Protein AF-A0A2V9TY47-F1 (afdb_monomer)

pLDDT: mean 75.94, std 20.9, range [22.98, 98.31]

Secondary structure (DSSP, 8-state):
---------------------------TTSTT----HHHHHHHHHHHHHHHHHHHHHH--EEEEEEEEE-TTTSTT-EEEEEEEEEEEE--TTTTPPPEEEESSGGGGSSS-EEE-TTSPEEEP-HHHHHHTTSS-TTT-STTTEEEEEEEEEEETTEEEEEEEEEES-TTSTT-EEEEEEEETTT--EEEEEEEEPPP---TTTTS-STTS-----PPPPEEEEEEEEETTEEEEEEEEEEEEEEE-SGGG-EEEEEEEEEEEE-TT--SS----SS---SHHHHHHHT-BPPS-HHHHHHHHHHHHHHHHH---SS--EEEEE--SS--EEEETTEEEEEHHHHTT--SHHHHHHHHHHHHHHHSPPS-TTSTT-------EEEPTTSSSEEE-----TTHHHHHHHHHTTSTTTTHHHHHHHHHHHHHHHHTT-TTTTS-SSS--HHHHHHS-TT--SPPPSS---TT---------EEEETTTTEEEE-SSB-TTS-B---

Nearest PDB structures (foldseek):
  4z48-assembly2_B  TM=4.227E-01  e=5.394E-04  Desulfovibrio piger ATCC 29098
  2qux-assembly4_K  TM=3.313E-01  e=2.046E+00  Pseudomonas phage PP7
  3put-assembly1_B  TM=2.450E-01  e=1.181E+00  Rhizobium etli CFN 42
  8yal-assembly1_C  TM=4.498E-01  e=6.852E+00  Caenorhabditis elegans

Structure (mmCIF, N/CA/C/O backbone):
data_AF-A0A2V9TY47-F1
#
_entry.id   AF-A0A2V9TY47-F1
#
loop_
_atom_site.group_PDB
_atom_site.id
_atom_site.type_symbol
_atom_site.label_atom_id
_atom_site.label_alt_id
_atom_site.label_comp_id
_atom_site.label_asym_id
_atom_site.label_entity_id
_atom_site.label_seq_id
_atom_site.pdbx_PDB_ins_code
_atom_site.Cartn_x
_atom_site.Cartn_y
_atom_site.Cartn_z
_atom_site.occupancy
_atom_site.B_iso_or_equiv
_atom_site.auth_seq_id
_atom_site.auth_comp_id
_atom_site.auth_asym_id
_atom_site.auth_atom_id
_atom_site.pdbx_PDB_model_num
ATOM 1 N N . MET A 1 1 ? 63.856 29.674 -47.546 1.00 35.00 1 MET A N 1
ATOM 2 C CA . MET A 1 1 ? 63.976 28.844 -48.763 1.00 35.00 1 MET A CA 1
ATOM 3 C C . MET A 1 1 ? 63.551 27.428 -48.392 1.00 35.00 1 MET A C 1
ATOM 5 O O . MET A 1 1 ? 64.082 26.880 -47.439 1.00 35.00 1 MET A O 1
ATOM 9 N N . ASN A 1 2 ? 62.502 26.932 -49.050 1.00 32.81 2 ASN A N 1
ATOM 10 C CA . ASN A 1 2 ? 61.794 25.666 -48.811 1.00 32.81 2 ASN A CA 1
ATOM 11 C C . ASN A 1 2 ? 62.662 24.397 -48.906 1.00 32.81 2 ASN A C 1
ATOM 13 O O . ASN A 1 2 ? 63.500 24.323 -49.801 1.00 32.81 2 ASN A O 1
ATOM 17 N N . ARG A 1 3 ? 62.296 23.351 -48.139 1.00 32.88 3 ARG A N 1
ATOM 18 C CA . ARG A 1 3 ? 61.834 22.011 -48.609 1.00 32.88 3 ARG A CA 1
ATOM 19 C C . ARG A 1 3 ? 61.668 21.066 -47.398 1.00 32.88 3 ARG A C 1
ATOM 21 O O . ARG A 1 3 ? 62.637 20.744 -46.735 1.00 32.88 3 ARG A O 1
ATOM 28 N N . LYS A 1 4 ? 60.429 20.823 -46.952 1.00 36.47 4 LYS A N 1
ATOM 29 C CA . LYS A 1 4 ? 59.583 19.642 -47.255 1.00 36.47 4 LYS A CA 1
ATOM 30 C C . LYS A 1 4 ? 60.145 18.307 -46.734 1.00 36.47 4 LYS A C 1
ATOM 32 O O . LYS A 1 4 ? 60.900 17.665 -47.451 1.00 36.47 4 LYS A O 1
ATOM 37 N N . ILE A 1 5 ? 59.640 17.845 -45.585 1.00 36.31 5 ILE A N 1
ATOM 38 C CA . ILE A 1 5 ? 59.395 16.418 -45.317 1.00 36.31 5 ILE A CA 1
ATOM 39 C C . ILE A 1 5 ? 57.987 16.300 -44.720 1.00 36.31 5 ILE A C 1
ATOM 41 O O . ILE A 1 5 ? 57.624 17.010 -43.788 1.00 36.31 5 ILE A O 1
ATOM 45 N N . LEU A 1 6 ? 57.189 15.464 -45.375 1.00 30.56 6 LEU A N 1
ATOM 46 C CA . LEU A 1 6 ? 55.773 15.199 -45.169 1.00 30.56 6 LEU A CA 1
ATOM 47 C C . LEU A 1 6 ? 55.659 13.974 -44.249 1.00 30.56 6 LEU A C 1
ATOM 49 O O . LEU A 1 6 ? 56.050 12.884 -44.659 1.00 30.56 6 LEU A O 1
ATOM 53 N N . SER A 1 7 ? 55.142 14.137 -43.032 1.00 31.48 7 SER A N 1
ATOM 54 C CA . SER A 1 7 ? 54.809 13.009 -42.153 1.00 31.48 7 SER A CA 1
ATOM 55 C C . SER A 1 7 ? 53.347 12.624 -42.368 1.00 31.48 7 SER A C 1
ATOM 57 O O . SER A 1 7 ? 52.440 13.365 -41.998 1.00 31.48 7 SER A O 1
ATOM 59 N N . ILE A 1 8 ? 53.130 11.474 -43.006 1.00 32.41 8 ILE A N 1
ATOM 60 C CA . ILE A 1 8 ? 51.820 10.837 -43.159 1.00 32.41 8 ILE A CA 1
ATOM 61 C C . ILE A 1 8 ? 51.512 10.103 -41.851 1.00 32.41 8 ILE A C 1
ATOM 63 O O . ILE A 1 8 ? 52.180 9.131 -41.505 1.00 32.41 8 ILE A O 1
ATOM 67 N N . LEU A 1 9 ? 50.507 10.585 -41.120 1.00 28.55 9 LEU A N 1
ATOM 68 C CA . LEU A 1 9 ? 49.921 9.900 -39.972 1.00 28.55 9 LEU A CA 1
ATOM 69 C C . LEU A 1 9 ? 48.849 8.938 -40.509 1.00 28.55 9 LEU A C 1
ATOM 71 O O . LEU A 1 9 ? 47.806 9.374 -40.993 1.00 28.55 9 LEU A O 1
ATOM 75 N N . ILE A 1 10 ? 49.121 7.633 -40.481 1.00 30.22 10 ILE A N 1
ATOM 76 C CA . ILE A 1 10 ? 48.121 6.602 -40.779 1.00 30.22 10 ILE A CA 1
ATOM 77 C C . ILE A 1 10 ? 47.287 6.407 -39.511 1.00 30.22 10 ILE A C 1
ATOM 79 O O . ILE A 1 10 ? 47.701 5.722 -38.579 1.00 30.22 10 ILE A O 1
ATOM 83 N N . THR A 1 11 ? 46.114 7.033 -39.465 1.00 33.66 11 THR A N 1
ATOM 84 C CA . THR A 1 11 ? 45.099 6.755 -38.445 1.00 33.66 11 THR A CA 1
ATOM 85 C C . THR A 1 11 ? 44.376 5.470 -38.843 1.00 33.66 11 THR A C 1
ATOM 87 O O . THR A 1 11 ? 43.543 5.474 -39.749 1.00 33.66 11 THR A O 1
ATOM 90 N N . LEU A 1 12 ? 44.720 4.351 -38.201 1.00 28.27 12 LEU A N 1
ATOM 91 C CA . LEU A 1 12 ? 43.977 3.099 -38.333 1.00 28.27 12 LEU A CA 1
ATOM 92 C C . LEU A 1 12 ? 42.609 3.278 -37.653 1.00 28.27 12 LEU A C 1
ATOM 94 O O . LEU A 1 12 ? 42.508 3.302 -36.427 1.00 28.27 12 LEU A O 1
ATOM 98 N N . LEU A 1 13 ? 41.559 3.444 -38.454 1.00 27.72 13 LEU A N 1
ATOM 99 C CA . LEU A 1 13 ? 40.175 3.442 -37.994 1.00 27.72 13 LEU A CA 1
ATOM 100 C C . LEU A 1 13 ? 39.764 1.979 -37.763 1.00 27.72 13 LEU A C 1
ATOM 102 O O . LEU A 1 13 ? 39.343 1.289 -38.690 1.00 27.72 13 LEU A O 1
ATOM 106 N N . VAL A 1 14 ? 39.941 1.474 -36.542 1.00 31.36 14 VAL A N 1
ATOM 107 C CA . VAL A 1 14 ? 39.374 0.177 -36.153 1.00 31.36 14 VAL A CA 1
ATOM 108 C C . VAL A 1 14 ? 37.886 0.399 -35.902 1.00 31.36 14 VAL A C 1
ATOM 110 O O . VAL A 1 14 ? 37.483 0.918 -34.865 1.00 31.36 14 VAL A O 1
ATOM 113 N N . ALA A 1 15 ? 37.067 0.042 -36.889 1.00 31.06 15 ALA A N 1
ATOM 114 C CA . ALA A 1 15 ? 35.645 -0.166 -36.684 1.00 31.06 15 ALA A CA 1
ATOM 115 C C . ALA A 1 15 ? 35.483 -1.381 -35.760 1.00 31.06 15 ALA A C 1
ATOM 117 O O . ALA A 1 15 ? 35.590 -2.527 -36.196 1.00 31.06 15 ALA A O 1
ATOM 118 N N . SER A 1 16 ? 35.270 -1.134 -34.470 1.00 29.52 16 SER A N 1
ATOM 119 C CA . SER A 1 16 ? 34.899 -2.177 -33.521 1.00 29.52 16 SER A CA 1
ATOM 120 C C . SER A 1 16 ? 33.485 -2.657 -33.848 1.00 29.52 16 SER A C 1
ATOM 122 O O . SER A 1 16 ? 32.500 -2.116 -33.351 1.00 29.52 16 SER A O 1
ATOM 124 N N . CYS A 1 17 ? 33.377 -3.675 -34.703 1.00 28.84 17 CYS A N 1
ATOM 125 C CA . CYS A 1 17 ? 32.241 -4.585 -34.667 1.00 28.84 17 CYS A CA 1
ATOM 126 C C . CYS A 1 17 ? 32.236 -5.232 -33.280 1.00 28.84 17 CYS A C 1
ATOM 128 O O . CYS A 1 17 ? 33.084 -6.073 -32.982 1.00 28.84 17 CYS A O 1
ATOM 130 N N . VAL A 1 18 ? 31.309 -4.816 -32.419 1.00 35.00 18 VAL A N 1
ATOM 131 C CA . VAL A 1 18 ? 30.976 -5.567 -31.209 1.00 35.00 18 VAL A CA 1
ATOM 132 C C . VAL A 1 18 ? 30.346 -6.869 -31.691 1.00 35.00 18 VAL A C 1
ATOM 134 O O . VAL A 1 18 ? 29.191 -6.896 -32.105 1.00 35.00 18 VAL A O 1
ATOM 137 N N . GLN A 1 19 ? 31.142 -7.935 -31.735 1.00 32.84 19 GLN A N 1
ATOM 138 C CA . GLN A 1 19 ? 30.614 -9.281 -31.893 1.00 32.84 19 GLN A CA 1
ATOM 139 C C . GLN A 1 19 ? 29.744 -9.578 -30.669 1.00 32.84 19 GLN A C 1
ATOM 141 O O . GLN A 1 19 ? 30.193 -9.382 -29.539 1.00 32.84 19 GLN A O 1
ATOM 146 N N . ALA A 1 20 ? 28.507 -10.024 -30.902 1.00 38.91 20 ALA A N 1
ATOM 147 C CA . ALA A 1 20 ? 27.659 -10.600 -29.870 1.00 38.91 20 ALA A CA 1
ATOM 148 C C . ALA A 1 20 ? 28.447 -11.729 -29.189 1.00 38.91 20 ALA A C 1
ATOM 150 O O . ALA A 1 20 ? 28.765 -12.746 -29.804 1.00 38.91 20 ALA A O 1
ATOM 151 N N . GLN A 1 21 ? 28.863 -11.505 -27.945 1.00 39.16 21 GLN A N 1
ATOM 152 C CA . GLN A 1 21 ? 29.440 -12.558 -27.127 1.00 39.16 21 GLN A CA 1
ATOM 153 C C . GLN A 1 21 ? 28.289 -13.458 -26.689 1.00 39.16 21 GLN A C 1
ATOM 155 O O . GLN A 1 21 ? 27.453 -13.043 -25.892 1.00 39.16 21 GLN A O 1
ATOM 160 N N . ASP A 1 22 ? 28.258 -14.688 -27.202 1.00 37.53 22 ASP A N 1
ATOM 161 C CA . ASP A 1 22 ? 27.432 -15.761 -26.652 1.00 37.53 22 ASP A CA 1
ATOM 162 C C . ASP A 1 22 ? 27.801 -15.958 -25.174 1.00 37.53 22 ASP A C 1
ATOM 164 O O . ASP A 1 22 ? 28.787 -16.627 -24.848 1.00 37.53 22 ASP A O 1
ATOM 168 N N . ILE A 1 23 ? 27.033 -15.359 -24.266 1.00 41.81 23 ILE A N 1
ATOM 169 C CA . ILE A 1 23 ? 27.209 -15.534 -22.824 1.00 41.81 23 ILE A CA 1
ATOM 170 C C . ILE A 1 23 ? 26.740 -16.946 -22.465 1.00 41.81 23 ILE A C 1
ATOM 172 O O . ILE A 1 23 ? 25.551 -17.247 -22.491 1.00 41.81 23 ILE A O 1
ATOM 176 N N . LEU A 1 24 ? 27.682 -17.831 -22.122 1.00 37.22 24 LEU A N 1
ATOM 177 C CA . LEU A 1 24 ? 27.369 -19.134 -21.538 1.00 37.22 24 LEU A CA 1
ATOM 178 C C . LEU A 1 24 ? 26.811 -18.912 -20.125 1.00 37.22 24 LEU A C 1
ATOM 180 O O . LEU A 1 24 ? 27.563 -18.650 -19.188 1.00 37.22 24 LEU A O 1
ATOM 184 N N . ILE A 1 25 ? 25.496 -19.042 -19.957 1.00 43.19 25 ILE A N 1
ATOM 185 C CA . ILE A 1 25 ? 24.916 -19.313 -18.640 1.00 43.19 25 ILE A CA 1
ATOM 186 C C . ILE A 1 25 ? 25.283 -20.764 -18.309 1.00 43.19 25 ILE A C 1
ATOM 188 O O . ILE A 1 25 ? 24.664 -21.694 -18.820 1.00 43.19 25 ILE A O 1
ATOM 192 N N . THR A 1 26 ? 26.317 -20.989 -17.497 1.00 35.81 26 THR A N 1
ATOM 193 C CA . THR A 1 26 ? 26.565 -22.308 -16.893 1.00 35.81 26 THR A CA 1
ATOM 194 C C . THR A 1 26 ? 25.649 -22.468 -15.686 1.00 35.81 26 THR A C 1
ATOM 196 O O . THR A 1 26 ? 26.088 -22.369 -14.544 1.00 35.81 26 THR A O 1
ATOM 199 N N . GLY A 1 27 ? 24.360 -22.652 -15.953 1.00 36.75 27 GLY A N 1
ATOM 200 C CA . GLY A 1 27 ? 23.413 -23.198 -14.992 1.00 36.75 27 GLY A CA 1
ATOM 201 C C . GLY A 1 27 ? 23.153 -24.644 -15.381 1.00 36.75 27 GLY A C 1
ATOM 202 O O . GLY A 1 27 ? 22.494 -24.899 -16.387 1.00 36.75 27 GLY A O 1
ATOM 203 N N . SER A 1 28 ? 23.690 -25.597 -14.621 1.00 38.81 28 SER A N 1
ATOM 204 C CA . SER A 1 28 ? 22.997 -26.877 -14.490 1.00 38.81 28 SER A CA 1
ATOM 205 C C . SER A 1 28 ? 21.584 -26.555 -13.995 1.00 38.81 28 SER A C 1
ATOM 207 O O . SER A 1 28 ? 21.454 -25.839 -13.005 1.00 38.81 28 SER A O 1
ATOM 209 N N . ASP A 1 29 ? 20.587 -27.038 -14.734 1.00 40.06 29 ASP A N 1
ATOM 210 C CA . ASP A 1 29 ? 19.136 -26.876 -14.536 1.00 40.06 29 ASP A CA 1
ATOM 211 C C . ASP A 1 29 ? 18.436 -25.723 -15.280 1.00 40.06 29 ASP A C 1
ATOM 213 O O . ASP A 1 29 ? 17.444 -25.162 -14.826 1.00 40.06 29 ASP A O 1
ATOM 217 N N . ILE A 1 30 ? 18.850 -25.475 -16.526 1.00 48.78 30 ILE A N 1
ATOM 218 C CA . ILE A 1 30 ? 17.878 -25.204 -17.598 1.00 48.78 30 ILE A CA 1
ATOM 219 C C . ILE A 1 30 ? 18.145 -26.232 -18.698 1.00 48.78 30 ILE A C 1
ATOM 221 O O . ILE A 1 30 ? 19.096 -26.085 -19.464 1.00 48.78 30 ILE A O 1
ATOM 225 N N . GLU A 1 31 ? 17.368 -27.319 -18.721 1.00 38.81 31 GLU A N 1
ATOM 226 C CA . GLU A 1 31 ? 17.556 -28.475 -19.608 1.00 38.81 31 GLU A CA 1
ATOM 227 C C . GLU A 1 31 ? 18.012 -28.081 -21.032 1.00 38.81 31 GLU A C 1
ATOM 229 O O . GLU A 1 31 ? 17.287 -27.467 -21.819 1.00 38.81 31 GLU A O 1
ATOM 234 N N . GLY A 1 32 ? 19.260 -28.430 -21.361 1.00 47.09 32 GLY A N 1
ATOM 235 C CA . GLY A 1 32 ? 19.773 -28.550 -22.730 1.00 47.09 32 GLY A CA 1
ATOM 236 C C . GLY A 1 32 ? 19.925 -27.280 -23.578 1.00 47.09 32 GLY A C 1
ATOM 237 O O . GLY A 1 32 ? 20.363 -27.398 -24.723 1.00 47.09 32 GLY A O 1
ATOM 238 N N . THR A 1 33 ? 19.610 -26.079 -23.078 1.00 50.72 33 THR A N 1
ATOM 239 C CA . THR A 1 33 ? 19.593 -24.859 -23.912 1.00 50.72 33 THR A CA 1
ATOM 240 C C . THR A 1 33 ? 20.715 -23.888 -23.545 1.00 50.72 33 THR A C 1
ATOM 242 O O . THR A 1 33 ? 20.678 -23.232 -22.508 1.00 50.72 33 THR A O 1
ATOM 245 N N . ARG A 1 34 ? 21.702 -23.725 -24.438 1.00 57.69 34 ARG A N 1
ATOM 246 C CA . ARG A 1 34 ? 22.655 -22.604 -24.377 1.00 57.69 34 ARG A CA 1
ATOM 247 C C . ARG A 1 34 ? 21.907 -21.312 -24.721 1.00 57.69 34 ARG A C 1
ATOM 249 O O . ARG A 1 34 ? 21.429 -21.154 -25.847 1.00 57.69 34 ARG A O 1
ATOM 256 N N . TRP A 1 35 ? 21.790 -20.405 -23.758 1.00 65.88 35 TRP A N 1
ATOM 257 C CA . TRP A 1 35 ? 21.164 -19.098 -23.954 1.00 65.88 35 TRP A CA 1
ATOM 258 C C . TRP A 1 35 ? 22.126 -18.151 -24.676 1.00 65.88 35 TRP A C 1
ATOM 260 O O . TRP A 1 35 ? 23.273 -18.015 -24.265 1.00 65.88 35 TRP A O 1
ATOM 270 N N . THR A 1 36 ? 21.674 -17.510 -25.756 1.00 77.06 36 THR A N 1
ATOM 271 C CA . THR A 1 36 ? 22.365 -16.341 -26.329 1.00 77.06 36 THR A CA 1
ATOM 272 C C . THR A 1 36 ? 21.796 -15.070 -25.698 1.00 77.06 36 THR A C 1
ATOM 274 O O . THR A 1 36 ? 20.697 -15.106 -25.130 1.00 77.06 36 THR A O 1
ATOM 277 N N . SER A 1 37 ? 22.509 -13.945 -25.803 1.00 77.00 37 SER A N 1
ATOM 278 C CA . SER A 1 37 ? 22.024 -12.636 -25.340 1.00 77.00 37 SER A CA 1
ATOM 279 C C . SER A 1 37 ? 20.646 -12.294 -25.908 1.00 77.00 37 SER A C 1
ATOM 281 O O . SER A 1 37 ? 19.776 -11.818 -25.181 1.00 77.00 37 SER A O 1
ATOM 283 N N . GLU A 1 38 ? 20.417 -12.602 -27.184 1.00 83.88 38 GLU A N 1
ATOM 284 C CA . GLU A 1 38 ? 19.176 -12.294 -27.897 1.00 83.88 38 GLU A CA 1
ATOM 285 C C . GLU A 1 38 ? 18.023 -13.169 -27.399 1.00 83.88 38 GLU A C 1
ATOM 287 O O . GLU A 1 38 ? 16.950 -12.655 -27.093 1.00 83.88 38 GLU A O 1
ATOM 292 N N . LYS A 1 39 ? 18.251 -14.482 -27.243 1.00 85.81 39 LYS A N 1
ATOM 293 C CA . LYS A 1 39 ? 17.225 -15.412 -26.741 1.00 85.81 39 LYS A CA 1
ATOM 294 C C . LYS A 1 39 ? 16.842 -15.120 -25.294 1.00 85.81 39 LYS A C 1
ATOM 296 O O . LYS A 1 39 ? 15.673 -15.244 -24.934 1.00 85.81 39 LYS A O 1
ATOM 301 N N . LEU A 1 40 ? 17.818 -14.754 -24.460 1.00 88.75 40 LEU A N 1
ATOM 302 C CA . LEU A 1 40 ? 17.560 -14.327 -23.086 1.00 88.75 40 LEU A CA 1
ATOM 303 C C . LEU A 1 40 ? 16.688 -13.067 -23.077 1.00 88.75 40 LEU A C 1
ATOM 305 O O . LEU A 1 40 ? 15.682 -13.026 -22.370 1.00 88.75 40 LEU A O 1
ATOM 309 N N . ALA A 1 41 ? 17.041 -12.069 -23.892 1.00 92.44 41 ALA A N 1
ATOM 310 C CA . ALA A 1 41 ? 16.293 -10.824 -23.964 1.00 92.44 41 ALA A CA 1
ATOM 311 C C . ALA A 1 41 ? 14.857 -11.031 -24.454 1.00 92.44 41 ALA A C 1
ATOM 313 O O . ALA A 1 41 ? 13.921 -10.570 -23.806 1.00 92.44 41 ALA A O 1
ATOM 314 N N . GLU A 1 42 ? 14.666 -11.807 -25.522 1.00 93.31 42 GLU A N 1
ATOM 315 C CA . GLU A 1 42 ? 13.344 -12.165 -26.040 1.00 93.31 42 GLU A CA 1
ATOM 316 C C . GLU A 1 42 ? 12.459 -12.816 -24.962 1.00 93.31 42 GLU A C 1
ATOM 318 O O . GLU A 1 42 ? 11.281 -12.478 -24.823 1.00 93.31 42 GLU A O 1
ATOM 323 N N . ARG A 1 43 ? 13.013 -13.729 -24.151 1.00 94.12 43 ARG A N 1
ATOM 324 C CA . ARG A 1 43 ? 12.262 -14.377 -23.062 1.00 94.12 43 ARG A CA 1
ATOM 325 C C . ARG A 1 43 ? 11.873 -13.417 -21.946 1.00 94.12 43 ARG A C 1
ATOM 327 O O . ARG A 1 43 ? 10.764 -13.553 -21.425 1.00 94.12 43 ARG A O 1
ATOM 334 N N . ILE A 1 44 ? 12.753 -12.479 -21.601 1.00 96.81 44 ILE A N 1
ATOM 335 C CA . ILE A 1 44 ? 12.490 -11.450 -20.591 1.00 96.81 44 ILE A CA 1
ATOM 336 C C . ILE A 1 44 ? 11.403 -10.488 -21.088 1.00 96.81 44 ILE A C 1
ATOM 338 O O . ILE A 1 44 ? 10.427 -10.272 -20.372 1.00 96.81 44 ILE A O 1
ATOM 342 N N . PHE A 1 45 ? 11.515 -9.981 -22.321 1.00 96.81 45 PHE A N 1
ATOM 343 C CA . PHE A 1 45 ? 10.514 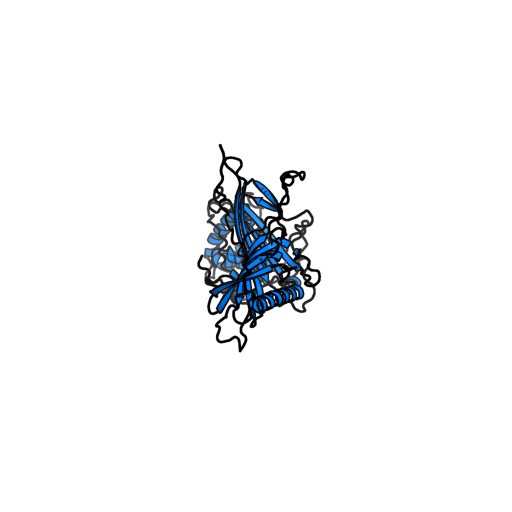-9.091 -22.922 1.00 96.81 45 PHE A CA 1
ATOM 344 C C . PHE A 1 45 ? 9.137 -9.756 -22.994 1.00 96.81 45 PHE A C 1
ATOM 346 O O . PHE A 1 45 ? 8.158 -9.222 -22.474 1.00 96.81 45 PHE A O 1
ATOM 353 N N . ASN A 1 46 ? 9.063 -10.973 -23.541 1.00 95.31 46 ASN A N 1
ATOM 354 C CA . ASN A 1 46 ? 7.810 -11.729 -23.601 1.00 95.31 46 ASN A CA 1
ATOM 355 C C . ASN A 1 46 ? 7.242 -12.018 -22.204 1.00 95.31 46 ASN A C 1
ATOM 357 O O . ASN A 1 46 ? 6.029 -12.000 -22.009 1.00 95.31 46 ASN A O 1
ATOM 361 N N . GLY A 1 47 ? 8.111 -12.280 -21.223 1.00 95.81 47 GLY A N 1
ATOM 362 C CA . GLY A 1 47 ? 7.713 -12.472 -19.833 1.00 95.81 47 GLY A CA 1
ATOM 363 C C . GLY A 1 47 ? 7.057 -11.236 -19.227 1.00 95.81 47 GLY A C 1
ATOM 364 O O . GLY A 1 47 ? 6.024 -11.364 -18.576 1.00 95.81 47 GLY A O 1
ATOM 365 N N . GLU A 1 48 ? 7.612 -10.051 -19.480 1.00 96.06 48 GLU A N 1
ATOM 366 C CA . GLU A 1 48 ? 7.042 -8.795 -18.989 1.00 96.06 48 GLU A CA 1
ATOM 367 C C . GLU A 1 48 ? 5.670 -8.513 -19.604 1.00 96.06 48 GLU A C 1
ATOM 369 O O . GLU A 1 48 ? 4.727 -8.195 -18.882 1.00 96.06 48 GLU A O 1
ATOM 374 N N . GLN A 1 49 ? 5.523 -8.727 -20.914 1.00 93.69 49 GLN A N 1
ATOM 375 C CA . GLN A 1 49 ? 4.236 -8.579 -21.601 1.00 93.69 49 GLN A CA 1
ATOM 376 C C . GLN A 1 49 ? 3.176 -9.541 -21.044 1.00 93.69 49 GLN A C 1
ATOM 378 O O . GLN A 1 49 ? 2.024 -9.158 -20.831 1.00 93.69 49 GLN A O 1
ATOM 383 N N . MET A 1 50 ? 3.563 -10.782 -20.721 1.00 93.31 50 MET A N 1
ATOM 384 C CA . MET A 1 50 ? 2.673 -11.723 -20.037 1.00 93.31 50 MET A CA 1
ATOM 385 C C . MET A 1 50 ? 2.258 -11.204 -18.657 1.00 93.31 50 MET A C 1
ATOM 387 O O . MET A 1 50 ? 1.073 -11.261 -18.333 1.00 93.31 50 MET A O 1
ATOM 391 N N . THR A 1 51 ? 3.187 -10.675 -17.855 1.00 94.56 51 THR A N 1
ATOM 392 C CA . THR A 1 51 ? 2.861 -10.089 -16.546 1.00 94.56 51 THR A CA 1
ATOM 393 C C . THR A 1 51 ? 1.909 -8.899 -16.687 1.00 94.56 51 THR A C 1
ATOM 395 O O . THR A 1 51 ? 0.895 -8.861 -15.991 1.00 94.56 51 THR A O 1
ATOM 398 N N . ILE A 1 52 ? 2.155 -7.978 -17.625 1.00 93.44 52 ILE A N 1
ATOM 399 C CA . ILE A 1 52 ? 1.268 -6.835 -17.906 1.00 93.44 52 ILE A CA 1
ATOM 400 C C . ILE A 1 52 ? -0.143 -7.316 -18.266 1.00 93.44 52 ILE A C 1
ATOM 402 O O . ILE A 1 52 ? -1.122 -6.828 -17.698 1.00 93.44 52 ILE A O 1
ATOM 406 N N . ALA A 1 53 ? -0.270 -8.326 -19.131 1.00 91.12 53 ALA A N 1
ATOM 407 C CA . ALA A 1 53 ? -1.564 -8.909 -19.484 1.00 91.12 53 ALA A CA 1
ATOM 408 C C . ALA A 1 53 ? -2.270 -9.554 -18.274 1.00 91.12 53 ALA A C 1
ATOM 410 O O . ALA A 1 53 ? -3.485 -9.424 -18.111 1.00 91.12 53 ALA A O 1
ATOM 411 N N . GLN A 1 54 ? -1.525 -10.223 -17.387 1.00 90.88 54 GLN A N 1
ATOM 412 C CA . GLN A 1 54 ? -2.085 -10.798 -16.161 1.00 90.88 54 GLN A CA 1
ATOM 413 C C . GLN A 1 54 ? -2.572 -9.725 -15.175 1.00 90.88 54 GLN A C 1
ATOM 415 O O . GLN A 1 54 ? -3.606 -9.934 -14.533 1.00 90.88 54 GLN A O 1
ATOM 420 N N . VAL A 1 55 ? -1.855 -8.602 -15.060 1.00 91.56 55 VAL A N 1
ATOM 421 C CA . VAL A 1 55 ? -2.257 -7.452 -14.236 1.00 91.56 55 VAL A CA 1
ATOM 422 C C . VAL A 1 55 ? -3.480 -6.767 -14.845 1.00 91.56 55 VAL A C 1
ATOM 424 O O . VAL A 1 55 ? -4.460 -6.547 -14.137 1.00 91.56 55 VAL A O 1
ATOM 427 N N . SER A 1 56 ? -3.472 -6.519 -16.160 1.00 89.56 56 SER A N 1
ATOM 428 C CA . SER A 1 56 ? -4.604 -5.953 -16.910 1.00 89.56 56 SER A CA 1
ATOM 429 C C . SER A 1 56 ? -5.889 -6.752 -16.684 1.00 89.56 56 SER A C 1
ATOM 431 O O . SER A 1 56 ? -6.909 -6.187 -16.296 1.00 89.56 56 SER A O 1
ATOM 433 N N . LYS A 1 57 ? -5.823 -8.085 -16.821 1.00 88.12 57 LYS A N 1
ATOM 434 C CA . LYS A 1 57 ? -6.974 -8.980 -16.625 1.00 88.12 57 LYS A CA 1
ATOM 435 C C . LYS A 1 57 ? -7.581 -8.893 -15.218 1.00 88.12 57 LYS A C 1
ATOM 437 O O . LYS A 1 57 ? -8.763 -9.178 -15.052 1.00 88.12 57 LYS A O 1
ATOM 442 N N . ARG A 1 58 ? -6.772 -8.568 -14.207 1.00 87.19 58 ARG A N 1
ATOM 443 C CA . ARG A 1 58 ? -7.178 -8.579 -12.792 1.00 87.19 58 ARG A CA 1
ATOM 444 C C . ARG A 1 58 ? -7.568 -7.205 -12.262 1.00 87.19 58 ARG A C 1
ATOM 446 O O . ARG A 1 58 ? -8.371 -7.146 -11.339 1.00 87.19 58 ARG A O 1
ATOM 453 N N . GLY A 1 59 ? -7.013 -6.127 -12.820 1.00 88.50 59 GLY A N 1
ATOM 454 C CA . GLY A 1 59 ? -7.259 -4.755 -12.367 1.00 88.50 59 GLY A CA 1
ATOM 455 C C . GLY A 1 59 ? -7.067 -4.586 -10.854 1.00 88.50 59 GLY A C 1
ATOM 456 O O . GLY A 1 59 ? -8.037 -4.239 -10.170 1.00 88.50 59 GLY A O 1
ATOM 457 N N . PRO A 1 60 ? -5.868 -4.893 -10.315 1.00 91.75 60 PRO A N 1
ATOM 458 C CA . PRO A 1 60 ? -5.620 -4.874 -8.878 1.00 91.75 60 PRO A CA 1
ATOM 459 C C . PRO A 1 60 ? -5.815 -3.478 -8.276 1.00 91.75 60 PRO A C 1
ATOM 461 O O . PRO A 1 60 ? -5.823 -2.459 -8.974 1.00 91.75 60 PRO A O 1
ATOM 464 N N . MET A 1 61 ? -5.951 -3.445 -6.953 1.00 92.06 61 MET A N 1
ATOM 465 C CA . MET A 1 61 ? -5.899 -2.212 -6.181 1.00 92.06 61 MET A CA 1
ATOM 466 C C . MET A 1 61 ? -4.455 -1.720 -6.108 1.00 92.06 61 MET A C 1
ATOM 468 O O . MET A 1 61 ? -3.543 -2.518 -5.894 1.00 92.06 61 MET A O 1
ATOM 472 N N . VAL A 1 62 ? -4.270 -0.413 -6.248 1.00 93.88 62 VAL A N 1
ATOM 473 C CA . VAL A 1 62 ? -3.006 0.283 -6.034 1.00 93.88 62 VAL A CA 1
ATOM 474 C C . VAL A 1 62 ? -3.239 1.404 -5.040 1.00 93.88 62 VAL A C 1
ATOM 476 O O . VAL A 1 62 ? -4.054 2.303 -5.257 1.00 93.88 62 VAL A O 1
ATOM 479 N N . GLU A 1 63 ? -2.494 1.342 -3.950 1.00 94.56 63 GLU A N 1
ATOM 480 C CA . GLU A 1 63 ? -2.397 2.400 -2.959 1.00 94.56 63 GLU A CA 1
ATOM 481 C C . GLU A 1 63 ? -1.057 3.091 -3.095 1.00 94.56 63 GLU A C 1
ATOM 483 O O . GLU A 1 63 ? -0.037 2.440 -3.311 1.00 94.56 63 GLU A O 1
ATOM 488 N N . THR A 1 64 ? -1.036 4.406 -2.933 1.00 94.69 64 THR A N 1
ATOM 489 C CA . THR A 1 64 ? 0.209 5.156 -2.849 1.00 94.69 64 THR A CA 1
ATOM 490 C C . THR A 1 64 ? 0.167 6.141 -1.701 1.00 94.69 64 THR A C 1
ATOM 492 O O . THR A 1 64 ? -0.803 6.878 -1.523 1.00 94.69 64 THR A O 1
ATOM 495 N N . TYR A 1 65 ? 1.264 6.165 -0.957 1.00 94.75 65 TYR A N 1
ATOM 496 C CA . TYR A 1 65 ? 1.523 7.106 0.115 1.00 94.75 65 TYR A CA 1
ATOM 497 C C . TYR A 1 65 ? 2.855 7.803 -0.146 1.00 94.75 65 TYR A C 1
ATOM 499 O O . TYR A 1 65 ? 3.873 7.145 -0.371 1.00 94.75 65 TYR A O 1
ATOM 507 N N . VAL A 1 66 ? 2.847 9.133 -0.137 1.00 94.69 66 VAL A N 1
ATOM 508 C CA . VAL A 1 66 ? 4.024 9.970 -0.387 1.00 94.69 66 VAL A CA 1
ATOM 509 C C . VAL A 1 66 ? 4.225 10.903 0.795 1.00 94.69 66 VAL A C 1
ATOM 511 O O . VAL A 1 66 ? 3.287 11.550 1.243 1.00 94.69 66 VAL A O 1
ATOM 514 N N . GLN A 1 67 ? 5.457 10.992 1.269 1.00 93.81 67 GLN A N 1
ATOM 515 C CA . GLN A 1 67 ? 5.910 11.890 2.316 1.00 93.81 67 GLN A CA 1
ATOM 516 C C . GLN A 1 67 ? 6.828 12.946 1.721 1.00 93.81 67 GLN A C 1
ATOM 518 O O . GLN A 1 67 ? 7.758 12.624 0.977 1.00 93.81 67 GLN A O 1
ATOM 523 N N . SER A 1 68 ? 6.596 14.195 2.103 1.00 93.56 68 SER A N 1
ATOM 524 C CA . SER A 1 68 ? 7.523 15.292 1.876 1.00 93.56 68 SER A CA 1
ATOM 525 C C . SER A 1 68 ? 8.348 15.537 3.127 1.00 93.56 68 SER A C 1
ATOM 527 O O . SER A 1 68 ? 7.804 15.707 4.223 1.00 93.56 68 SER A O 1
ATOM 529 N N . LEU A 1 69 ? 9.666 15.510 2.962 1.00 92.12 69 LEU A N 1
ATOM 530 C CA . LEU A 1 69 ? 10.631 15.516 4.048 1.00 92.12 69 LEU A CA 1
ATO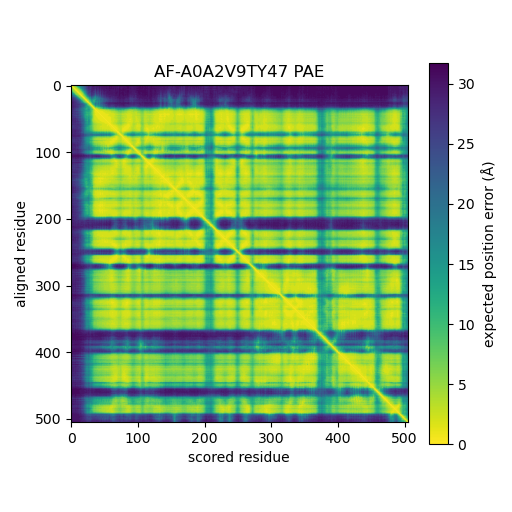M 531 C C . LEU A 1 69 ? 11.534 16.756 3.972 1.00 92.12 69 LEU A C 1
ATOM 533 O O . LEU A 1 69 ? 11.989 17.190 2.920 1.00 92.12 69 LEU A O 1
ATOM 537 N N . ASP A 1 70 ? 11.820 17.336 5.123 1.00 89.25 70 ASP A N 1
ATOM 538 C CA . ASP A 1 70 ? 12.705 18.467 5.331 1.00 89.25 70 ASP A CA 1
ATOM 539 C C . ASP A 1 70 ? 13.363 18.325 6.716 1.00 89.25 70 ASP A C 1
ATOM 541 O O . ASP A 1 70 ? 12.841 18.834 7.719 1.00 89.25 70 ASP A O 1
ATOM 545 N N . PRO A 1 71 ? 14.487 17.584 6.805 1.00 79.38 71 PRO A N 1
ATOM 546 C CA . PRO A 1 71 ? 15.156 17.310 8.077 1.00 79.38 71 PRO A CA 1
ATOM 547 C C . PRO A 1 71 ? 15.718 18.575 8.744 1.00 79.38 71 PRO A C 1
ATOM 549 O O . PRO A 1 71 ? 16.069 18.531 9.920 1.00 79.38 71 PRO A O 1
ATOM 552 N N . GLU A 1 72 ? 15.792 19.705 8.032 1.00 80.62 72 GLU A N 1
ATOM 553 C CA . GLU A 1 72 ? 16.215 20.987 8.603 1.00 80.62 72 GLU A CA 1
ATOM 554 C C . GLU A 1 72 ? 15.087 21.679 9.384 1.00 80.62 72 GLU A C 1
ATOM 556 O O . GLU A 1 72 ? 15.355 22.412 10.337 1.00 80.62 72 GLU A O 1
ATOM 561 N N . LYS A 1 73 ? 13.819 21.455 9.007 1.00 74.62 73 LYS A N 1
ATOM 562 C CA . LYS A 1 73 ? 12.660 22.134 9.616 1.00 74.62 73 LYS A CA 1
ATOM 563 C C . LYS A 1 73 ? 12.087 21.421 10.830 1.00 74.62 73 LYS A C 1
ATOM 565 O O . LYS A 1 73 ? 11.536 22.083 11.709 1.00 74.62 73 LYS A O 1
ATOM 570 N N . THR A 1 74 ? 12.149 20.092 10.875 1.00 67.88 74 THR A N 1
ATOM 571 C CA . THR A 1 74 ? 11.577 19.317 11.985 1.00 67.88 74 THR A CA 1
ATOM 572 C C . THR A 1 74 ? 12.478 18.143 12.369 1.00 67.88 74 THR A C 1
ATOM 574 O O . THR A 1 74 ? 13.119 17.571 11.488 1.00 67.88 74 THR A O 1
ATOM 577 N N . PRO A 1 75 ? 12.512 17.731 13.653 1.00 65.25 75 PRO A N 1
ATOM 578 C CA . PRO A 1 75 ? 13.299 16.577 14.098 1.00 65.25 75 PRO A CA 1
ATOM 579 C C . PRO A 1 75 ? 12.975 15.269 13.359 1.00 65.25 75 PRO A C 1
ATOM 581 O O . PRO A 1 75 ? 13.828 14.393 13.245 1.00 65.25 75 PRO A O 1
ATOM 584 N N . GLU A 1 76 ? 11.741 15.114 12.877 1.00 67.06 76 GLU A N 1
ATOM 585 C CA . GLU A 1 76 ? 11.273 13.936 12.137 1.00 67.06 76 GLU A CA 1
ATOM 586 C C . GLU A 1 76 ? 11.303 14.116 10.617 1.00 67.06 76 GLU A C 1
ATOM 588 O O . GLU A 1 76 ? 10.963 13.192 9.881 1.00 67.06 76 GLU A O 1
ATOM 593 N N . GLY A 1 77 ? 11.667 15.301 10.135 1.00 82.00 77 GLY A N 1
ATOM 594 C CA . GLY A 1 77 ? 11.696 15.653 8.722 1.00 82.00 77 GLY A CA 1
ATOM 595 C C . GLY A 1 77 ? 10.324 15.804 8.058 1.00 82.00 77 GLY A C 1
ATOM 596 O O . GLY A 1 77 ? 10.214 16.585 7.133 1.00 82.00 77 GLY A O 1
ATOM 597 N N . LEU A 1 78 ? 9.258 15.132 8.492 1.00 89.31 78 LEU A N 1
ATOM 598 C CA . LEU A 1 78 ? 7.966 15.178 7.793 1.00 89.31 78 LEU A CA 1
ATOM 599 C C . LEU A 1 78 ? 7.313 16.572 7.819 1.00 89.31 78 LEU A C 1
ATOM 601 O O . LEU A 1 78 ? 7.061 17.114 8.898 1.00 89.31 78 LEU A O 1
ATOM 605 N N . ILE A 1 79 ? 6.993 17.119 6.642 1.00 90.94 79 ILE A N 1
ATOM 606 C CA . ILE A 1 79 ? 6.329 18.427 6.499 1.00 90.94 79 ILE A CA 1
ATOM 607 C C . ILE A 1 79 ? 4.952 18.369 5.830 1.00 90.94 79 ILE A C 1
ATOM 609 O O . ILE A 1 79 ? 4.133 19.242 6.103 1.00 90.94 79 ILE A O 1
ATOM 613 N N . ASP A 1 80 ? 4.697 17.376 4.979 1.00 92.81 80 ASP A N 1
ATOM 614 C CA . ASP A 1 80 ? 3.398 17.127 4.340 1.00 92.81 80 ASP A CA 1
ATOM 615 C C . ASP A 1 80 ? 3.347 15.679 3.842 1.00 92.81 80 ASP A C 1
ATOM 617 O O . ASP A 1 80 ? 4.384 15.017 3.708 1.00 92.81 80 ASP A O 1
ATOM 621 N N . ASP A 1 81 ? 2.152 15.199 3.523 1.00 93.69 81 ASP A N 1
ATOM 622 C CA . ASP A 1 81 ? 1.942 13.896 2.908 1.00 93.69 81 ASP A CA 1
ATOM 623 C C . ASP A 1 81 ? 0.907 13.960 1.780 1.00 93.69 81 ASP A C 1
ATOM 625 O O . ASP A 1 81 ? 0.230 14.965 1.575 1.00 93.69 81 ASP A O 1
ATOM 629 N N . ALA A 1 82 ? 0.803 12.881 1.015 1.00 93.19 82 ALA A N 1
ATOM 630 C CA . ALA A 1 82 ? -0.260 12.673 0.048 1.00 93.19 82 ALA A CA 1
ATOM 631 C C . ALA A 1 82 ? -0.633 11.192 0.004 1.00 93.19 82 ALA A C 1
ATOM 633 O O . ALA A 1 82 ? 0.224 10.315 0.140 1.00 93.19 82 ALA A O 1
ATOM 634 N N . TYR A 1 83 ? -1.915 10.923 -0.219 1.00 92.69 83 TYR A N 1
ATOM 635 C CA . TYR A 1 83 ? -2.461 9.575 -0.268 1.00 92.69 83 TYR A CA 1
ATOM 636 C C . TYR A 1 83 ? -3.436 9.429 -1.431 1.00 92.69 83 TYR A C 1
ATOM 638 O O . TYR A 1 83 ? -4.274 10.300 -1.658 1.00 92.69 83 TYR A O 1
ATOM 646 N N . PHE A 1 84 ? -3.368 8.311 -2.147 1.00 89.88 84 PHE A N 1
ATOM 647 C CA . PHE A 1 84 ? -4.376 7.955 -3.138 1.00 89.88 84 PHE A CA 1
ATOM 648 C C . PHE A 1 84 ? -4.543 6.444 -3.248 1.00 89.88 84 PHE A C 1
ATOM 650 O O . PHE A 1 84 ? -3.604 5.669 -3.073 1.00 89.88 84 PHE A O 1
ATOM 657 N N . LEU A 1 85 ? -5.772 6.038 -3.558 1.00 91.94 85 LEU A N 1
ATOM 658 C CA . LEU A 1 85 ? -6.180 4.648 -3.704 1.00 91.94 85 LEU A CA 1
ATOM 659 C C . LEU A 1 85 ? -6.995 4.515 -4.982 1.00 91.94 85 LEU A C 1
ATOM 661 O O . LEU A 1 85 ? -7.945 5.272 -5.198 1.00 91.94 85 LEU A O 1
ATOM 665 N N . GLY A 1 86 ? -6.638 3.557 -5.825 1.00 89.81 86 GLY A N 1
ATOM 666 C CA . GLY A 1 86 ? -7.295 3.357 -7.106 1.00 89.81 86 GLY A CA 1
ATOM 667 C C . GLY A 1 86 ? -7.196 1.929 -7.605 1.00 89.81 86 GLY A C 1
ATOM 668 O O . GLY A 1 86 ? -6.415 1.134 -7.095 1.00 89.81 86 GLY A O 1
ATOM 669 N N . ARG A 1 87 ? -7.960 1.610 -8.647 1.00 88.50 87 ARG A N 1
ATOM 670 C CA . ARG A 1 87 ? -7.779 0.368 -9.398 1.00 88.50 87 ARG A CA 1
ATOM 671 C C . ARG A 1 87 ? -7.008 0.611 -10.675 1.00 88.50 87 ARG A C 1
ATOM 673 O O . ARG A 1 87 ? -7.263 1.573 -11.403 1.00 88.50 87 ARG A O 1
ATOM 680 N N . THR A 1 88 ? -6.061 -0.273 -10.947 1.00 89.25 88 THR A N 1
ATOM 681 C CA . THR A 1 88 ? -5.278 -0.199 -12.170 1.00 89.25 88 THR A CA 1
ATOM 682 C C . THR A 1 88 ? -6.140 -0.539 -13.378 1.00 89.25 88 THR A C 1
ATOM 684 O O . THR A 1 88 ? -6.826 -1.559 -13.408 1.00 89.25 88 THR A O 1
ATOM 687 N N . THR A 1 89 ? -6.024 0.278 -14.417 1.00 85.88 89 THR A N 1
ATOM 688 C CA . THR A 1 89 ? -6.529 -0.013 -15.756 1.00 85.88 89 THR A CA 1
ATOM 689 C C . THR A 1 89 ? -5.352 -0.012 -16.722 1.00 85.88 89 THR A C 1
ATOM 691 O O . THR A 1 89 ? -4.755 1.037 -16.973 1.00 85.88 89 THR A O 1
ATOM 694 N N . LEU A 1 90 ? -5.004 -1.194 -17.233 1.00 84.56 90 LEU A N 1
ATOM 695 C CA . LEU A 1 90 ? -3.997 -1.376 -18.278 1.00 84.56 90 LEU A CA 1
ATOM 696 C C . LEU A 1 90 ? -4.683 -1.924 -19.521 1.00 84.56 90 LEU A C 1
ATOM 698 O O . LEU A 1 90 ? -5.544 -2.798 -19.411 1.00 84.56 90 LEU A O 1
ATOM 702 N N . ASP A 1 91 ? -4.244 -1.465 -20.681 1.00 81.44 91 ASP A N 1
ATOM 703 C CA . ASP A 1 91 ? -4.638 -2.024 -21.965 1.00 81.44 91 ASP A CA 1
ATOM 704 C C . ASP A 1 91 ? -3.374 -2.543 -22.668 1.00 81.44 91 ASP A C 1
ATOM 706 O O . ASP A 1 91 ? -2.579 -1.734 -23.157 1.00 81.44 91 ASP A O 1
ATOM 710 N N . PRO A 1 92 ? -3.145 -3.870 -22.663 1.00 73.69 92 PRO A N 1
ATOM 711 C CA . PRO A 1 92 ? -1.942 -4.456 -23.243 1.00 73.69 92 PRO A CA 1
ATOM 712 C C . PRO A 1 92 ? -1.887 -4.281 -24.768 1.00 73.69 92 PRO A C 1
ATOM 714 O O . PRO A 1 92 ? -0.801 -4.334 -25.339 1.00 73.69 92 PRO A O 1
ATOM 717 N N . ASP A 1 93 ? -3.022 -4.029 -25.429 1.00 76.25 93 ASP A N 1
ATOM 718 C CA . ASP A 1 93 ? -3.103 -3.967 -26.888 1.00 76.25 93 ASP A CA 1
ATOM 719 C C . ASP A 1 93 ? -2.945 -2.538 -27.429 1.00 76.25 93 ASP A C 1
ATOM 721 O O . ASP A 1 93 ? -2.462 -2.343 -28.547 1.00 76.25 93 ASP A O 1
ATOM 725 N N . SER A 1 94 ? -3.319 -1.507 -26.661 1.00 70.50 94 SER A N 1
ATOM 726 C CA . SER A 1 94 ? -3.279 -0.120 -27.155 1.00 70.50 94 SER A CA 1
ATOM 727 C C . SER A 1 94 ? -1.928 0.583 -27.027 1.00 70.50 94 SER A C 1
ATOM 729 O O . SER A 1 94 ? -1.814 1.735 -27.461 1.00 70.50 94 SER A O 1
ATOM 731 N N . ARG A 1 95 ? -0.905 -0.068 -26.445 1.00 67.81 95 ARG A N 1
ATOM 732 C CA . ARG A 1 95 ? 0.395 0.550 -26.090 1.00 67.81 95 ARG A CA 1
ATOM 733 C C . ARG A 1 95 ? 0.236 1.871 -25.320 1.00 67.81 95 ARG A C 1
ATOM 735 O O . ARG A 1 95 ? 1.102 2.747 -25.363 1.00 67.81 95 ARG A O 1
ATOM 742 N N . GLN A 1 96 ? -0.901 2.059 -24.650 1.00 72.25 96 GLN A N 1
ATOM 743 C CA . GLN A 1 96 ? -1.134 3.217 -23.801 1.00 72.25 96 GLN A CA 1
ATOM 744 C C . GLN A 1 96 ? -0.454 3.008 -22.454 1.00 72.25 96 GLN A C 1
ATOM 746 O O . GLN A 1 96 ? -0.220 1.888 -22.004 1.00 72.25 96 GLN A O 1
ATOM 751 N N . ARG A 1 97 ? -0.130 4.121 -21.799 1.00 75.56 97 ARG A N 1
ATOM 752 C CA . ARG A 1 97 ? 0.432 4.078 -20.454 1.00 75.56 97 ARG A CA 1
ATOM 753 C C . ARG A 1 97 ? -0.609 3.597 -19.448 1.00 75.56 97 ARG A C 1
ATOM 755 O O . ARG A 1 97 ? -1.811 3.779 -19.655 1.00 75.56 97 ARG A O 1
ATOM 762 N N . GLY A 1 98 ? -0.126 3.003 -18.359 1.00 75.94 98 GLY A N 1
ATOM 763 C CA . GLY A 1 98 ? -0.982 2.561 -17.269 1.00 75.94 98 GLY A CA 1
ATOM 764 C C . GLY A 1 98 ? -1.776 3.722 -16.677 1.00 75.94 98 GLY A C 1
ATOM 765 O O . GLY A 1 98 ? -1.281 4.842 -16.578 1.00 75.94 98 GLY A O 1
ATOM 766 N N . ARG A 1 99 ? -3.025 3.446 -16.308 1.00 83.31 99 ARG A N 1
ATOM 767 C CA . ARG A 1 99 ? -3.921 4.418 -15.686 1.00 83.31 99 ARG A CA 1
ATOM 768 C C . ARG A 1 99 ? -4.391 3.930 -14.332 1.00 83.31 99 ARG A C 1
ATOM 770 O O . ARG A 1 99 ? -4.564 2.725 -14.132 1.00 83.31 99 ARG A O 1
ATOM 777 N N . LEU A 1 100 ? -4.641 4.872 -13.432 1.00 81.19 100 LEU A N 1
ATOM 778 C CA . LEU A 1 100 ? -5.220 4.603 -12.129 1.00 81.19 100 LEU A CA 1
ATOM 779 C C . LEU A 1 100 ? -6.620 5.212 -12.030 1.00 81.19 100 LEU A C 1
ATOM 781 O O . LEU A 1 100 ? -6.795 6.429 -11.973 1.00 81.19 100 LEU A O 1
ATOM 785 N N . GLN A 1 101 ? -7.638 4.356 -11.968 1.00 85.81 101 GLN A N 1
ATOM 786 C CA . GLN A 1 101 ? -8.992 4.783 -11.643 1.00 85.81 101 GLN A CA 1
ATOM 787 C C . GLN A 1 101 ? -9.083 5.015 -10.132 1.00 85.81 101 GLN A C 1
ATOM 789 O O . GLN A 1 101 ? -9.243 4.060 -9.370 1.00 85.81 101 GLN A O 1
ATOM 794 N N . LEU A 1 102 ? -8.956 6.270 -9.691 1.00 83.75 102 LEU A N 1
ATOM 795 C CA . LEU A 1 102 ? -9.045 6.605 -8.268 1.00 83.75 102 LEU A CA 1
ATOM 796 C C . LEU A 1 102 ? -10.431 6.312 -7.687 1.00 83.75 102 LEU A C 1
ATOM 798 O O . LEU A 1 102 ? -11.459 6.540 -8.325 1.00 83.75 102 LEU A O 1
ATOM 802 N N . LEU A 1 103 ? -10.430 5.839 -6.441 1.00 81.94 103 LEU A N 1
ATOM 803 C CA . LEU A 1 103 ? -11.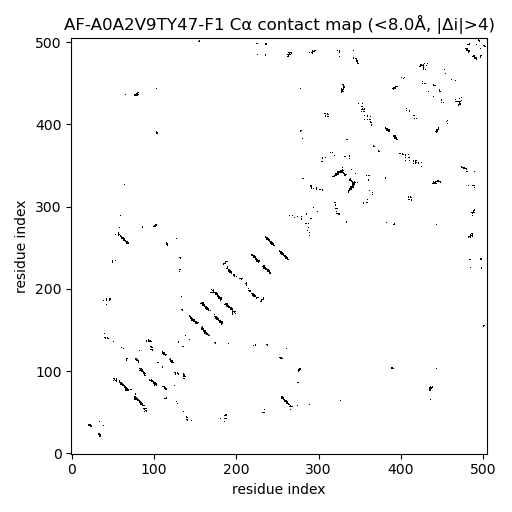626 5.593 -5.634 1.00 81.94 103 LEU A CA 1
ATOM 804 C C . LEU A 1 103 ? -11.907 6.738 -4.662 1.00 81.94 103 LEU A C 1
ATOM 806 O O . LEU A 1 103 ? -13.051 6.917 -4.245 1.00 81.94 103 LEU A O 1
ATOM 810 N N . THR A 1 104 ? -10.882 7.523 -4.328 1.00 71.38 104 THR A N 1
ATOM 811 C CA . THR A 1 104 ? -10.992 8.746 -3.533 1.00 71.38 104 THR A CA 1
ATOM 812 C C . THR A 1 104 ? -11.374 9.919 -4.443 1.00 71.38 104 THR A C 1
ATOM 814 O O . THR A 1 104 ? -10.753 10.167 -5.475 1.00 71.38 104 THR A O 1
ATOM 817 N N . ALA A 1 105 ? -12.434 10.653 -4.095 1.00 54.78 105 ALA A N 1
ATOM 818 C CA . ALA A 1 105 ? -13.016 11.675 -4.977 1.00 54.78 105 ALA A CA 1
ATOM 819 C C . ALA A 1 105 ? -12.266 13.020 -5.038 1.00 54.78 105 ALA A C 1
ATOM 821 O O . ALA A 1 105 ? -12.788 13.966 -5.629 1.00 54.78 105 ALA A O 1
ATOM 822 N N . GLU A 1 106 ? -11.050 13.117 -4.488 1.00 52.62 106 GLU A N 1
ATOM 823 C CA . GLU A 1 106 ? -10.236 14.350 -4.465 1.00 52.62 106 GLU A CA 1
ATOM 824 C C . GLU A 1 106 ? -9.920 14.908 -5.871 1.00 52.62 106 GLU A C 1
ATOM 826 O O . GLU A 1 106 ? -9.445 16.029 -6.012 1.00 52.62 106 GLU A O 1
ATOM 831 N N . MET A 1 107 ? -10.249 14.173 -6.939 1.00 51.62 107 MET A N 1
ATOM 832 C CA . MET A 1 107 ? -10.010 14.570 -8.329 1.00 51.62 107 MET A CA 1
ATOM 833 C C . MET A 1 107 ? -11.133 15.360 -9.009 1.00 51.62 107 MET A C 1
ATOM 835 O O . MET A 1 107 ? -11.020 15.631 -10.205 1.00 51.62 107 MET A O 1
ATOM 839 N N . LYS A 1 108 ? -12.216 15.753 -8.321 1.00 48.66 108 LYS A N 1
ATOM 840 C CA . LYS A 1 108 ? -13.209 16.643 -8.962 1.00 48.66 108 LYS A CA 1
ATOM 841 C C . LYS A 1 108 ? -12.645 18.039 -9.280 1.00 48.66 108 LYS A C 1
ATOM 843 O O . LYS A 1 108 ? -13.203 18.701 -10.151 1.00 48.66 108 LYS A O 1
ATOM 848 N N . GLU A 1 109 ? -11.530 18.449 -8.657 1.00 50.44 109 GLU A N 1
ATOM 849 C CA . GLU A 1 109 ? -10.939 19.794 -8.813 1.00 50.44 109 GLU A CA 1
ATOM 850 C C . GLU A 1 109 ? -9.461 19.840 -9.270 1.00 50.44 109 GLU A C 1
ATOM 852 O O . GLU A 1 109 ? -8.942 20.927 -9.521 1.00 50.44 109 GLU A O 1
ATOM 857 N N . GLY A 1 110 ? -8.763 18.708 -9.446 1.00 65.00 110 GLY A N 1
ATOM 858 C CA . GLY A 1 110 ? -7.377 18.713 -9.940 1.00 65.00 110 GLY A CA 1
ATOM 859 C C . GLY A 1 110 ? -6.544 17.487 -9.560 1.00 65.00 110 GLY A C 1
ATOM 860 O O . GLY A 1 110 ? -7.047 16.524 -8.990 1.00 65.00 110 GLY A O 1
ATOM 861 N N . ALA A 1 111 ? -5.254 17.515 -9.907 1.00 74.00 111 ALA A N 1
ATOM 862 C CA . ALA A 1 111 ? -4.284 16.512 -9.462 1.00 74.00 111 ALA A CA 1
ATOM 863 C C . ALA A 1 111 ? -3.993 16.677 -7.954 1.00 74.00 111 ALA A C 1
ATOM 865 O O . ALA A 1 111 ? -3.900 17.829 -7.512 1.00 74.00 111 ALA A O 1
ATOM 866 N N . PRO A 1 112 ? -3.798 15.585 -7.180 1.00 81.25 112 PRO A N 1
ATOM 867 C CA . PRO A 1 112 ? -3.346 15.673 -5.791 1.00 81.25 112 PRO A CA 1
ATOM 868 C C . PRO A 1 112 ? -2.089 16.533 -5.689 1.00 81.25 112 PRO A C 1
ATOM 870 O O . PRO A 1 112 ? -1.269 16.539 -6.606 1.00 81.25 112 PRO A O 1
ATOM 873 N N . GLN A 1 113 ? -1.923 17.270 -4.595 1.00 86.75 113 GLN A N 1
ATOM 874 C CA . GLN A 1 113 ? -0.786 18.172 -4.429 1.00 86.75 113 GLN A CA 1
ATOM 875 C C . GLN A 1 113 ? -0.050 17.911 -3.129 1.00 86.75 113 GLN A C 1
ATOM 877 O O . GLN A 1 113 ? -0.698 17.702 -2.108 1.00 86.75 113 GLN A O 1
ATOM 882 N N . ILE A 1 114 ? 1.271 18.060 -3.153 1.00 89.31 114 ILE A N 1
ATOM 883 C CA . ILE A 1 114 ? 2.126 17.936 -1.973 1.00 89.31 114 ILE A CA 1
ATOM 884 C C . ILE A 1 114 ? 2.994 19.184 -1.797 1.00 89.31 114 ILE A C 1
ATOM 886 O O . ILE A 1 114 ? 3.512 19.729 -2.774 1.00 89.31 114 ILE A O 1
ATOM 890 N N . LEU A 1 115 ? 3.137 19.663 -0.564 1.00 90.31 115 LEU A N 1
ATOM 891 C CA . LEU A 1 115 ? 4.064 20.736 -0.213 1.00 90.31 115 LEU A CA 1
ATOM 892 C C . LEU A 1 115 ? 5.505 20.225 -0.287 1.00 90.31 115 LEU A C 1
ATOM 894 O O . LEU A 1 115 ? 5.832 19.228 0.347 1.00 90.31 115 LEU A O 1
ATOM 898 N N . VAL A 1 116 ? 6.385 20.917 -1.005 1.00 87.06 116 VAL A N 1
ATOM 899 C CA . VAL A 1 116 ? 7.828 20.610 -1.040 1.00 87.06 116 VAL A CA 1
ATOM 900 C C . VAL A 1 116 ? 8.640 21.620 -0.223 1.00 87.06 116 VAL A C 1
ATOM 902 O O . VAL A 1 116 ? 8.117 22.634 0.241 1.00 87.06 116 VAL A O 1
ATOM 905 N N . ASN A 1 117 ? 9.940 21.371 -0.044 1.00 86.62 117 ASN A N 1
ATOM 906 C CA . ASN A 1 117 ? 10.810 22.139 0.858 1.00 86.62 117 ASN A CA 1
ATOM 907 C C . ASN A 1 117 ? 10.870 23.643 0.518 1.00 86.62 117 ASN A C 1
ATOM 909 O O . ASN A 1 117 ? 11.093 24.459 1.417 1.00 86.62 117 ASN A O 1
ATOM 913 N N . THR A 1 118 ? 10.617 24.019 -0.743 1.00 80.62 118 THR A N 1
ATOM 914 C CA . THR A 1 118 ? 10.546 25.419 -1.207 1.00 80.62 118 THR A CA 1
ATOM 915 C C . THR A 1 118 ? 9.308 26.177 -0.721 1.00 80.62 118 THR A C 1
ATOM 917 O O . THR A 1 118 ? 9.271 27.400 -0.827 1.00 80.62 118 THR A O 1
ATOM 920 N N . GLY A 1 119 ? 8.305 25.483 -0.177 1.00 83.56 119 GLY A N 1
ATOM 921 C CA . GLY A 1 119 ? 7.003 26.053 0.176 1.00 83.56 119 GLY A CA 1
ATOM 922 C C . GLY A 1 119 ? 5.969 25.990 -0.955 1.00 83.56 119 GLY A C 1
ATOM 923 O O . GLY A 1 119 ? 4.811 26.341 -0.734 1.00 83.56 119 GLY A O 1
ATOM 924 N N . ASP A 1 120 ? 6.356 25.520 -2.144 1.00 83.44 120 ASP A N 1
ATOM 925 C CA . ASP A 1 120 ? 5.446 25.334 -3.275 1.00 83.44 120 ASP A CA 1
ATOM 926 C C . ASP A 1 120 ? 4.616 24.051 -3.125 1.00 83.44 120 ASP A C 1
ATOM 928 O O . ASP A 1 120 ? 5.080 23.057 -2.562 1.00 83.44 120 ASP A O 1
ATOM 932 N N . ARG A 1 121 ? 3.406 24.038 -3.698 1.00 85.75 121 ARG A N 1
ATOM 933 C CA . ARG A 1 121 ? 2.606 22.814 -3.858 1.00 85.75 121 ARG A CA 1
ATOM 934 C C . ARG A 1 121 ? 2.829 22.217 -5.244 1.00 85.75 121 ARG A C 1
ATOM 936 O O . ARG A 1 121 ? 2.547 22.861 -6.254 1.00 85.75 121 ARG A O 1
ATOM 943 N N . TRP A 1 122 ? 3.335 20.991 -5.300 1.00 85.19 122 TRP A N 1
ATOM 944 C CA . TRP A 1 122 ? 3.593 20.271 -6.546 1.00 85.19 122 TRP A CA 1
ATOM 945 C C . TRP A 1 122 ? 2.467 19.284 -6.854 1.00 85.19 122 TRP A C 1
ATOM 947 O O . TRP A 1 122 ? 2.042 18.572 -5.944 1.00 85.19 122 TRP A O 1
ATOM 957 N N . PRO A 1 123 ? 1.988 19.201 -8.111 1.00 85.12 123 PRO A N 1
ATOM 958 C CA . PRO A 1 123 ? 1.020 18.186 -8.501 1.00 85.12 123 PRO A CA 1
ATOM 959 C C . PRO A 1 123 ? 1.671 16.797 -8.549 1.00 85.12 123 PRO A C 1
ATOM 961 O O . PRO A 1 123 ? 2.768 16.633 -9.087 1.00 85.12 123 PRO A O 1
ATOM 964 N N . LEU A 1 124 ? 0.959 15.796 -8.044 1.00 85.88 124 LEU A N 1
ATOM 965 C CA . LEU A 1 124 ? 1.277 14.379 -8.158 1.00 85.88 124 LEU A CA 1
ATOM 966 C C . LEU A 1 124 ? 0.400 13.746 -9.238 1.00 85.88 124 LEU A C 1
ATOM 968 O O . LEU A 1 124 ? -0.780 14.067 -9.360 1.00 85.88 124 LEU A O 1
ATOM 972 N N . TYR A 1 125 ? 0.970 12.828 -10.017 1.00 86.25 125 TYR A N 1
ATOM 973 C CA . TYR A 1 125 ? 0.275 12.161 -11.119 1.00 86.25 125 TYR A CA 1
ATOM 974 C C . TYR A 1 125 ? 0.107 10.673 -10.793 1.00 86.25 125 TYR A C 1
ATOM 976 O O . TYR A 1 125 ? 1.066 9.924 -10.976 1.00 86.25 125 TYR A O 1
ATOM 984 N N . PRO A 1 126 ? -1.079 10.232 -10.326 1.00 87.38 126 PRO A N 1
ATOM 985 C CA . PRO A 1 126 ? -1.299 8.856 -9.872 1.00 87.38 126 PRO A CA 1
ATOM 986 C C . PRO A 1 126 ? -0.918 7.784 -10.906 1.00 87.38 126 PRO A C 1
ATOM 988 O O . PRO A 1 126 ? -0.325 6.768 -10.553 1.00 87.38 126 PRO A O 1
ATOM 991 N N . ASP A 1 127 ? -1.167 8.052 -12.191 1.00 86.94 127 ASP A N 1
ATOM 992 C CA . ASP A 1 127 ? -0.795 7.174 -13.310 1.00 86.94 127 ASP A CA 1
ATOM 993 C C . ASP A 1 127 ? 0.715 6.864 -13.346 1.00 86.94 127 ASP A C 1
ATOM 995 O O . ASP A 1 127 ? 1.116 5.734 -13.617 1.00 86.94 127 ASP A O 1
ATOM 999 N N . GLY A 1 128 ? 1.569 7.833 -12.994 1.00 88.00 128 GLY A N 1
ATOM 1000 C CA . GLY A 1 128 ? 3.023 7.649 -12.984 1.00 88.00 128 GLY A CA 1
ATOM 1001 C C . GLY A 1 128 ? 3.496 6.618 -11.957 1.00 88.00 128 GLY A C 1
ATOM 1002 O O . GLY A 1 128 ? 4.478 5.925 -12.196 1.00 88.00 128 GLY A O 1
ATOM 1003 N N . TYR A 1 129 ? 2.776 6.455 -10.846 1.00 91.00 129 TYR A N 1
ATOM 1004 C CA . TYR A 1 129 ? 3.106 5.459 -9.821 1.00 91.00 129 TYR A CA 1
ATOM 1005 C C . TYR A 1 129 ? 2.722 4.041 -10.251 1.00 91.00 129 TYR A C 1
ATOM 1007 O O . TYR A 1 129 ? 3.387 3.082 -9.865 1.00 91.00 129 TYR A O 1
ATOM 1015 N N . VAL A 1 130 ? 1.703 3.906 -11.108 1.00 91.19 130 VAL A N 1
ATOM 1016 C CA . VAL A 1 130 ? 1.379 2.638 -11.779 1.00 91.19 130 VAL A CA 1
ATOM 1017 C C . VAL A 1 130 ? 2.463 2.272 -12.793 1.00 91.19 130 VAL A C 1
ATOM 1019 O O . VAL A 1 130 ? 2.828 1.103 -12.892 1.00 91.19 130 VAL A O 1
ATOM 1022 N N . GLU A 1 131 ? 3.014 3.249 -13.525 1.00 90.56 131 GLU A N 1
ATOM 1023 C CA . GLU A 1 131 ? 4.129 3.002 -14.454 1.00 90.56 131 GLU A CA 1
ATOM 1024 C C . GLU A 1 131 ? 5.351 2.408 -13.733 1.00 90.56 131 GLU A C 1
ATOM 1026 O O . GLU A 1 131 ? 5.992 1.508 -14.269 1.00 90.56 131 GLU A O 1
ATOM 1031 N N . MET A 1 132 ? 5.628 2.828 -12.491 1.00 94.69 132 MET A N 1
ATOM 1032 C CA . MET A 1 132 ? 6.756 2.337 -11.681 1.00 94.69 132 MET A CA 1
ATOM 1033 C C . MET A 1 132 ? 6.630 0.865 -11.236 1.00 94.69 132 MET A C 1
ATOM 1035 O O . MET A 1 132 ? 7.539 0.349 -10.590 1.00 94.69 132 MET A O 1
ATOM 1039 N N . LEU A 1 133 ? 5.528 0.173 -11.543 1.00 95.50 133 LEU A N 1
ATOM 1040 C CA . LEU A 1 133 ? 5.367 -1.271 -11.302 1.00 95.50 133 LEU A CA 1
ATOM 1041 C C . LEU A 1 133 ? 6.029 -2.141 -12.394 1.00 95.50 133 LEU A C 1
ATOM 1043 O O . LEU A 1 133 ? 6.146 -3.367 -12.255 1.00 95.50 133 LEU A O 1
ATOM 1047 N N . PHE A 1 134 ? 6.428 -1.519 -13.505 1.00 95.81 134 PHE A N 1
ATOM 1048 C CA . PHE A 1 134 ? 6.900 -2.183 -14.717 1.00 95.81 134 PHE A CA 1
ATOM 1049 C C . PHE A 1 134 ? 8.175 -1.531 -15.242 1.00 95.81 134 PHE A C 1
ATOM 1051 O O . PHE A 1 134 ? 8.508 -0.400 -14.890 1.00 95.81 134 PHE A O 1
ATOM 1058 N N . ALA A 1 135 ? 8.885 -2.250 -16.114 1.00 95.50 135 ALA A N 1
ATOM 1059 C CA . ALA A 1 135 ? 10.025 -1.667 -16.811 1.00 95.50 135 ALA A CA 1
ATOM 1060 C C . ALA A 1 135 ? 9.529 -0.662 -17.860 1.00 95.50 135 ALA A C 1
ATOM 1062 O O . ALA A 1 135 ? 9.938 0.484 -17.863 1.00 95.50 135 ALA A O 1
ATOM 1063 N N . ASP A 1 136 ? 8.602 -1.048 -18.731 1.00 93.12 136 ASP A N 1
ATOM 1064 C CA . ASP A 1 136 ? 7.877 -0.124 -19.610 1.00 93.12 136 ASP A CA 1
ATOM 1065 C C . ASP A 1 136 ? 6.588 -0.824 -20.047 1.00 93.12 136 ASP A C 1
ATOM 1067 O O . ASP A 1 136 ? 6.628 -1.890 -20.659 1.00 93.12 136 ASP A O 1
ATOM 1071 N N . VAL A 1 137 ? 5.437 -0.250 -19.694 1.00 89.81 137 VAL A N 1
ATOM 1072 C CA . VAL A 1 137 ? 4.131 -0.873 -19.962 1.00 89.81 137 VAL A CA 1
ATOM 1073 C C . VAL A 1 137 ? 3.861 -0.994 -21.463 1.00 89.81 137 VAL A C 1
ATOM 1075 O O . VAL A 1 137 ? 3.211 -1.940 -21.893 1.00 89.81 137 VAL A O 1
ATOM 1078 N N . ALA A 1 138 ? 4.339 -0.038 -22.262 1.00 87.12 138 ALA A N 1
ATOM 1079 C CA . ALA A 1 138 ? 3.938 0.094 -23.658 1.00 87.12 138 ALA A CA 1
ATOM 1080 C C . ALA A 1 138 ? 4.918 -0.571 -24.627 1.00 87.12 138 ALA A C 1
ATOM 1082 O O . ALA A 1 138 ? 4.495 -1.158 -25.620 1.00 87.12 138 ALA A O 1
ATOM 1083 N N . ASP A 1 139 ? 6.220 -0.443 -24.363 1.00 91.50 139 ASP A N 1
ATOM 1084 C CA . ASP A 1 139 ? 7.244 -0.709 -25.376 1.00 91.50 139 ASP A CA 1
ATOM 1085 C C . ASP A 1 139 ? 8.488 -1.420 -24.807 1.00 91.50 139 ASP A C 1
ATOM 1087 O O . ASP A 1 139 ? 9.597 -1.223 -25.305 1.00 91.50 139 ASP A O 1
ATOM 1091 N N . PHE A 1 140 ? 8.353 -2.211 -23.734 1.00 95.06 140 PHE A N 1
ATOM 1092 C CA . PHE A 1 140 ? 9.463 -3.031 -23.229 1.00 95.06 140 PHE A CA 1
ATOM 1093 C C . PHE A 1 140 ? 9.759 -4.214 -24.166 1.00 95.06 140 PHE A C 1
ATOM 1095 O O . PHE A 1 140 ? 9.338 -5.347 -23.924 1.00 95.06 140 PHE A O 1
ATOM 1102 N N . ASP A 1 141 ? 10.461 -3.922 -25.260 1.00 94.75 141 ASP A N 1
ATOM 1103 C CA . ASP A 1 141 ? 10.790 -4.843 -26.347 1.00 94.75 141 ASP A CA 1
ATOM 1104 C C . ASP A 1 141 ? 12.196 -4.584 -26.935 1.00 94.75 141 ASP A C 1
ATOM 1106 O O . ASP A 1 141 ? 12.907 -3.647 -26.553 1.00 94.75 141 ASP A O 1
ATOM 1110 N N . SER A 1 142 ? 12.601 -5.424 -27.893 1.00 95.19 142 SER A N 1
ATOM 1111 C CA . SER A 1 142 ? 13.902 -5.335 -28.570 1.00 95.19 142 SER A CA 1
ATOM 1112 C C . SER A 1 142 ? 14.046 -4.148 -29.525 1.00 95.19 142 SER A C 1
ATOM 1114 O O . SER A 1 142 ? 15.171 -3.794 -29.873 1.00 95.19 142 SER A O 1
ATOM 1116 N N . ASP A 1 143 ? 12.941 -3.540 -29.961 1.00 95.38 143 ASP A N 1
ATOM 1117 C CA . ASP A 1 143 ? 12.964 -2.379 -30.858 1.00 95.38 143 ASP A CA 1
ATOM 1118 C C . ASP A 1 143 ? 13.280 -1.090 -30.088 1.00 95.38 143 ASP A C 1
ATOM 1120 O O . ASP A 1 143 ? 13.695 -0.084 -30.671 1.00 95.38 143 ASP A O 1
ATOM 1124 N N . HIS A 1 144 ? 13.107 -1.114 -28.765 1.00 95.31 144 HIS A N 1
ATOM 1125 C CA . HIS A 1 144 ? 13.276 0.047 -27.901 1.00 95.31 144 HIS A CA 1
ATOM 1126 C C . HIS A 1 144 ? 14.354 -0.113 -26.834 1.00 95.31 144 HIS A C 1
ATOM 1128 O O . HIS A 1 144 ? 14.856 0.909 -26.353 1.00 95.31 144 HIS A O 1
ATOM 1134 N N . TYR A 1 145 ? 14.740 -1.341 -26.485 1.00 97.38 145 TYR A N 1
ATOM 1135 C CA . TYR A 1 145 ? 15.676 -1.612 -25.399 1.00 97.38 145 TYR A CA 1
ATOM 1136 C C . TYR A 1 145 ? 16.780 -2.597 -25.781 1.00 97.38 145 TYR A C 1
ATOM 1138 O O . TYR A 1 145 ? 16.571 -3.580 -26.486 1.00 97.38 145 TYR A O 1
ATOM 1146 N N . SER A 1 146 ? 17.967 -2.361 -25.224 1.00 95.69 146 SER A N 1
ATOM 1147 C CA . SER A 1 146 ? 19.044 -3.347 -25.155 1.00 95.69 146 SER A CA 1
ATOM 1148 C C . SER A 1 146 ? 19.155 -3.892 -23.736 1.00 95.69 146 SER A C 1
ATOM 1150 O O . SER A 1 146 ? 19.190 -3.105 -22.784 1.00 95.69 146 SER A O 1
ATOM 1152 N N . LEU A 1 147 ? 19.278 -5.214 -23.610 1.00 96.50 147 LEU A N 1
ATOM 1153 C CA . LEU A 1 147 ? 19.541 -5.890 -22.342 1.00 96.50 147 LEU A CA 1
ATOM 1154 C C . LEU A 1 147 ? 20.986 -6.379 -22.288 1.00 96.50 147 LEU A C 1
ATOM 1156 O O . LEU A 1 147 ? 21.475 -6.999 -23.233 1.00 96.50 147 LEU A O 1
ATOM 1160 N N . ARG A 1 148 ? 21.664 -6.132 -21.166 1.00 93.81 148 ARG A N 1
ATOM 1161 C CA . ARG A 1 148 ? 23.033 -6.596 -20.933 1.00 93.81 148 ARG A CA 1
ATOM 1162 C C . ARG A 1 148 ? 23.118 -7.327 -19.605 1.00 93.81 148 ARG A C 1
ATOM 1164 O O . ARG A 1 148 ? 22.932 -6.738 -18.547 1.00 93.81 148 ARG A O 1
ATOM 1171 N N . TYR A 1 149 ? 23.461 -8.607 -19.648 1.00 91.69 149 TYR A N 1
ATOM 1172 C CA . TYR A 1 149 ? 23.713 -9.378 -18.436 1.00 91.69 149 TYR A CA 1
ATOM 1173 C C . TYR A 1 149 ? 24.868 -8.766 -17.623 1.00 91.69 149 TYR A C 1
ATOM 1175 O O . TYR A 1 149 ? 25.933 -8.451 -18.163 1.00 91.69 149 TYR A O 1
ATOM 1183 N N . ALA A 1 150 ? 24.636 -8.583 -16.325 1.00 90.25 150 ALA A N 1
ATOM 1184 C CA . ALA A 1 150 ? 25.518 -7.863 -15.411 1.00 90.25 150 ALA A CA 1
ATOM 1185 C C . ALA A 1 150 ? 25.991 -8.706 -14.212 1.00 90.25 150 ALA A C 1
ATOM 1187 O O . ALA A 1 150 ? 26.755 -8.189 -13.393 1.00 90.25 150 ALA A O 1
ATOM 1188 N N . GLY A 1 151 ? 25.563 -9.968 -14.107 1.00 90.19 151 GLY A N 1
ATOM 1189 C CA . GLY A 1 151 ? 25.967 -10.912 -13.061 1.00 90.19 151 GLY A CA 1
ATOM 1190 C C . GLY A 1 151 ? 24.790 -11.684 -12.465 1.00 90.19 151 GLY A C 1
ATOM 1191 O O . GLY A 1 151 ? 23.651 -11.528 -12.899 1.00 90.19 151 GLY A O 1
ATOM 1192 N N . THR A 1 152 ? 25.066 -12.506 -11.456 1.00 91.38 152 THR A N 1
ATOM 1193 C CA . THR A 1 152 ? 24.047 -13.195 -10.654 1.00 91.38 152 THR A CA 1
ATOM 1194 C C . THR A 1 152 ? 24.061 -12.698 -9.218 1.00 91.38 152 THR A C 1
ATOM 1196 O O . THR A 1 152 ? 25.135 -12.456 -8.669 1.00 91.38 152 THR A O 1
ATOM 1199 N N . GLU A 1 153 ? 22.892 -12.629 -8.593 1.00 89.75 153 GLU A N 1
ATOM 1200 C CA . GLU A 1 153 ? 22.726 -12.281 -7.182 1.00 89.75 153 GLU A CA 1
ATOM 1201 C C . GLU A 1 153 ? 21.753 -13.262 -6.516 1.00 89.75 153 GLU A C 1
ATOM 1203 O O . GLU A 1 153 ? 20.774 -13.692 -7.129 1.00 89.75 153 GLU A O 1
ATOM 1208 N N . SER A 1 154 ? 22.030 -13.634 -5.267 1.00 86.56 154 SER A N 1
ATOM 1209 C CA . SER A 1 154 ? 21.132 -14.452 -4.447 1.00 86.56 154 SER A CA 1
ATOM 1210 C C . SER A 1 154 ? 20.237 -13.538 -3.617 1.00 86.56 154 SER A C 1
ATOM 1212 O O . SER A 1 154 ? 20.748 -12.660 -2.921 1.00 86.56 154 SER A O 1
ATOM 1214 N N . LEU A 1 155 ? 18.922 -13.747 -3.660 1.00 78.00 155 LEU A N 1
ATOM 1215 C CA . LEU A 1 155 ? 17.969 -13.098 -2.754 1.00 78.00 155 LEU A CA 1
ATOM 1216 C C . LEU A 1 155 ? 17.195 -14.209 -2.040 1.00 78.00 155 LEU A C 1
ATOM 1218 O O . LEU A 1 155 ? 16.454 -14.965 -2.673 1.00 78.00 155 LEU A O 1
ATOM 1222 N N . GLY A 1 156 ? 17.445 -14.362 -0.737 1.00 76.50 156 GLY A N 1
ATOM 1223 C CA . GLY A 1 156 ? 16.995 -15.532 0.018 1.00 76.50 156 GLY A CA 1
ATOM 1224 C C . GLY A 1 156 ? 17.607 -16.823 -0.534 1.00 76.50 156 GLY A C 1
ATOM 1225 O O . GLY A 1 156 ? 18.818 -16.914 -0.726 1.00 76.50 156 GLY A O 1
ATOM 1226 N N . GLU A 1 157 ? 16.762 -17.813 -0.812 1.00 81.12 157 GLU A N 1
ATOM 1227 C CA . GLU A 1 157 ? 17.163 -19.123 -1.353 1.00 81.12 157 GLU A CA 1
ATOM 1228 C C . GLU A 1 157 ? 17.180 -19.167 -2.893 1.00 81.12 157 GLU A C 1
ATOM 1230 O O . GLU A 1 157 ? 17.525 -20.188 -3.489 1.00 81.12 157 GLU A O 1
ATOM 1235 N N . LYS A 1 158 ? 16.809 -18.065 -3.558 1.00 85.94 158 LYS A N 1
ATOM 1236 C CA . LYS A 1 158 ? 16.684 -17.993 -5.015 1.00 85.94 158 LYS A CA 1
ATOM 1237 C C . LYS A 1 158 ? 17.844 -17.253 -5.667 1.00 85.94 158 LYS A C 1
ATOM 1239 O O . LYS A 1 158 ? 18.356 -16.258 -5.153 1.00 85.94 158 LYS A O 1
ATOM 1244 N N . MET A 1 159 ? 18.210 -17.721 -6.858 1.00 88.94 159 MET A N 1
ATOM 1245 C CA . MET A 1 159 ? 19.223 -17.105 -7.712 1.00 88.94 159 MET A CA 1
ATOM 1246 C C . MET A 1 159 ? 18.574 -16.251 -8.799 1.00 88.94 159 MET A C 1
ATOM 1248 O O . MET A 1 159 ? 17.716 -16.728 -9.549 1.00 88.94 159 MET A O 1
ATOM 1252 N N . PHE A 1 160 ? 19.051 -15.019 -8.940 1.00 93.56 160 PHE A N 1
ATOM 1253 C CA . PHE A 1 160 ? 18.587 -14.061 -9.934 1.00 93.56 160 PHE A CA 1
ATOM 1254 C C . PHE A 1 160 ? 19.721 -13.641 -10.864 1.00 93.56 160 PHE A C 1
ATOM 1256 O O . PHE A 1 160 ? 20.862 -13.456 -10.444 1.00 93.56 160 PHE A O 1
ATOM 1263 N N . LEU A 1 161 ? 19.396 -13.453 -12.139 1.00 94.50 161 LEU A N 1
ATOM 1264 C CA . LEU A 1 161 ? 20.245 -12.790 -13.118 1.00 94.50 161 LEU A CA 1
ATOM 1265 C C . LEU A 1 161 ? 20.017 -11.282 -12.988 1.00 94.50 161 LEU A C 1
ATOM 1267 O O . LEU A 1 161 ? 18.895 -10.816 -13.186 1.00 94.50 161 LEU A O 1
ATOM 1271 N N . ARG A 1 162 ? 21.064 -10.512 -12.695 1.00 95.81 162 ARG A N 1
ATOM 1272 C CA . ARG A 1 162 ? 21.021 -9.053 -12.802 1.00 95.81 162 ARG A CA 1
ATOM 1273 C C . ARG A 1 162 ? 21.262 -8.663 -14.255 1.00 95.81 162 ARG A C 1
ATOM 1275 O O . ARG A 1 162 ? 22.292 -9.013 -14.838 1.00 95.81 162 ARG A O 1
ATOM 1282 N N . VAL A 1 163 ? 20.321 -7.939 -14.842 1.00 96.81 163 VAL A N 1
ATOM 1283 C CA . VAL A 1 163 ? 20.349 -7.515 -16.243 1.00 96.81 163 VAL A CA 1
ATOM 1284 C C . VAL A 1 163 ? 20.195 -6.002 -16.299 1.00 96.81 163 VAL A C 1
ATOM 1286 O O . VAL A 1 163 ? 19.203 -5.459 -15.827 1.00 96.81 163 VAL A O 1
ATOM 1289 N N . GLU A 1 164 ? 21.165 -5.330 -16.905 1.00 97.69 164 GLU A N 1
ATOM 1290 C CA . GLU A 1 164 ? 21.088 -3.899 -17.174 1.00 97.69 164 GLU A CA 1
ATOM 1291 C C . GLU A 1 164 ? 20.160 -3.653 -18.369 1.00 97.69 164 GLU A C 1
ATOM 1293 O O . GLU A 1 164 ? 20.310 -4.268 -19.431 1.00 97.69 164 GLU A O 1
ATOM 1298 N N . VAL A 1 165 ? 19.232 -2.715 -18.204 1.00 98.12 165 VAL A N 1
ATOM 1299 C CA . VAL A 1 165 ? 18.299 -2.239 -19.222 1.00 98.12 165 VAL A CA 1
ATOM 1300 C C . VAL A 1 165 ? 18.722 -0.850 -19.678 1.00 98.12 165 VAL A C 1
ATOM 1302 O O . VAL A 1 165 ? 18.837 0.079 -18.874 1.00 98.12 165 VAL A O 1
ATOM 1305 N N . ARG A 1 166 ? 18.897 -0.673 -20.990 1.00 96.94 166 ARG A N 1
ATOM 1306 C CA . ARG A 1 166 ? 19.130 0.648 -21.586 1.00 96.94 166 ARG A CA 1
ATOM 1307 C C . ARG A 1 166 ? 18.196 0.900 -22.764 1.00 96.94 166 ARG A C 1
ATOM 1309 O O . ARG A 1 166 ? 18.077 0.022 -23.620 1.00 96.94 166 ARG A O 1
ATOM 1316 N N . PRO A 1 167 ? 17.584 2.091 -22.861 1.00 96.44 167 PRO A N 1
ATOM 1317 C CA . PRO A 1 167 ? 16.816 2.454 -24.037 1.00 96.44 167 PRO A CA 1
ATOM 1318 C C . PRO A 1 167 ? 17.748 2.705 -25.223 1.00 96.44 167 PRO A C 1
ATOM 1320 O O . PRO A 1 167 ? 18.789 3.351 -25.080 1.00 96.44 167 PRO A O 1
ATOM 1323 N N . LEU A 1 168 ? 17.350 2.239 -26.406 1.00 96.38 168 LEU A N 1
ATOM 1324 C CA . LEU A 1 168 ? 18.091 2.457 -27.651 1.00 96.38 168 LEU A CA 1
ATOM 1325 C C . LEU A 1 168 ? 18.088 3.937 -28.061 1.00 96.38 168 LEU A C 1
ATOM 1327 O O . LEU A 1 168 ? 19.095 4.446 -28.552 1.00 96.38 168 LEU A O 1
ATOM 1331 N N . ASP A 1 169 ? 16.986 4.650 -27.799 1.00 91.56 169 ASP A N 1
ATOM 1332 C CA . ASP A 1 169 ? 16.915 6.111 -27.901 1.00 91.56 169 ASP A CA 1
ATOM 1333 C C . ASP A 1 169 ? 16.757 6.752 -26.509 1.00 91.56 169 ASP A C 1
ATOM 1335 O O . ASP A 1 169 ? 15.632 6.965 -26.045 1.00 91.56 169 ASP A O 1
ATOM 1339 N N . PRO A 1 170 ? 17.860 7.138 -25.839 1.00 81.25 170 PRO A N 1
ATOM 1340 C CA . PRO A 1 170 ? 17.805 7.783 -24.527 1.00 81.25 170 PRO A CA 1
ATOM 1341 C C . PRO A 1 170 ? 17.217 9.202 -24.577 1.00 81.25 170 PRO A C 1
ATOM 1343 O O . PRO A 1 170 ? 17.029 9.831 -23.535 1.00 81.25 170 PRO A O 1
ATOM 1346 N N . LYS A 1 171 ? 16.960 9.762 -25.770 1.00 83.31 171 LYS A N 1
ATOM 1347 C CA . LYS A 1 171 ? 16.312 11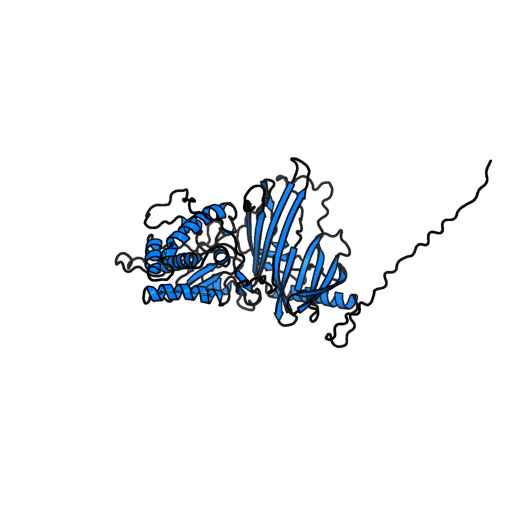.072 -25.916 1.00 83.31 171 LYS A CA 1
ATOM 1348 C C . LYS A 1 171 ? 14.792 10.967 -25.832 1.00 83.31 171 LYS A C 1
ATOM 1350 O O . LYS A 1 171 ? 14.155 11.973 -25.509 1.00 83.31 171 LYS A O 1
ATOM 1355 N N . LYS A 1 172 ? 14.220 9.793 -26.121 1.00 84.75 172 LYS A N 1
ATOM 1356 C CA . LYS A 1 172 ? 12.789 9.530 -25.965 1.00 84.75 172 LYS A CA 1
ATOM 1357 C C . LYS A 1 172 ? 12.477 9.434 -24.476 1.00 84.75 172 LYS A C 1
ATOM 1359 O O . LYS A 1 172 ? 13.080 8.633 -23.771 1.00 84.75 172 LYS A O 1
ATOM 1364 N N . SER A 1 173 ? 11.574 10.288 -23.999 1.00 84.12 173 SER A N 1
ATOM 1365 C CA . SER A 1 173 ? 11.194 10.362 -22.584 1.00 84.12 173 SER A CA 1
ATOM 1366 C C . SER A 1 173 ? 10.289 9.205 -22.163 1.00 84.12 173 SER A C 1
ATOM 1368 O O . SER A 1 173 ? 9.516 8.705 -22.980 1.00 84.12 173 SER A O 1
ATOM 1370 N N . GLY A 1 174 ? 10.327 8.852 -20.877 1.00 84.94 174 GLY A N 1
ATOM 1371 C CA . GLY A 1 174 ? 9.483 7.814 -20.288 1.00 84.94 174 GLY A CA 1
ATOM 1372 C C . GLY A 1 174 ? 9.968 6.402 -20.582 1.00 84.94 174 GLY A C 1
ATOM 1373 O O . GLY A 1 174 ? 9.181 5.473 -20.500 1.00 84.94 174 GLY A O 1
ATOM 1374 N N . ARG A 1 175 ? 11.236 6.248 -20.971 1.00 92.25 175 ARG A N 1
ATOM 1375 C CA . ARG A 1 175 ? 11.874 4.954 -21.190 1.00 92.25 175 ARG A CA 1
ATOM 1376 C C . ARG A 1 175 ? 12.681 4.561 -19.969 1.00 92.25 175 ARG A C 1
ATOM 1378 O O . ARG A 1 175 ? 13.437 5.388 -19.466 1.00 92.25 175 ARG A O 1
ATOM 1385 N N . PHE A 1 176 ? 12.547 3.331 -19.504 1.00 95.75 176 PHE A N 1
ATOM 1386 C CA . PHE A 1 176 ? 13.260 2.888 -18.314 1.00 95.75 176 PHE A CA 1
ATOM 1387 C C . PHE A 1 176 ? 14.760 2.735 -18.554 1.00 95.75 176 PHE A C 1
ATOM 1389 O O . PHE A 1 176 ? 15.218 2.346 -19.625 1.00 95.75 176 PHE A O 1
ATOM 1396 N N . LEU A 1 177 ? 15.541 3.058 -17.536 1.00 95.94 177 LEU A N 1
ATOM 1397 C CA . LEU A 1 177 ? 16.963 2.779 -17.477 1.00 95.94 177 LEU A CA 1
ATOM 1398 C C . LEU A 1 177 ? 17.326 2.349 -16.057 1.00 95.94 177 LEU A C 1
ATOM 1400 O O . LEU A 1 177 ? 16.924 2.985 -15.081 1.00 95.94 177 LEU A O 1
ATOM 1404 N N . GLY A 1 178 ? 18.100 1.278 -15.943 1.00 97.62 178 GLY A N 1
ATOM 1405 C CA . GLY A 1 178 ? 18.448 0.698 -14.652 1.00 97.62 178 GLY A CA 1
ATOM 1406 C C . GLY A 1 178 ? 18.705 -0.793 -14.761 1.00 97.62 178 GLY A C 1
ATOM 1407 O O . GLY A 1 178 ? 19.074 -1.285 -15.826 1.00 97.62 178 GLY A O 1
ATOM 1408 N N . ASP A 1 179 ? 18.478 -1.503 -13.668 1.00 98.19 179 ASP A N 1
ATOM 1409 C CA . ASP A 1 179 ? 18.690 -2.938 -13.557 1.00 98.19 179 ASP A CA 1
ATOM 1410 C C . ASP A 1 179 ? 17.372 -3.664 -13.273 1.00 98.19 179 ASP A C 1
ATOM 1412 O O . ASP A 1 179 ? 16.482 -3.167 -12.579 1.00 98.19 179 ASP A O 1
ATOM 1416 N N . ILE A 1 180 ? 17.264 -4.878 -13.802 1.00 98.31 180 ILE A N 1
ATOM 1417 C CA . ILE A 1 180 ? 16.210 -5.833 -13.468 1.00 98.31 180 ILE A CA 1
ATOM 1418 C C . ILE A 1 180 ? 16.838 -7.117 -12.929 1.00 98.31 180 ILE A C 1
ATOM 1420 O O . ILE A 1 180 ? 17.894 -7.554 -13.392 1.00 98.31 180 ILE A O 1
ATOM 1424 N N . TRP A 1 181 ? 16.171 -7.739 -11.961 1.00 97.25 181 TRP A N 1
ATOM 1425 C CA . TRP A 1 181 ? 16.533 -9.050 -11.434 1.00 97.25 181 TRP A CA 1
ATOM 1426 C C . TRP A 1 181 ? 15.548 -10.060 -11.980 1.00 97.25 181 TRP A C 1
ATOM 1428 O O . TRP A 1 181 ? 14.338 -9.950 -11.771 1.00 97.25 181 TRP A O 1
ATOM 1438 N N . VAL A 1 182 ? 16.083 -11.033 -12.697 1.00 96.44 182 VAL A N 1
ATOM 1439 C CA . VAL A 1 182 ? 15.322 -12.040 -13.421 1.00 96.44 182 VAL A CA 1
ATOM 1440 C C . VAL A 1 182 ? 15.546 -13.383 -12.744 1.00 96.44 182 VAL A C 1
ATOM 1442 O O . VAL A 1 182 ? 16.689 -13.808 -12.605 1.00 96.44 182 VAL A O 1
ATOM 1445 N N . ASP A 1 183 ? 14.479 -14.049 -12.310 1.00 93.00 183 ASP A N 1
ATOM 1446 C CA . ASP A 1 183 ? 14.561 -15.386 -11.715 1.00 93.00 183 ASP A CA 1
ATOM 1447 C C . ASP A 1 183 ? 15.267 -16.332 -12.698 1.00 93.00 183 ASP A C 1
ATOM 1449 O O . ASP A 1 183 ? 14.874 -16.453 -13.863 1.00 93.00 183 ASP A O 1
ATOM 1453 N N . SER A 1 184 ? 16.358 -16.952 -12.244 1.00 89.69 184 SER A N 1
ATOM 1454 C CA . SER A 1 184 ? 17.258 -17.719 -13.117 1.00 89.69 184 SER A CA 1
ATOM 1455 C C . SER A 1 184 ? 16.610 -18.959 -13.735 1.00 89.69 184 SER A C 1
ATOM 1457 O O . SER A 1 184 ? 17.110 -19.447 -14.742 1.00 89.69 184 SER A O 1
ATOM 1459 N N . THR A 1 185 ? 15.496 -19.444 -13.179 1.00 87.75 185 THR A N 1
ATOM 1460 C CA . THR A 1 185 ? 14.783 -20.632 -13.669 1.00 87.75 185 THR A CA 1
ATOM 1461 C C . THR A 1 185 ? 13.678 -20.248 -14.652 1.00 87.75 185 THR A C 1
ATOM 1463 O O . THR A 1 185 ? 13.602 -20.763 -15.765 1.00 87.75 185 THR A O 1
ATOM 1466 N N . SER A 1 186 ? 12.814 -19.314 -14.258 1.00 89.88 186 SER A N 1
ATOM 1467 C CA . SER A 1 186 ? 11.623 -18.920 -15.021 1.00 89.88 186 SER A CA 1
ATOM 1468 C C . SER A 1 186 ? 11.874 -17.809 -16.043 1.00 89.88 186 SER A C 1
ATOM 1470 O O . SER A 1 186 ? 11.040 -17.578 -16.922 1.00 89.88 186 SER A O 1
ATOM 1472 N N . LEU A 1 187 ? 13.009 -17.112 -15.938 1.00 93.44 187 LEU A N 1
ATOM 1473 C CA . LEU A 1 187 ? 13.340 -15.927 -16.728 1.00 93.44 187 LEU A CA 1
ATOM 1474 C C . LEU A 1 187 ? 12.256 -14.838 -16.643 1.00 93.44 187 LEU A C 1
ATOM 1476 O O . LEU A 1 187 ? 11.900 -14.195 -17.635 1.00 93.44 187 LEU A O 1
ATOM 1480 N N . ARG A 1 188 ? 11.692 -14.656 -15.445 1.00 95.50 188 ARG A N 1
ATOM 1481 C CA . ARG A 1 188 ? 10.700 -13.621 -15.127 1.00 95.50 188 ARG A CA 1
ATOM 1482 C C . ARG A 1 188 ? 11.306 -12.556 -14.234 1.00 95.50 188 ARG A C 1
ATOM 1484 O O . ARG A 1 188 ? 12.110 -12.860 -13.359 1.00 95.50 188 ARG A O 1
ATOM 1491 N N . ILE A 1 189 ? 10.912 -11.309 -14.465 1.00 97.44 189 ILE A N 1
ATOM 1492 C CA . ILE A 1 189 ? 11.364 -10.177 -13.659 1.00 97.44 189 ILE A CA 1
ATOM 1493 C C . ILE A 1 189 ? 10.743 -10.297 -12.266 1.00 97.44 189 ILE A C 1
ATOM 1495 O O . ILE A 1 189 ? 9.524 -10.422 -12.150 1.00 97.44 189 ILE A O 1
ATOM 1499 N N . ALA A 1 190 ? 11.588 -10.238 -11.241 1.00 95.94 190 ALA A N 1
ATOM 1500 C CA . ALA A 1 190 ? 11.222 -10.255 -9.827 1.00 95.94 190 ALA A CA 1
ATOM 1501 C C . ALA A 1 190 ? 11.472 -8.903 -9.138 1.00 95.94 190 ALA A C 1
ATOM 1503 O O . ALA A 1 190 ? 10.774 -8.551 -8.189 1.00 95.94 190 ALA A O 1
ATOM 1504 N N . ARG A 1 191 ? 12.442 -8.123 -9.631 1.00 96.94 191 ARG A N 1
ATOM 1505 C CA . ARG A 1 191 ? 12.748 -6.775 -9.136 1.00 96.94 191 ARG A CA 1
ATOM 1506 C C . ARG A 1 191 ? 13.159 -5.861 -10.281 1.00 96.94 191 ARG A C 1
ATOM 1508 O O . ARG A 1 191 ? 13.799 -6.310 -11.232 1.00 96.94 191 ARG A O 1
ATOM 1515 N N . ILE A 1 192 ? 12.828 -4.586 -10.153 1.00 98.31 192 ILE A N 1
ATOM 1516 C CA . ILE A 1 192 ? 13.197 -3.504 -11.063 1.00 98.31 192 ILE A CA 1
ATOM 1517 C C . ILE A 1 192 ? 13.789 -2.388 -10.207 1.00 98.31 192 ILE A C 1
ATOM 1519 O O . ILE A 1 192 ? 13.162 -1.993 -9.231 1.00 98.31 192 ILE A O 1
ATOM 1523 N N . ALA A 1 193 ? 14.971 -1.878 -10.544 1.00 98.06 193 ALA A N 1
ATOM 1524 C CA . ALA A 1 193 ? 15.557 -0.722 -9.872 1.00 98.06 193 ALA A CA 1
ATOM 1525 C C . ALA A 1 193 ? 16.134 0.251 -10.897 1.00 98.06 193 ALA A C 1
ATOM 1527 O O . ALA A 1 193 ? 16.987 -0.116 -11.704 1.00 98.06 193 ALA A O 1
ATOM 1528 N N . GLY A 1 194 ? 15.678 1.498 -10.883 1.00 96.69 194 GLY A N 1
ATOM 1529 C CA . GLY A 1 194 ? 16.106 2.471 -11.879 1.00 96.69 194 GLY A CA 1
ATOM 1530 C C . GLY A 1 194 ? 15.214 3.694 -11.932 1.00 96.69 194 GLY A C 1
ATOM 1531 O O . GLY A 1 194 ? 14.581 4.060 -10.948 1.00 96.69 194 GLY A O 1
ATOM 1532 N N . THR A 1 195 ? 15.183 4.345 -13.088 1.00 94.75 195 THR A N 1
ATOM 1533 C CA . THR A 1 195 ? 14.350 5.525 -13.335 1.00 94.75 195 THR A CA 1
ATOM 1534 C C . THR A 1 195 ? 13.883 5.558 -14.788 1.00 94.75 195 THR A C 1
ATOM 1536 O O . THR A 1 195 ? 14.312 4.748 -15.609 1.00 94.75 195 THR A O 1
ATOM 1539 N N . PHE A 1 196 ? 13.022 6.513 -15.135 1.00 91.50 196 PHE A N 1
ATOM 1540 C CA . PHE A 1 196 ? 12.626 6.756 -16.519 1.00 91.50 196 PHE A CA 1
ATOM 1541 C C . PHE A 1 196 ? 13.355 7.967 -17.106 1.00 91.50 196 PHE A C 1
ATOM 1543 O O . PHE A 1 196 ? 13.656 8.951 -16.427 1.00 91.50 196 PHE A O 1
ATOM 1550 N N . SER A 1 197 ? 13.612 7.920 -18.410 1.00 87.88 197 SER A N 1
ATOM 1551 C CA . SER A 1 197 ? 14.300 8.975 -19.142 1.00 87.88 197 SER A CA 1
ATOM 1552 C C . SER A 1 197 ? 13.505 10.291 -19.075 1.00 87.88 197 SER A C 1
ATOM 1554 O O . SER A 1 197 ? 12.327 10.355 -19.463 1.00 87.88 197 SER A O 1
ATOM 1556 N N . PRO A 1 198 ? 14.121 11.386 -18.598 1.00 77.12 198 PRO A N 1
ATOM 1557 C CA . PRO A 1 198 ? 13.415 12.638 -18.379 1.00 77.12 198 PRO A CA 1
ATOM 1558 C C . PRO A 1 198 ? 12.938 13.241 -19.696 1.00 77.12 198 PRO A C 1
ATOM 1560 O O . PRO A 1 198 ? 13.545 13.070 -20.758 1.00 77.12 198 PRO A O 1
ATOM 1563 N N . LYS A 1 199 ? 11.856 14.016 -19.632 1.00 66.50 199 LYS A N 1
ATOM 1564 C CA . LYS A 1 199 ? 11.458 14.853 -20.763 1.00 66.50 199 LYS A CA 1
ATOM 1565 C C . LYS A 1 199 ? 12.509 15.949 -20.915 1.00 66.50 199 LYS A C 1
ATOM 1567 O O . LYS A 1 199 ? 12.732 16.710 -19.976 1.00 66.50 199 LYS A O 1
ATOM 1572 N N . ARG A 1 200 ? 13.172 16.055 -22.076 1.00 57.53 200 ARG A N 1
ATOM 1573 C CA . ARG A 1 200 ? 14.037 17.215 -22.348 1.00 57.53 200 ARG A CA 1
ATOM 1574 C C . ARG A 1 200 ? 13.163 18.465 -22.397 1.00 57.53 200 ARG A C 1
ATOM 1576 O O . ARG A 1 200 ? 12.503 18.721 -23.402 1.00 57.53 200 ARG A O 1
ATOM 1583 N N . LEU A 1 201 ? 13.161 19.246 -21.324 1.00 53.12 201 LEU A N 1
ATOM 1584 C CA . LEU A 1 201 ? 12.644 20.605 -21.364 1.00 53.12 201 LEU A CA 1
ATOM 1585 C C . LEU A 1 201 ? 13.585 21.431 -22.257 1.00 53.12 201 LEU A C 1
ATOM 1587 O O . LEU A 1 201 ? 14.777 21.544 -21.977 1.00 53.12 201 LEU A O 1
ATOM 1591 N N . GLY A 1 202 ? 13.072 21.988 -23.357 1.00 43.97 202 GLY A N 1
ATOM 1592 C CA . GLY A 1 202 ? 13.800 23.012 -24.111 1.00 43.97 202 GLY A CA 1
ATOM 1593 C C . GLY A 1 202 ? 14.019 24.263 -23.250 1.00 43.97 202 GLY A C 1
ATOM 1594 O O . GLY A 1 202 ? 13.285 24.485 -22.287 1.00 43.97 202 GLY A O 1
ATOM 1595 N N . PHE A 1 203 ? 14.990 25.109 -23.615 1.00 42.66 203 PHE A N 1
ATOM 1596 C CA . PHE A 1 203 ? 15.371 26.331 -22.879 1.00 42.6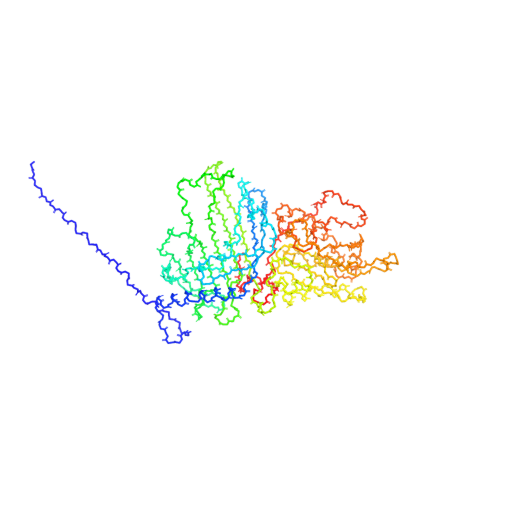6 203 PHE A CA 1
ATOM 1597 C C . PHE A 1 203 ? 14.200 27.284 -22.538 1.00 42.66 203 PHE A C 1
ATOM 1599 O O . PHE A 1 203 ? 14.326 28.099 -21.629 1.00 42.66 203 PHE A O 1
ATOM 1606 N N . ALA A 1 204 ? 13.055 27.168 -23.223 1.00 39.59 204 ALA A N 1
ATOM 1607 C CA . ALA A 1 204 ? 11.853 27.975 -23.004 1.00 39.59 204 ALA A CA 1
ATOM 1608 C C . ALA A 1 204 ? 10.871 27.420 -21.950 1.00 39.59 204 ALA A C 1
ATOM 1610 O O . ALA A 1 204 ? 9.955 28.126 -21.551 1.00 39.59 204 ALA A O 1
ATOM 1611 N N . SER A 1 205 ? 11.040 26.188 -21.457 1.00 43.22 205 SER A N 1
ATOM 1612 C CA . SER A 1 205 ? 10.092 25.593 -20.498 1.00 43.22 205 SER A CA 1
ATOM 1613 C C . SER A 1 205 ? 10.345 26.017 -19.045 1.00 43.22 205 SER A C 1
ATOM 1615 O O . SER A 1 205 ? 9.721 25.472 -18.141 1.00 43.22 205 SER A O 1
ATOM 1617 N N . LYS A 1 206 ? 11.249 26.976 -18.807 1.00 41.09 206 LYS A N 1
ATOM 1618 C CA . LYS A 1 206 ? 11.532 27.513 -17.469 1.00 41.09 206 LYS A CA 1
ATOM 1619 C C . LYS A 1 206 ? 10.488 28.537 -16.999 1.00 41.09 206 LYS A C 1
ATOM 1621 O O . LYS A 1 206 ? 10.517 28.920 -15.838 1.00 41.09 206 LYS A O 1
ATOM 1626 N N . TYR A 1 207 ? 9.555 28.968 -17.851 1.00 41.22 207 TYR A N 1
ATOM 1627 C CA . TYR A 1 207 ? 8.593 30.003 -17.481 1.00 41.22 207 TYR A CA 1
ATOM 1628 C C . TYR A 1 207 ? 7.239 29.792 -18.175 1.00 41.22 207 TYR A C 1
ATOM 1630 O O . TYR A 1 207 ? 7.194 29.649 -19.393 1.00 41.22 207 TYR A O 1
ATOM 1638 N N . LEU A 1 208 ? 6.165 29.878 -17.377 1.00 42.16 208 LEU A N 1
ATOM 1639 C CA . LEU A 1 208 ? 4.789 30.269 -17.741 1.00 42.16 208 LEU A CA 1
ATOM 1640 C C . LEU A 1 208 ? 3.758 29.152 -18.001 1.00 42.16 208 LEU A C 1
ATOM 1642 O O . LEU A 1 208 ? 3.371 28.862 -19.128 1.00 42.16 208 LEU A O 1
ATOM 1646 N N . ASN A 1 209 ? 3.158 28.666 -16.918 1.00 41.06 209 ASN A N 1
ATOM 1647 C CA . ASN A 1 209 ? 1.707 28.784 -16.727 1.00 41.06 209 ASN A CA 1
ATOM 1648 C C . ASN A 1 209 ? 1.461 29.844 -15.626 1.00 41.06 209 ASN A C 1
ATOM 1650 O O . ASN A 1 209 ? 2.397 30.217 -14.919 1.00 41.06 209 ASN A O 1
ATOM 1654 N N . ALA A 1 210 ? 0.244 30.386 -15.502 1.00 40.22 210 ALA A N 1
ATOM 1655 C CA . ALA A 1 210 ? -0.076 31.514 -14.605 1.00 40.22 210 ALA A CA 1
ATOM 1656 C C . ALA A 1 210 ? 0.182 31.251 -13.097 1.00 40.22 210 ALA A C 1
ATOM 1658 O O . ALA A 1 210 ? 0.061 32.161 -12.284 1.00 40.22 210 ALA A O 1
ATOM 1659 N N . SER A 1 211 ? 0.571 30.023 -12.747 1.00 45.25 211 SER A N 1
ATOM 1660 C CA . SER A 1 211 ? 0.949 29.529 -11.420 1.00 45.25 211 SER A CA 1
ATOM 1661 C C . SER A 1 211 ? 2.449 29.199 -11.274 1.00 45.25 211 SER A C 1
ATOM 1663 O O . SER A 1 211 ? 2.856 28.655 -10.255 1.00 45.25 211 SER A O 1
ATOM 1665 N N . GLY A 1 212 ? 3.295 29.540 -12.256 1.00 35.41 212 GLY A N 1
ATOM 1666 C CA . GLY A 1 212 ? 4.757 29.562 -12.104 1.00 35.41 212 GLY A CA 1
ATOM 1667 C C . GLY A 1 212 ? 5.486 28.211 -12.095 1.00 35.41 212 GLY A C 1
ATOM 1668 O O . GLY A 1 212 ? 6.710 28.212 -11.991 1.00 35.41 212 GLY A O 1
ATOM 1669 N N . ILE A 1 213 ? 4.804 27.073 -12.263 1.00 44.12 213 ILE A N 1
ATOM 1670 C CA . ILE A 1 213 ? 5.432 25.743 -12.212 1.00 44.12 213 ILE A CA 1
ATOM 1671 C C . ILE A 1 213 ? 5.297 25.058 -13.571 1.00 44.12 213 ILE A C 1
ATOM 1673 O O . ILE A 1 213 ? 4.232 24.582 -13.974 1.00 44.12 213 ILE A O 1
ATOM 1677 N N . SER A 1 214 ? 6.415 24.974 -14.289 1.00 42.34 214 SER A N 1
ATOM 1678 C CA . SER A 1 214 ? 6.552 24.083 -15.435 1.00 42.34 214 SER A CA 1
ATOM 1679 C C . SER A 1 214 ? 6.304 22.637 -15.006 1.00 42.34 214 SER A C 1
ATOM 1681 O O . SER A 1 214 ? 6.899 22.184 -14.031 1.00 42.34 214 SER A O 1
ATOM 1683 N N . GLN A 1 215 ? 5.479 21.915 -15.769 1.00 46.81 215 GLN A N 1
ATOM 1684 C CA . GLN A 1 215 ? 5.298 20.460 -15.712 1.00 46.81 215 GLN A CA 1
ATOM 1685 C C . GLN A 1 215 ? 6.632 19.738 -15.999 1.00 46.81 215 GLN A C 1
ATOM 1687 O O . GLN A 1 215 ? 6.814 19.149 -17.069 1.00 46.81 215 GLN A O 1
ATOM 1692 N N . LEU A 1 216 ? 7.612 19.803 -15.092 1.00 51.44 216 LEU A N 1
ATOM 1693 C CA . LEU A 1 216 ? 8.724 18.866 -15.140 1.00 51.44 216 LEU A CA 1
ATOM 1694 C C . LEU A 1 216 ? 8.103 17.496 -14.880 1.00 51.44 216 LEU A C 1
ATOM 1696 O O . LEU A 1 216 ? 7.690 17.199 -13.765 1.00 51.44 216 LEU A O 1
ATOM 1700 N N . GLY A 1 217 ? 8.017 16.670 -15.922 1.00 58.31 217 GLY A N 1
ATOM 1701 C CA . GLY A 1 217 ? 7.858 15.230 -15.756 1.00 58.31 217 GLY A CA 1
ATOM 1702 C C . GLY A 1 217 ? 9.112 14.708 -15.064 1.00 58.31 217 GLY A C 1
ATOM 1703 O O . GLY A 1 217 ? 10.068 14.315 -15.734 1.00 58.31 217 GLY A O 1
ATOM 1704 N N . LEU A 1 218 ? 9.149 14.843 -13.737 1.00 76.12 218 LEU A N 1
ATOM 1705 C CA . LEU A 1 218 ? 10.198 14.323 -12.882 1.00 76.12 218 LEU A CA 1
ATOM 1706 C C . LEU A 1 218 ? 9.921 12.842 -12.689 1.00 76.12 218 LEU A C 1
ATOM 1708 O O . LEU A 1 218 ? 8.903 12.466 -12.119 1.00 76.12 218 LEU A O 1
ATOM 1712 N N . TYR A 1 219 ? 10.841 12.018 -13.164 1.00 85.62 219 TYR A N 1
ATOM 1713 C CA . TYR A 1 219 ? 10.872 10.612 -12.808 1.00 85.62 219 TYR A CA 1
ATOM 1714 C C . TYR A 1 219 ? 11.827 10.431 -11.633 1.00 85.62 219 TYR A C 1
ATOM 1716 O O . TYR A 1 219 ? 12.910 11.036 -11.599 1.00 85.62 219 TYR A O 1
ATOM 1724 N N . PHE A 1 220 ? 11.393 9.643 -10.657 1.00 89.75 220 PHE A N 1
ATOM 1725 C CA . PHE A 1 220 ? 12.172 9.298 -9.475 1.00 89.75 220 PHE A CA 1
ATOM 1726 C C . PHE A 1 220 ? 12.985 8.036 -9.735 1.00 89.75 220 PHE A C 1
ATOM 1728 O O . PHE A 1 220 ? 12.660 7.253 -10.633 1.00 89.75 220 PHE A O 1
ATOM 1735 N N . HIS A 1 221 ? 14.059 7.856 -8.978 1.00 94.25 221 HIS A N 1
ATOM 1736 C CA . HIS A 1 221 ? 14.651 6.538 -8.819 1.00 94.25 221 HIS A CA 1
ATOM 1737 C C . HIS A 1 221 ? 13.752 5.707 -7.918 1.00 94.25 221 HIS A C 1
ATOM 1739 O O . HIS A 1 221 ? 13.269 6.194 -6.897 1.00 94.25 221 HIS A O 1
ATOM 1745 N N . PHE A 1 222 ? 13.516 4.464 -8.306 1.00 96.38 222 PHE A N 1
ATOM 1746 C CA . PHE A 1 222 ? 12.621 3.578 -7.587 1.00 96.38 222 PHE A CA 1
ATOM 1747 C C . PHE A 1 222 ? 13.116 2.150 -7.600 1.00 96.38 222 PHE A C 1
ATOM 1749 O O . PHE A 1 222 ? 13.896 1.753 -8.467 1.00 96.38 222 PHE A O 1
ATOM 1756 N N . GLU A 1 223 ? 12.601 1.386 -6.649 1.00 97.50 223 GLU A N 1
ATOM 1757 C CA . GLU A 1 223 ? 12.723 -0.057 -6.599 1.00 97.50 223 GLU A CA 1
ATOM 1758 C C . GLU A 1 223 ? 11.327 -0.668 -6.556 1.00 97.50 223 GLU A C 1
ATOM 1760 O O . GLU A 1 223 ? 10.548 -0.375 -5.653 1.00 97.50 223 GLU A O 1
ATOM 1765 N N . SER A 1 224 ? 11.007 -1.508 -7.536 1.00 96.81 224 SER A N 1
ATOM 1766 C CA . SER A 1 224 ? 9.764 -2.269 -7.601 1.00 96.81 224 SER A CA 1
ATOM 1767 C C . SER A 1 224 ? 10.043 -3.750 -7.409 1.00 96.81 224 SER A C 1
ATOM 1769 O O . SER A 1 224 ? 10.951 -4.308 -8.029 1.00 96.81 224 SER A O 1
ATOM 1771 N N . TRP A 1 225 ? 9.240 -4.384 -6.565 1.00 95.00 225 TRP A N 1
ATOM 1772 C CA . TRP A 1 225 ? 9.340 -5.777 -6.166 1.00 95.00 225 TRP A CA 1
ATOM 1773 C C . TRP A 1 225 ? 8.093 -6.547 -6.581 1.00 95.00 225 TRP A C 1
ATOM 1775 O O . TRP A 1 225 ? 6.960 -6.049 -6.527 1.00 95.00 225 TRP A O 1
ATOM 1785 N N . ARG A 1 226 ? 8.309 -7.799 -6.977 1.00 94.81 226 ARG A N 1
ATOM 1786 C CA . ARG A 1 226 ? 7.257 -8.740 -7.347 1.00 94.81 226 ARG A CA 1
ATOM 1787 C C . ARG A 1 226 ? 7.265 -9.930 -6.406 1.00 94.81 226 ARG A C 1
ATOM 1789 O O . ARG A 1 226 ? 8.321 -10.413 -6.013 1.00 94.81 226 ARG A O 1
ATOM 1796 N N . GLN A 1 227 ? 6.073 -10.417 -6.099 1.00 91.00 227 GLN A N 1
ATOM 1797 C CA . GLN A 1 227 ? 5.863 -11.653 -5.361 1.00 91.00 227 GLN A CA 1
ATOM 1798 C C . GLN A 1 227 ? 5.727 -12.803 -6.361 1.00 91.00 227 GLN A C 1
ATOM 1800 O O . GLN A 1 227 ? 4.998 -12.681 -7.352 1.00 91.00 227 GLN A O 1
ATOM 1805 N N . GLU A 1 228 ? 6.404 -13.922 -6.112 1.00 90.69 228 GLU A N 1
ATOM 1806 C CA . GLU A 1 228 ? 6.123 -15.159 -6.837 1.00 90.69 228 GLU A CA 1
ATOM 1807 C C . GLU A 1 228 ? 4.867 -15.803 -6.254 1.00 90.69 228 GLU A C 1
ATOM 1809 O O . GLU A 1 228 ? 4.842 -16.222 -5.100 1.00 90.69 228 GLU A O 1
ATOM 1814 N N . VAL A 1 229 ? 3.810 -15.873 -7.055 1.00 87.75 229 VAL A N 1
ATOM 1815 C CA . VAL A 1 229 ? 2.492 -16.354 -6.603 1.00 87.75 229 VAL A CA 1
ATOM 1816 C C . VAL A 1 229 ? 2.246 -17.817 -6.966 1.00 87.75 229 VAL A C 1
ATOM 1818 O O . VAL A 1 229 ? 1.364 -18.478 -6.426 1.00 87.75 229 VAL A O 1
ATOM 1821 N N . SER A 1 230 ? 3.025 -18.317 -7.920 1.00 85.75 230 SER A N 1
ATOM 1822 C CA . SER A 1 230 ? 3.165 -19.722 -8.305 1.00 85.75 230 SER A CA 1
ATOM 1823 C C . SER A 1 230 ? 4.443 -19.846 -9.145 1.00 85.75 230 SER A C 1
ATOM 1825 O O . SER A 1 230 ? 4.900 -18.818 -9.657 1.00 85.75 230 SER A O 1
ATOM 1827 N N . PRO A 1 231 ? 5.025 -21.047 -9.319 1.00 85.19 231 PRO A N 1
ATOM 1828 C CA . PRO A 1 231 ? 6.282 -21.213 -10.049 1.00 85.19 231 PRO A CA 1
ATOM 1829 C C . PRO A 1 231 ? 6.283 -20.503 -11.410 1.00 85.19 231 PRO A C 1
ATOM 1831 O O . PRO A 1 231 ? 5.503 -20.834 -12.304 1.00 85.19 231 PRO A O 1
ATOM 1834 N N . GLY A 1 232 ? 7.153 -19.500 -11.558 1.00 83.88 232 GLY A N 1
ATOM 1835 C CA . GLY A 1 232 ? 7.279 -18.718 -12.792 1.00 83.88 232 GLY A CA 1
ATOM 1836 C C . GLY A 1 232 ? 6.163 -17.701 -13.064 1.00 83.88 232 GLY A C 1
ATOM 1837 O O . GLY A 1 232 ? 6.094 -17.160 -14.171 1.00 83.88 232 GLY A O 1
ATOM 1838 N N . ILE A 1 233 ? 5.316 -17.394 -12.079 1.00 89.81 233 ILE A N 1
ATOM 1839 C CA . ILE A 1 233 ? 4.363 -16.279 -12.124 1.00 89.81 233 ILE A CA 1
ATOM 1840 C C . ILE A 1 233 ? 4.739 -15.262 -11.049 1.00 89.81 233 ILE A C 1
ATOM 1842 O O . ILE A 1 233 ? 4.553 -15.499 -9.857 1.00 89.81 233 ILE A O 1
ATOM 1846 N N . TRP A 1 234 ? 5.220 -14.105 -11.500 1.00 93.19 234 TRP A N 1
ATOM 1847 C CA . TRP A 1 234 ? 5.637 -12.990 -10.654 1.00 93.19 234 TRP A CA 1
ATOM 1848 C C . TRP A 1 234 ? 4.710 -11.795 -10.868 1.00 93.19 234 TRP A C 1
ATOM 1850 O O . TRP A 1 234 ? 4.570 -11.319 -11.999 1.00 93.19 234 TRP A O 1
ATOM 1860 N N . MET A 1 235 ? 4.087 -11.314 -9.791 1.00 94.19 235 MET A N 1
ATOM 1861 C CA . MET A 1 235 ? 3.138 -10.195 -9.818 1.00 94.19 235 MET A CA 1
ATOM 1862 C C . MET A 1 235 ? 3.677 -8.994 -9.034 1.00 94.19 235 MET A C 1
ATOM 1864 O O . MET A 1 235 ? 4.235 -9.202 -7.957 1.00 94.19 235 MET A O 1
ATOM 1868 N N . PRO A 1 236 ? 3.502 -7.747 -9.520 1.00 95.75 236 PRO A N 1
ATOM 1869 C CA . PRO A 1 236 ? 3.851 -6.539 -8.768 1.00 95.75 236 PRO A CA 1
ATOM 1870 C C . PRO A 1 236 ? 3.241 -6.539 -7.371 1.00 95.75 236 PRO A C 1
ATOM 1872 O O . PRO A 1 236 ? 2.056 -6.814 -7.209 1.00 95.75 236 PRO A O 1
ATOM 1875 N N . SER A 1 237 ? 4.045 -6.234 -6.364 1.00 93.69 237 SER A N 1
ATOM 1876 C CA . SER A 1 237 ? 3.590 -6.216 -4.974 1.00 93.69 237 SER A CA 1
ATOM 1877 C C . SER A 1 237 ? 3.795 -4.847 -4.351 1.00 93.69 237 SER A C 1
ATOM 1879 O O . SER A 1 237 ? 2.879 -4.288 -3.743 1.00 93.69 237 SER A O 1
ATOM 1881 N N . TYR A 1 238 ? 4.987 -4.289 -4.543 1.00 94.19 238 TYR A N 1
ATOM 1882 C CA . TYR A 1 238 ? 5.405 -3.118 -3.803 1.00 94.19 238 TYR A CA 1
ATOM 1883 C C . TYR A 1 238 ? 6.454 -2.320 -4.574 1.00 94.19 238 TYR A C 1
ATOM 1885 O O . TYR A 1 238 ? 7.384 -2.897 -5.132 1.00 94.19 238 TYR A O 1
ATOM 1893 N N . THR A 1 239 ? 6.324 -0.997 -4.580 1.00 96.06 239 THR A N 1
ATOM 1894 C CA . THR A 1 239 ? 7.342 -0.080 -5.094 1.00 96.06 239 THR A CA 1
ATOM 1895 C C . THR A 1 239 ? 7.696 0.948 -4.033 1.00 96.06 239 THR A C 1
ATOM 1897 O O . THR A 1 239 ? 6.822 1.530 -3.393 1.00 96.06 239 THR A O 1
ATOM 1900 N N . TYR A 1 240 ? 8.988 1.206 -3.889 1.00 95.81 240 TYR A N 1
ATOM 1901 C CA . TYR A 1 240 ? 9.543 2.213 -3.001 1.00 95.81 240 TYR A CA 1
ATOM 1902 C C . TYR A 1 240 ? 10.362 3.232 -3.790 1.00 95.81 240 TYR A C 1
ATOM 1904 O O . TYR A 1 240 ? 11.067 2.881 -4.738 1.00 95.81 240 TYR A O 1
ATOM 1912 N N . PHE A 1 241 ? 10.302 4.494 -3.376 1.00 94.56 241 PHE A N 1
ATOM 1913 C CA . PHE A 1 241 ? 11.227 5.524 -3.830 1.00 94.56 241 PHE A CA 1
ATOM 1914 C C . PHE A 1 241 ? 11.600 6.454 -2.676 1.00 94.56 241 PHE A C 1
ATOM 1916 O O . PHE A 1 241 ? 10.790 6.744 -1.796 1.00 94.56 241 PHE A O 1
ATOM 1923 N N . ASP A 1 242 ? 12.829 6.949 -2.713 1.00 93.44 242 ASP A N 1
ATOM 1924 C CA . ASP A 1 242 ? 13.333 7.989 -1.822 1.00 93.44 242 ASP A CA 1
ATOM 1925 C C . ASP A 1 242 ? 14.216 8.904 -2.674 1.00 93.44 242 ASP A C 1
ATOM 1927 O O . ASP A 1 242 ? 15.346 8.567 -3.029 1.00 93.44 242 ASP A O 1
ATOM 1931 N N . GLU A 1 243 ? 13.633 10.012 -3.125 1.00 89.00 243 GLU A N 1
ATOM 1932 C CA . GLU A 1 243 ? 14.264 10.939 -4.051 1.00 89.00 243 GLU A CA 1
ATOM 1933 C C . GLU A 1 243 ? 14.514 12.271 -3.352 1.00 89.00 243 GLU A C 1
ATOM 1935 O O . GLU A 1 243 ? 13.584 13.002 -3.001 1.00 89.00 243 GLU A O 1
ATOM 1940 N N . GLN A 1 244 ? 15.792 12.613 -3.221 1.00 88.38 244 GLN A N 1
ATOM 1941 C CA . GLN A 1 244 ? 16.242 13.908 -2.741 1.00 88.38 244 GLN A CA 1
ATOM 1942 C C . GLN A 1 244 ? 17.031 14.611 -3.843 1.00 88.38 244 GLN A C 1
ATOM 1944 O O . GLN A 1 244 ? 18.088 14.145 -4.271 1.00 88.38 244 GLN A O 1
ATOM 1949 N N . ARG A 1 245 ? 16.536 15.765 -4.294 1.00 82.56 245 ARG A N 1
ATOM 1950 C CA . ARG A 1 245 ? 17.258 16.623 -5.239 1.00 82.56 245 ARG A CA 1
ATOM 1951 C C . ARG A 1 245 ? 17.356 18.021 -4.677 1.00 82.56 245 ARG A C 1
ATOM 1953 O O . ARG A 1 245 ? 16.357 18.589 -4.253 1.00 82.56 245 ARG A O 1
ATOM 1960 N N . SER A 1 246 ? 18.544 18.597 -4.783 1.00 71.56 246 SER A N 1
ATOM 1961 C CA . SER A 1 246 ? 18.789 20.009 -4.516 1.00 71.56 246 SER A CA 1
ATOM 1962 C C . SER A 1 246 ? 19.410 20.632 -5.759 1.00 71.56 246 SER A C 1
ATOM 1964 O O . SER A 1 246 ? 20.381 20.110 -6.305 1.00 71.56 246 SER A O 1
ATOM 1966 N N . ALA A 1 247 ? 18.850 21.744 -6.226 1.00 55.34 247 ALA A N 1
ATOM 1967 C CA . ALA A 1 247 ? 19.390 22.531 -7.325 1.00 55.34 247 ALA A CA 1
ATOM 1968 C C . ALA A 1 247 ? 19.566 23.987 -6.883 1.00 55.34 247 ALA A C 1
ATOM 1970 O O . ALA A 1 247 ? 18.648 24.572 -6.323 1.00 55.34 247 ALA A O 1
ATOM 1971 N N . GLY A 1 248 ? 20.727 24.584 -7.162 1.00 48.81 248 GLY A N 1
ATOM 1972 C CA . GLY A 1 248 ? 21.017 25.993 -6.866 1.00 48.81 248 GLY A CA 1
ATOM 1973 C C . GLY A 1 248 ? 22.226 26.205 -5.948 1.00 48.81 248 GLY A C 1
ATOM 1974 O O . GLY A 1 248 ? 22.846 25.259 -5.474 1.00 48.81 248 GLY A O 1
ATOM 1975 N N . SER A 1 249 ? 22.579 27.473 -5.736 1.00 37.53 249 SER A N 1
ATOM 1976 C CA . SER A 1 249 ? 23.633 27.943 -4.826 1.00 37.53 249 SER A CA 1
ATOM 1977 C C . SER A 1 249 ? 23.096 29.148 -4.046 1.00 37.53 249 SER A C 1
ATOM 1979 O O . SER A 1 249 ? 22.418 29.999 -4.627 1.00 37.53 249 SER A O 1
ATOM 1981 N N . GLY A 1 250 ? 23.372 29.223 -2.740 1.00 47.88 250 GLY A N 1
ATOM 1982 C CA . GLY A 1 250 ? 22.893 30.307 -1.872 1.00 47.88 250 GLY A CA 1
ATOM 1983 C C . GLY A 1 250 ? 21.364 30.328 -1.719 1.00 47.88 250 GLY A C 1
ATOM 1984 O O . GLY A 1 250 ? 20.723 29.283 -1.711 1.00 47.88 250 GLY A O 1
ATOM 1985 N N . ASN A 1 251 ? 20.763 31.521 -1.650 1.00 43.69 251 ASN A N 1
ATOM 1986 C CA . ASN A 1 251 ? 19.320 31.739 -1.419 1.00 43.69 251 ASN A CA 1
ATOM 1987 C C . ASN A 1 251 ? 18.394 31.297 -2.583 1.00 43.69 251 ASN A C 1
ATOM 1989 O O . ASN A 1 251 ? 17.214 31.631 -2.594 1.00 43.69 251 ASN A O 1
ATOM 1993 N N . LEU A 1 252 ? 18.932 30.595 -3.586 1.00 43.53 252 LEU A N 1
ATOM 1994 C CA . LEU A 1 252 ? 18.236 30.076 -4.773 1.00 43.53 252 LEU A CA 1
ATOM 1995 C C . LEU A 1 252 ? 18.204 28.537 -4.796 1.00 43.53 252 LEU A C 1
ATOM 1997 O O . LEU A 1 252 ? 17.934 27.948 -5.842 1.00 43.53 252 LEU A O 1
ATOM 2001 N N . ALA A 1 253 ? 18.532 27.883 -3.678 1.00 53.56 253 ALA A N 1
ATOM 2002 C CA . ALA A 1 253 ? 18.432 26.436 -3.548 1.00 53.56 253 ALA A CA 1
ATOM 2003 C C . ALA A 1 253 ? 16.956 26.000 -3.601 1.00 53.56 253 ALA A C 1
ATOM 2005 O O . ALA A 1 253 ? 16.198 26.193 -2.656 1.00 53.56 253 ALA A O 1
ATOM 2006 N N . THR A 1 254 ? 16.543 25.419 -4.724 1.00 61.44 254 THR A N 1
ATOM 2007 C CA . THR A 1 254 ? 15.276 24.703 -4.873 1.00 61.44 254 THR A CA 1
ATOM 2008 C C . THR A 1 254 ? 15.550 23.227 -4.640 1.00 61.44 254 THR A C 1
ATOM 2010 O O . THR A 1 254 ? 16.285 22.612 -5.418 1.00 61.44 254 THR A O 1
ATOM 2013 N N . GLY A 1 255 ? 14.997 22.660 -3.575 1.00 74.75 255 GLY A N 1
ATOM 2014 C CA . GLY A 1 255 ? 15.149 21.245 -3.271 1.00 74.75 255 GLY A CA 1
ATOM 2015 C C . GLY A 1 255 ? 13.829 20.592 -2.903 1.00 74.75 255 GLY A C 1
ATOM 2016 O O . GLY A 1 255 ? 12.886 21.267 -2.495 1.00 74.75 255 GLY A O 1
ATOM 2017 N N . PHE A 1 256 ? 13.774 19.281 -3.073 1.00 86.88 256 PHE A N 1
ATOM 2018 C CA . PHE A 1 256 ? 12.706 18.444 -2.551 1.00 86.88 256 PHE A CA 1
ATOM 2019 C C . PHE A 1 256 ? 13.308 17.152 -2.017 1.00 86.88 256 PHE A C 1
ATOM 2021 O O . PHE A 1 256 ? 14.302 16.653 -2.554 1.00 86.88 256 PHE A O 1
ATOM 2028 N N . HIS A 1 257 ? 12.678 16.599 -0.989 1.00 91.62 257 HIS A N 1
ATOM 2029 C CA . HIS A 1 257 ? 12.898 15.228 -0.561 1.00 91.62 257 HIS A CA 1
ATOM 2030 C C . HIS A 1 257 ? 11.538 14.546 -0.479 1.00 91.62 257 HIS A C 1
ATOM 2032 O O . HIS A 1 257 ? 10.722 14.870 0.380 1.00 91.62 257 HIS A O 1
ATOM 2038 N N . LEU A 1 258 ? 11.278 13.646 -1.424 1.00 92.69 258 LEU A N 1
ATOM 2039 C CA . LEU A 1 258 ? 10.048 12.871 -1.483 1.00 92.69 258 LEU A CA 1
ATOM 2040 C C . LEU A 1 258 ? 10.373 11.401 -1.270 1.00 92.69 258 LEU A C 1
ATOM 2042 O O . LEU A 1 258 ? 11.125 10.804 -2.040 1.00 92.69 258 LEU A O 1
ATOM 2046 N N . ARG A 1 259 ? 9.755 10.816 -0.252 1.00 94.25 259 ARG A N 1
ATOM 2047 C CA . ARG A 1 259 ? 9.760 9.375 -0.014 1.00 94.25 259 ARG A CA 1
ATOM 2048 C C . ARG A 1 259 ? 8.374 8.838 -0.293 1.00 94.25 259 ARG A C 1
ATOM 2050 O O . ARG A 1 259 ? 7.398 9.462 0.105 1.00 94.25 259 ARG A O 1
ATOM 2057 N N . GLY A 1 260 ? 8.253 7.684 -0.925 1.00 93.38 260 GLY A N 1
ATOM 2058 C CA . GLY A 1 260 ? 6.941 7.094 -1.107 1.00 93.38 260 GLY A CA 1
ATOM 2059 C C . GLY A 1 260 ? 6.939 5.595 -1.285 1.00 93.38 260 GLY A C 1
ATOM 2060 O O . GLY A 1 260 ? 7.948 4.950 -1.566 1.00 93.38 260 GLY A O 1
ATOM 2061 N N . HIS A 1 261 ? 5.739 5.077 -1.084 1.00 94.50 261 HIS A N 1
ATOM 2062 C CA . HIS A 1 261 ? 5.409 3.672 -1.023 1.00 94.50 261 HIS A CA 1
ATOM 2063 C C . HIS A 1 261 ? 4.189 3.436 -1.907 1.00 94.50 261 HIS A C 1
ATOM 2065 O O . HIS A 1 261 ? 3.198 4.161 -1.801 1.00 94.50 261 HIS A O 1
ATOM 2071 N N . VAL A 1 262 ? 4.257 2.429 -2.769 1.00 95.31 262 VAL A N 1
ATOM 2072 C CA . VAL A 1 262 ? 3.159 1.996 -3.633 1.00 95.31 262 VAL A CA 1
ATOM 2073 C C . VAL A 1 262 ? 2.904 0.528 -3.337 1.00 95.31 262 VAL A C 1
ATOM 2075 O O . VAL A 1 262 ? 3.794 -0.292 -3.540 1.00 95.31 262 VAL A O 1
ATOM 2078 N N . TRP A 1 263 ? 1.713 0.184 -2.864 1.00 94.94 263 TRP A N 1
ATOM 2079 C CA . TRP A 1 263 ? 1.316 -1.202 -2.608 1.00 94.94 263 TRP A CA 1
ATOM 2080 C C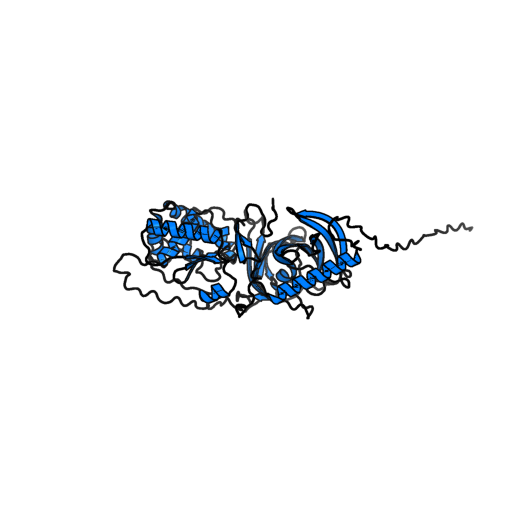 . TRP A 1 263 ? 0.287 -1.648 -3.632 1.00 94.94 263 TRP A C 1
ATOM 2082 O O . TRP A 1 263 ? -0.593 -0.875 -4.009 1.00 94.94 263 TRP A O 1
ATOM 2092 N N . VAL A 1 264 ? 0.379 -2.908 -4.049 1.00 93.88 264 VAL A N 1
ATOM 2093 C CA . VAL A 1 264 ? -0.528 -3.517 -5.024 1.00 93.88 264 VAL A CA 1
ATOM 2094 C C . VAL A 1 264 ? -1.117 -4.792 -4.443 1.00 93.88 264 VAL A C 1
ATOM 2096 O O . VAL A 1 264 ? -0.386 -5.600 -3.878 1.00 93.88 264 VAL A O 1
ATOM 2099 N N . TRP A 1 265 ? -2.424 -5.000 -4.574 1.00 92.81 265 TRP A N 1
ATOM 2100 C CA . TRP A 1 265 ? -3.084 -6.220 -4.094 1.00 92.81 265 TRP A CA 1
ATOM 2101 C C . TRP A 1 265 ? -4.391 -6.510 -4.836 1.00 92.81 265 TRP A C 1
ATOM 2103 O O . TRP A 1 265 ? -4.846 -5.736 -5.676 1.00 92.81 265 TRP A O 1
ATOM 2113 N N . GLY A 1 266 ? -5.034 -7.633 -4.508 1.00 87.69 266 GLY A N 1
ATOM 2114 C CA . GLY A 1 266 ? -6.368 -7.958 -5.027 1.00 87.69 266 GLY A CA 1
ATOM 2115 C C . GLY A 1 266 ? -6.341 -8.740 -6.340 1.00 87.69 266 GLY A C 1
ATOM 2116 O O . GLY A 1 266 ? -7.291 -8.688 -7.120 1.00 87.69 266 GLY A O 1
ATOM 2117 N N . TYR A 1 267 ? -5.268 -9.496 -6.586 1.00 85.94 267 TYR A N 1
ATOM 2118 C CA . TYR A 1 267 ? -5.098 -10.305 -7.797 1.00 85.94 267 TYR A CA 1
ATOM 2119 C C . TYR A 1 267 ? -6.045 -11.512 -7.900 1.00 85.94 267 TYR A C 1
ATOM 2121 O O . TYR A 1 267 ? -6.252 -12.042 -8.993 1.00 85.94 267 TYR A O 1
ATOM 2129 N N . GLN A 1 268 ? -6.611 -11.961 -6.780 1.00 73.75 268 GLN A N 1
ATOM 2130 C CA . GLN A 1 268 ? -7.514 -13.115 -6.726 1.00 73.75 268 GLN A CA 1
ATOM 2131 C C . GLN A 1 268 ? -8.973 -12.765 -7.040 1.00 73.75 268 GLN A C 1
ATOM 2133 O O . GLN A 1 268 ? -9.812 -13.659 -7.097 1.00 73.75 268 GLN A O 1
ATOM 2138 N N . THR A 1 269 ? -9.285 -11.488 -7.282 1.00 59.91 269 THR A N 1
ATOM 2139 C CA . THR A 1 269 ? -10.648 -11.018 -7.569 1.00 59.91 269 THR A CA 1
ATOM 2140 C C . THR A 1 269 ? -11.079 -11.382 -8.997 1.00 59.91 269 THR A C 1
ATOM 2142 O O . THR A 1 269 ? -11.342 -10.526 -9.838 1.00 59.91 269 THR A O 1
ATOM 2145 N N . THR A 1 270 ? -11.109 -12.672 -9.317 1.00 49.66 270 THR A N 1
ATOM 2146 C CA . THR A 1 270 ? -11.723 -13.196 -10.534 1.00 49.66 270 THR A CA 1
ATOM 2147 C C . THR A 1 270 ? -13.167 -13.569 -10.207 1.00 49.66 270 THR A C 1
ATOM 2149 O O . THR A 1 270 ? -13.390 -14.508 -9.458 1.00 49.66 270 THR A O 1
ATOM 2152 N N . GLU A 1 271 ? -14.124 -12.833 -10.779 1.00 45.69 271 GLU A N 1
ATOM 2153 C CA . GLU A 1 271 ? -15.574 -13.128 -10.872 1.00 45.69 271 GLU A CA 1
ATOM 2154 C C . GLU A 1 271 ? -16.567 -12.498 -9.876 1.00 45.69 271 GLU A C 1
ATOM 2156 O O . GLU A 1 271 ? -17.749 -12.445 -10.220 1.00 45.69 271 GLU A O 1
ATOM 2161 N N . VAL A 1 272 ? -16.172 -11.884 -8.752 1.00 42.66 272 VAL A N 1
ATOM 2162 C CA . VAL A 1 272 ? -17.133 -11.036 -8.004 1.00 42.66 272 VAL A CA 1
ATOM 2163 C C . VAL A 1 272 ? -17.197 -9.655 -8.658 1.00 42.66 272 VAL A C 1
ATOM 2165 O O . VAL A 1 272 ? -16.269 -8.849 -8.599 1.00 42.66 272 VAL A O 1
ATOM 2168 N N . GLY A 1 273 ? -18.275 -9.470 -9.418 1.00 42.78 273 GLY A N 1
ATOM 2169 C CA . GLY A 1 273 ? -18.498 -8.374 -10.344 1.00 42.78 273 GLY A CA 1
ATOM 2170 C C . GLY A 1 273 ? -18.500 -6.981 -9.718 1.00 42.78 273 GLY A C 1
ATOM 2171 O O . GLY A 1 273 ? -18.928 -6.767 -8.592 1.00 42.78 273 GLY A O 1
ATOM 2172 N N . ARG A 1 274 ? -18.115 -6.025 -10.573 1.00 49.44 274 ARG A N 1
ATOM 2173 C CA . ARG A 1 274 ? -17.904 -4.589 -10.336 1.00 49.44 274 ARG A CA 1
ATOM 2174 C C . ARG A 1 274 ? -16.614 -4.306 -9.579 1.00 49.44 274 ARG A C 1
ATOM 2176 O O . ARG A 1 274 ? -16.557 -4.309 -8.358 1.00 49.44 274 ARG A O 1
ATOM 2183 N N . ALA A 1 275 ? -15.593 -3.921 -10.347 1.00 54.12 275 ALA A N 1
ATOM 2184 C CA . ALA A 1 275 ? -14.589 -3.010 -9.830 1.00 54.12 275 ALA A CA 1
ATOM 2185 C C . ALA A 1 275 ? -15.321 -1.876 -9.116 1.00 54.12 275 ALA A C 1
ATOM 2187 O O . ALA A 1 275 ? -16.087 -1.147 -9.751 1.00 54.12 275 ALA A O 1
ATOM 2188 N N . ALA A 1 276 ? -15.171 -1.796 -7.793 1.00 60.78 276 ALA A N 1
ATOM 2189 C CA . ALA A 1 276 ? -15.693 -0.675 -7.044 1.00 60.78 276 ALA A CA 1
ATOM 2190 C C . ALA A 1 276 ? -15.072 0.567 -7.687 1.00 60.78 276 ALA A C 1
ATOM 2192 O O . ALA A 1 276 ? -13.862 0.730 -7.642 1.00 60.78 276 ALA A O 1
ATOM 2193 N N . THR A 1 277 ? -15.873 1.379 -8.378 1.00 68.69 277 THR A N 1
ATOM 2194 C CA . THR A 1 277 ? -15.429 2.638 -9.007 1.00 68.69 277 THR A CA 1
ATOM 2195 C C . THR A 1 277 ? -15.519 3.809 -8.029 1.00 68.69 277 THR A C 1
ATOM 2197 O O . THR A 1 277 ? -15.387 4.967 -8.409 1.00 68.69 277 THR A O 1
ATOM 2200 N N . LYS A 1 278 ? -15.872 3.501 -6.783 1.00 77.25 278 LYS A N 1
ATOM 2201 C CA . LYS A 1 278 ? -16.078 4.402 -5.659 1.00 77.25 278 LYS A CA 1
ATOM 2202 C C . LYS A 1 278 ? -15.795 3.625 -4.379 1.00 77.25 278 LYS A C 1
ATOM 2204 O O . LYS A 1 278 ? -15.837 2.393 -4.387 1.00 77.25 278 LYS A O 1
ATOM 2209 N N . LEU A 1 279 ? -15.563 4.341 -3.288 1.00 83.06 279 LEU A N 1
ATOM 2210 C CA . LEU A 1 279 ? -15.467 3.726 -1.970 1.00 83.06 279 LEU A CA 1
ATOM 2211 C C . LEU A 1 279 ? -16.774 2.982 -1.604 1.00 83.06 279 LEU A C 1
ATOM 2213 O O . LEU A 1 279 ? -17.865 3.498 -1.884 1.00 83.06 279 LEU A O 1
ATOM 2217 N N . PRO A 1 280 ? -16.678 1.782 -1.001 1.00 82.88 280 PRO A N 1
ATOM 2218 C CA . PRO A 1 280 ? -17.833 1.030 -0.525 1.00 82.88 280 PRO A CA 1
ATOM 2219 C C . PRO A 1 280 ? -18.551 1.741 0.630 1.00 82.88 280 PRO A C 1
ATOM 2221 O O . PRO A 1 280 ? -17.962 2.467 1.424 1.00 82.88 280 PRO A O 1
ATOM 2224 N N . THR A 1 281 ? -19.857 1.524 0.717 1.00 79.94 281 THR A N 1
ATOM 2225 C CA . THR A 1 281 ? -20.774 2.196 1.651 1.00 79.94 281 THR A CA 1
ATOM 2226 C C . THR A 1 281 ? -21.496 1.232 2.590 1.00 79.94 281 THR A C 1
ATOM 2228 O O . THR A 1 281 ? -22.245 1.648 3.467 1.00 79.94 281 THR A O 1
ATOM 2231 N N . SER A 1 282 ? -21.269 -0.070 2.450 1.00 80.56 282 SER A N 1
ATOM 2232 C CA . SER A 1 282 ? -21.817 -1.086 3.347 1.00 80.56 282 SER A CA 1
ATOM 2233 C C . SER A 1 282 ? -20.779 -2.163 3.630 1.00 80.56 282 SER A C 1
ATOM 2235 O O . SER A 1 282 ? -19.775 -2.264 2.925 1.00 80.56 282 SER A O 1
ATOM 2237 N N . ARG A 1 283 ? -21.037 -2.994 4.643 1.00 83.56 283 ARG A N 1
ATOM 2238 C CA . ARG A 1 283 ? -20.208 -4.166 4.945 1.00 83.56 283 ARG A CA 1
ATOM 2239 C C . ARG A 1 283 ? -20.099 -5.114 3.749 1.00 83.56 283 ARG A C 1
ATOM 2241 O O . ARG A 1 283 ? -18.993 -5.505 3.404 1.00 83.56 283 ARG A O 1
ATOM 2248 N N . ALA A 1 284 ? -21.219 -5.425 3.097 1.00 83.00 284 ALA A N 1
ATOM 2249 C CA . ALA A 1 284 ? -21.230 -6.292 1.920 1.00 83.00 284 ALA A CA 1
ATOM 2250 C C . ALA A 1 284 ? -20.390 -5.695 0.777 1.00 83.00 284 ALA A C 1
ATOM 2252 O O . ALA A 1 284 ? -19.548 -6.376 0.203 1.00 83.00 284 ALA A O 1
ATOM 2253 N N . GLU A 1 285 ? -20.533 -4.390 0.508 1.00 82.94 285 GLU A N 1
ATOM 2254 C CA . GLU A 1 285 ? -19.695 -3.715 -0.492 1.00 82.94 285 GLU A CA 1
ATOM 2255 C C . GLU A 1 285 ? -18.208 -3.719 -0.092 1.00 82.94 285 GLU A C 1
ATOM 2257 O O . GLU A 1 285 ? -17.351 -3.865 -0.957 1.00 82.94 285 GLU A O 1
ATOM 2262 N N . LEU A 1 286 ? -17.878 -3.576 1.198 1.00 85.75 286 LEU A N 1
ATOM 2263 C CA . LEU A 1 286 ? -16.502 -3.675 1.701 1.00 85.75 286 LEU A CA 1
ATOM 2264 C C . LEU A 1 286 ? -15.916 -5.078 1.488 1.00 85.75 286 LEU A C 1
ATOM 2266 O O . LEU A 1 286 ? -14.782 -5.185 1.019 1.00 85.75 286 LEU A O 1
ATOM 2270 N N . GLU A 1 287 ? -16.688 -6.128 1.773 1.00 84.31 287 GLU A N 1
ATOM 2271 C CA . GLU A 1 287 ? -16.314 -7.533 1.555 1.00 84.31 287 GLU A CA 1
ATOM 2272 C C . GLU A 1 287 ? -16.059 -7.844 0.072 1.00 84.31 287 GLU A C 1
ATOM 2274 O O . GLU A 1 287 ? -15.110 -8.557 -0.246 1.00 84.31 287 GLU A O 1
ATOM 2279 N N . GLU A 1 288 ? -16.819 -7.236 -0.841 1.00 82.19 288 GLU A N 1
ATOM 2280 C CA . GLU A 1 288 ? -16.650 -7.411 -2.292 1.00 82.19 288 GLU A CA 1
ATOM 2281 C C . GLU A 1 288 ? -15.610 -6.454 -2.913 1.00 82.19 288 GLU A C 1
ATOM 2283 O O . GLU A 1 288 ? -15.093 -6.694 -4.006 1.00 82.19 288 GLU A O 1
ATOM 2288 N N . SER A 1 289 ? -15.262 -5.357 -2.229 1.00 83.12 289 SER A N 1
ATOM 2289 C CA . SER A 1 289 ? -14.399 -4.297 -2.779 1.00 83.12 289 SER A CA 1
ATOM 2290 C C . SER A 1 289 ? -12.937 -4.703 -2.987 1.00 83.12 289 SER A C 1
ATOM 2292 O O . SER A 1 289 ? -12.226 -4.042 -3.755 1.00 83.12 289 SER A O 1
ATOM 2294 N N . GLY A 1 290 ? -12.470 -5.748 -2.296 1.00 86.00 290 GLY A N 1
ATOM 2295 C CA . GLY A 1 290 ? -11.052 -6.116 -2.224 1.00 86.00 290 GLY A CA 1
ATOM 2296 C C . GLY A 1 290 ? -10.207 -5.185 -1.340 1.00 86.00 290 GLY A C 1
ATOM 2297 O O . GLY A 1 290 ? -8.989 -5.142 -1.493 1.00 86.00 290 GLY A O 1
ATOM 2298 N N . MET A 1 291 ? -10.827 -4.398 -0.451 1.00 88.94 291 MET A N 1
ATOM 2299 C CA . MET A 1 291 ? -10.123 -3.541 0.522 1.00 88.94 291 MET A CA 1
ATOM 2300 C C . MET A 1 291 ? -9.903 -4.213 1.878 1.00 88.94 291 MET A C 1
ATOM 2302 O O . MET A 1 291 ? -9.061 -3.759 2.653 1.00 88.94 291 MET A O 1
ATOM 2306 N N . LEU A 1 292 ? -10.659 -5.270 2.175 1.00 92.19 292 LEU A N 1
ATOM 2307 C CA . LEU A 1 292 ? -10.478 -6.060 3.384 1.00 92.19 292 LEU A CA 1
ATOM 2308 C C . LEU A 1 292 ? -9.413 -7.124 3.169 1.00 92.19 292 LEU A C 1
ATOM 2310 O O . LEU A 1 292 ? -9.337 -7.745 2.109 1.00 92.19 292 LEU A O 1
ATOM 2314 N N . ALA A 1 293 ? -8.633 -7.353 4.215 1.00 92.25 293 ALA A N 1
ATOM 2315 C CA . ALA A 1 293 ? -7.735 -8.477 4.269 1.00 92.25 293 ALA A CA 1
ATOM 2316 C C . ALA A 1 293 ? -8.534 -9.786 4.304 1.00 92.25 293 ALA A C 1
ATOM 2318 O O . ALA A 1 293 ? -9.567 -9.895 4.978 1.00 92.25 293 ALA A O 1
ATOM 2319 N N . SER A 1 294 ? -8.031 -10.798 3.607 1.00 90.62 294 SER A N 1
ATOM 2320 C CA . SER A 1 294 ? -8.418 -12.178 3.855 1.00 90.62 294 SER A CA 1
ATOM 2321 C C . SER A 1 294 ? -8.048 -12.554 5.298 1.00 90.62 294 SER A C 1
ATOM 2323 O O . SER A 1 294 ? -6.999 -12.112 5.785 1.00 90.62 294 SER A O 1
ATOM 2325 N N . PRO A 1 295 ? -8.869 -13.363 5.994 1.00 90.38 295 PRO A N 1
ATOM 2326 C CA . PRO A 1 295 ? -8.582 -13.774 7.365 1.00 90.38 295 PRO A CA 1
ATOM 2327 C C . PRO A 1 295 ? -7.182 -14.383 7.497 1.00 90.38 295 PRO A C 1
ATOM 2329 O O . PRO A 1 295 ? -6.748 -15.160 6.643 1.00 90.38 295 PRO A O 1
ATOM 2332 N N . GLY A 1 296 ? -6.473 -14.033 8.569 1.00 89.88 296 GLY A N 1
ATOM 2333 C CA . GLY A 1 296 ? -5.086 -14.440 8.801 1.00 89.88 296 GLY A CA 1
ATOM 2334 C C . GLY A 1 296 ? -4.648 -14.223 10.249 1.00 89.88 296 GLY A C 1
ATOM 2335 O O . GLY A 1 296 ? -5.455 -13.856 11.101 1.00 89.88 296 GLY A O 1
ATOM 2336 N N . GLN A 1 297 ? -3.358 -14.431 10.535 1.00 90.00 297 GLN A N 1
ATOM 2337 C CA . GLN A 1 297 ? -2.820 -14.396 11.907 1.00 90.00 297 GLN A CA 1
ATOM 2338 C C . GLN A 1 297 ? -3.039 -13.058 12.621 1.00 90.00 297 GLN A C 1
ATOM 2340 O O . GLN A 1 297 ? -3.321 -13.032 13.815 1.00 90.00 297 GLN A O 1
ATOM 2345 N N . VAL A 1 298 ? -2.951 -11.944 11.892 1.00 91.31 298 VAL A N 1
ATOM 2346 C CA . VAL A 1 298 ? -3.176 -10.615 12.473 1.00 91.31 298 VAL A CA 1
ATOM 2347 C C . VAL A 1 298 ? -4.633 -10.440 12.896 1.00 91.31 298 VAL A C 1
ATOM 2349 O O . VAL A 1 298 ? -4.887 -10.020 14.019 1.00 91.31 298 VAL A O 1
ATOM 2352 N N . GLU A 1 299 ? -5.588 -10.830 12.050 1.00 91.19 299 GLU A N 1
ATOM 2353 C CA . GLU A 1 299 ? -7.017 -10.766 12.382 1.00 91.19 299 GLU A CA 1
ATOM 2354 C C . GLU A 1 299 ? -7.366 -11.695 13.557 1.00 91.19 299 GLU A C 1
ATOM 2356 O O . GLU A 1 299 ? -8.099 -11.294 14.457 1.00 91.19 299 GLU A O 1
ATOM 2361 N N . LEU A 1 300 ? -6.768 -12.893 13.616 1.00 91.81 300 LEU A N 1
ATOM 2362 C CA . LEU A 1 300 ? -6.896 -13.797 14.766 1.00 91.81 300 LEU A CA 1
ATOM 2363 C C . LEU A 1 300 ? -6.388 -13.159 16.066 1.00 91.81 300 LEU A C 1
ATOM 2365 O O . LEU A 1 300 ? -7.040 -13.280 17.099 1.00 91.81 300 LEU A O 1
ATOM 2369 N N . GLY A 1 301 ? -5.261 -12.443 16.018 1.00 92.00 301 GLY A N 1
ATOM 2370 C CA . GLY A 1 301 ? -4.742 -11.703 17.170 1.00 92.00 301 GLY A CA 1
ATOM 2371 C C . GLY A 1 301 ? -5.699 -10.611 17.658 1.00 92.00 301 GLY A C 1
ATOM 2372 O O . GLY A 1 301 ? -5.910 -10.477 18.862 1.00 92.00 301 GLY A O 1
ATOM 2373 N N . LEU A 1 302 ? -6.325 -9.869 16.737 1.00 94.06 302 LEU A N 1
ATOM 2374 C CA . LEU A 1 302 ? -7.328 -8.850 17.074 1.00 94.06 302 LEU A CA 1
ATOM 2375 C C . LEU A 1 302 ? -8.598 -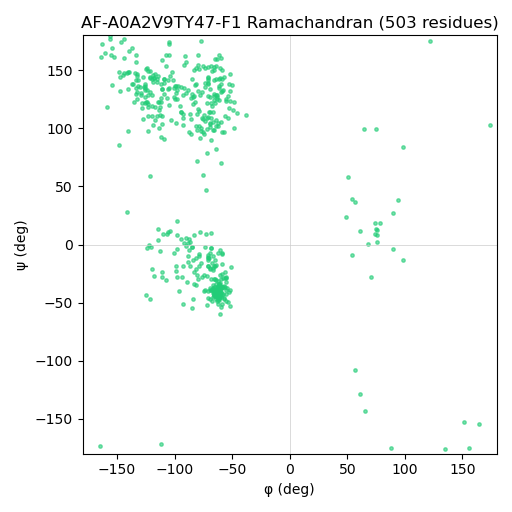9.472 17.665 1.00 94.06 302 LEU A C 1
ATOM 2377 O O . LEU A 1 302 ? -9.114 -8.970 18.662 1.00 94.06 302 LEU A O 1
ATOM 2381 N N . ASN A 1 303 ? -9.065 -10.588 17.103 1.00 91.88 303 ASN A N 1
ATOM 2382 C CA . ASN A 1 303 ? -10.195 -11.333 17.657 1.00 91.88 303 ASN A CA 1
ATOM 2383 C C . ASN A 1 303 ? -9.882 -11.868 19.062 1.00 91.88 303 ASN A C 1
ATOM 2385 O O . ASN A 1 303 ? -10.744 -11.802 19.928 1.00 91.88 303 ASN A O 1
ATOM 2389 N N . GLY A 1 304 ? -8.642 -12.280 19.342 1.00 92.56 304 GLY A N 1
ATOM 2390 C CA . GLY A 1 304 ? -8.221 -12.669 20.692 1.00 92.56 304 GLY A CA 1
ATOM 2391 C C . GLY A 1 304 ? -8.343 -11.539 21.727 1.00 92.56 304 GLY A C 1
ATOM 2392 O O . GLY A 1 304 ? -8.721 -11.794 22.870 1.00 92.56 304 GLY A O 1
ATOM 2393 N N . ILE A 1 305 ? -8.090 -10.283 21.332 1.00 93.38 305 ILE A N 1
ATOM 2394 C CA . ILE A 1 305 ? -8.320 -9.111 22.197 1.00 93.38 305 ILE A CA 1
ATOM 2395 C C . ILE A 1 305 ? -9.816 -8.947 22.483 1.00 93.38 305 ILE A C 1
ATOM 2397 O O . ILE A 1 305 ? -10.199 -8.706 23.628 1.00 93.38 305 ILE A O 1
ATOM 2401 N N . ILE A 1 306 ? -10.659 -9.085 21.454 1.00 92.00 306 ILE A N 1
ATOM 2402 C CA . ILE A 1 306 ? -12.117 -9.022 21.608 1.00 92.00 306 ILE A CA 1
ATOM 2403 C C . ILE A 1 306 ? -12.575 -10.118 22.570 1.00 92.00 306 ILE A C 1
ATOM 2405 O O . ILE A 1 306 ? -13.185 -9.801 23.584 1.00 92.00 306 ILE A O 1
ATOM 2409 N N . GLU A 1 307 ? -12.206 -11.375 22.320 1.00 91.31 307 GLU A N 1
ATOM 2410 C CA . GLU A 1 307 ? -12.570 -12.529 23.150 1.00 91.31 307 GLU A CA 1
ATOM 2411 C C . GLU A 1 307 ? -12.163 -12.359 24.622 1.00 91.31 307 GLU A C 1
ATOM 2413 O O . GLU A 1 307 ? -12.921 -12.735 25.520 1.00 91.31 307 GLU A O 1
ATOM 2418 N N . GLU A 1 308 ? -10.992 -11.773 24.899 1.00 91.25 308 GLU A N 1
ATOM 2419 C CA . GLU A 1 308 ? -10.573 -11.448 26.266 1.00 91.25 308 GLU A CA 1
ATOM 2420 C C . GLU A 1 308 ? -11.527 -10.440 26.920 1.00 91.25 308 GLU A C 1
ATOM 2422 O O . GLU A 1 308 ? -11.985 -10.662 28.047 1.00 91.25 308 GLU A O 1
ATOM 2427 N N . VAL A 1 309 ? -11.858 -9.358 26.207 1.00 89.38 309 VAL A N 1
ATOM 2428 C CA . VAL A 1 309 ? -12.805 -8.338 26.675 1.00 89.38 309 VAL A CA 1
ATOM 2429 C C . VAL A 1 309 ? -14.191 -8.947 26.891 1.00 89.38 309 VAL A C 1
ATOM 2431 O O . VAL A 1 309 ? -14.796 -8.701 27.933 1.00 89.38 309 VAL A O 1
ATOM 2434 N N . GLU A 1 310 ? -14.696 -9.776 25.977 1.00 86.88 310 GLU A N 1
ATOM 2435 C CA . GLU A 1 310 ? -15.999 -10.429 26.138 1.00 86.88 310 GLU A CA 1
ATOM 2436 C C . GLU A 1 310 ? -15.999 -11.352 27.362 1.00 86.88 310 GLU A C 1
ATOM 2438 O O . GLU A 1 310 ? -16.825 -11.212 28.265 1.00 86.88 310 GLU A O 1
ATOM 2443 N N . LYS A 1 311 ? -15.011 -12.245 27.467 1.00 87.50 311 LYS A N 1
ATOM 2444 C CA . LYS A 1 311 ? -14.911 -13.210 28.568 1.00 87.50 311 LYS A CA 1
ATOM 2445 C C . LYS A 1 311 ? -14.826 -12.534 29.939 1.00 87.50 311 LYS A C 1
ATOM 2447 O O . LYS A 1 311 ? -15.410 -13.040 30.898 1.00 87.50 311 LYS A O 1
ATOM 2452 N N . ALA A 1 312 ? -14.123 -11.407 30.040 1.00 87.06 312 ALA A N 1
ATOM 2453 C CA . ALA A 1 312 ? -13.970 -10.655 31.284 1.00 87.06 312 ALA A CA 1
ATOM 2454 C C . ALA A 1 312 ? -15.253 -9.927 31.737 1.00 87.06 312 ALA A C 1
ATOM 2456 O O . ALA A 1 312 ? -15.371 -9.572 32.914 1.00 87.06 312 ALA A O 1
ATOM 2457 N N . ASN A 1 313 ? -16.212 -9.718 30.827 1.00 84.25 313 ASN A N 1
ATOM 2458 C CA . ASN A 1 313 ? -17.448 -8.968 31.071 1.00 84.25 313 ASN A CA 1
ATOM 2459 C C . ASN A 1 313 ? -18.725 -9.831 30.992 1.00 84.25 313 ASN A C 1
ATOM 2461 O O . ASN A 1 313 ? -19.826 -9.314 31.169 1.00 84.25 313 ASN A O 1
ATOM 2465 N N . GLY A 1 314 ? -18.592 -11.148 30.796 1.00 76.75 314 GLY A N 1
ATOM 2466 C CA . GLY A 1 314 ? -19.717 -12.081 30.678 1.00 76.75 314 GLY A CA 1
ATOM 2467 C C . GLY A 1 314 ? -20.241 -12.212 29.243 1.00 76.75 314 GLY A C 1
ATOM 2468 O O . GLY A 1 314 ? -19.658 -11.694 28.299 1.00 76.75 314 GLY A O 1
ATOM 2469 N N . THR A 1 315 ? -21.333 -12.953 29.039 1.00 60.69 315 THR A N 1
ATOM 2470 C CA . THR A 1 315 ? -21.847 -13.212 27.683 1.00 60.69 315 THR A CA 1
ATOM 2471 C C . THR A 1 315 ? -22.429 -11.943 27.066 1.00 60.69 315 THR A C 1
ATOM 2473 O O . THR A 1 315 ? -23.573 -11.572 27.331 1.00 60.69 315 THR A O 1
ATOM 2476 N N . ILE A 1 316 ? -21.658 -11.303 26.191 1.00 61.78 316 ILE A N 1
ATOM 2477 C CA . ILE A 1 316 ? -22.175 -10.290 25.277 1.00 61.78 316 ILE A CA 1
ATOM 2478 C C . ILE A 1 316 ? -23.181 -10.987 24.354 1.00 61.78 316 ILE A C 1
ATOM 2480 O O . ILE A 1 316 ? -22.888 -12.013 23.748 1.00 61.78 316 ILE A O 1
ATOM 2484 N N . SER A 1 317 ? -24.407 -10.468 24.254 1.00 56.75 317 SER A N 1
ATOM 2485 C CA . SER A 1 317 ? -25.479 -11.118 23.474 1.00 56.75 317 SER A CA 1
ATOM 2486 C C . SER A 1 317 ? -25.245 -11.109 21.953 1.00 56.75 317 SER A C 1
ATOM 2488 O O . SER A 1 317 ? -26.061 -11.643 21.203 1.00 56.75 317 SER A O 1
ATOM 2490 N N . ARG A 1 318 ? -24.161 -10.480 21.488 1.00 64.69 318 ARG A N 1
ATOM 2491 C CA . ARG A 1 318 ? -23.747 -10.370 20.088 1.00 64.69 318 ARG A CA 1
ATOM 2492 C C . ARG A 1 318 ? -22.291 -10.795 19.979 1.00 64.69 318 ARG A C 1
ATOM 2494 O O . ARG A 1 318 ? -21.477 -10.287 20.736 1.00 64.69 318 ARG A O 1
ATOM 2501 N N . SER A 1 319 ? -21.995 -11.684 19.035 1.00 74.94 319 SER A N 1
ATOM 2502 C CA . SER A 1 319 ? -20.617 -12.017 18.681 1.00 74.94 319 SER A CA 1
ATOM 2503 C C . SER A 1 319 ? -20.013 -10.813 17.969 1.00 74.94 319 SER A C 1
ATOM 2505 O O . SER A 1 319 ? -20.503 -10.438 16.903 1.00 74.94 319 SER A O 1
ATOM 2507 N N . VAL A 1 320 ? -19.013 -10.177 18.580 1.00 84.44 320 VAL A N 1
ATOM 2508 C CA . VAL A 1 320 ? -18.286 -9.082 17.938 1.00 84.44 320 VAL A CA 1
ATOM 2509 C C . VAL A 1 320 ? -17.094 -9.652 17.175 1.00 84.44 320 VAL A C 1
ATOM 2511 O O . VAL A 1 320 ? -16.321 -10.435 17.715 1.00 84.44 320 VAL A O 1
ATOM 2514 N N . GLY A 1 321 ? -16.943 -9.264 15.910 1.00 88.19 321 GLY A N 1
ATOM 2515 C CA . GLY A 1 321 ? -15.798 -9.652 15.082 1.00 88.19 321 GLY A CA 1
ATOM 2516 C C . GLY A 1 321 ? -14.871 -8.480 14.779 1.00 88.19 321 GLY A C 1
ATOM 2517 O O . GLY A 1 321 ? -15.297 -7.324 14.798 1.00 88.19 321 GLY A O 1
ATOM 2518 N N . CYS A 1 322 ? -13.618 -8.768 14.434 1.00 92.06 322 CYS A N 1
ATOM 2519 C CA . CYS A 1 322 ? -12.696 -7.798 13.853 1.00 92.06 322 CYS A CA 1
ATOM 2520 C C . CYS A 1 322 ? -12.383 -8.153 12.398 1.00 92.06 322 CYS A C 1
ATOM 2522 O O . CYS A 1 322 ? -12.119 -9.311 12.087 1.00 92.06 322 CYS A O 1
ATOM 2524 N N . ARG A 1 323 ? -12.342 -7.152 11.517 1.00 94.19 323 ARG A N 1
ATOM 2525 C CA . ARG A 1 323 ? -11.792 -7.257 10.159 1.00 94.19 323 ARG A CA 1
ATOM 2526 C C . ARG A 1 323 ? -10.726 -6.194 9.943 1.00 94.19 323 ARG A C 1
ATOM 2528 O O . ARG A 1 323 ? -10.783 -5.120 10.543 1.00 94.19 323 ARG A O 1
ATOM 2535 N N . VAL A 1 324 ? -9.758 -6.484 9.078 1.00 95.62 324 VAL A N 1
ATOM 2536 C CA . VAL A 1 324 ? -8.641 -5.567 8.818 1.00 95.62 324 VAL A CA 1
ATOM 2537 C C . VAL A 1 324 ? -8.750 -4.951 7.428 1.00 95.62 324 VAL A C 1
ATOM 2539 O O . VAL A 1 324 ? -8.915 -5.669 6.445 1.00 95.62 324 VAL A O 1
ATOM 2542 N N . LEU A 1 325 ? -8.645 -3.625 7.327 1.00 95.12 325 LEU A N 1
ATOM 2543 C CA . LEU A 1 325 ? -8.479 -2.936 6.045 1.00 95.12 325 LEU A CA 1
ATOM 2544 C C . LEU A 1 325 ? -7.012 -2.974 5.618 1.00 95.12 325 LEU A C 1
ATOM 2546 O O . LEU A 1 325 ? -6.116 -2.715 6.420 1.00 95.12 325 LEU A O 1
ATOM 2550 N N . LEU A 1 326 ? -6.772 -3.216 4.331 1.00 93.75 326 LEU A N 1
ATOM 2551 C CA . LEU A 1 326 ? -5.432 -3.210 3.736 1.00 93.75 326 LEU A CA 1
ATOM 2552 C C . LEU A 1 326 ? -4.831 -1.793 3.632 1.00 93.75 326 LEU A C 1
ATOM 2554 O O . LEU A 1 326 ? -3.639 -1.641 3.369 1.00 93.75 326 LEU A O 1
ATOM 2558 N N . THR A 1 327 ? -5.635 -0.755 3.866 1.00 94.31 327 THR A N 1
ATOM 2559 C CA . THR A 1 327 ? -5.285 0.638 3.591 1.00 94.31 327 THR A CA 1
ATOM 2560 C C . THR A 1 327 ? -4.417 1.296 4.672 1.00 94.31 327 THR A C 1
ATOM 2562 O O . THR A 1 327 ? -4.460 0.943 5.854 1.00 94.31 327 THR A O 1
ATOM 2565 N N . SER A 1 328 ? -3.615 2.273 4.253 1.00 93.81 328 SER A N 1
ATOM 2566 C CA . SER A 1 328 ? -2.667 3.037 5.072 1.00 93.81 328 SER A CA 1
ATOM 2567 C C . SER A 1 328 ? -3.263 4.180 5.905 1.00 93.81 328 SER A C 1
ATOM 2569 O O . SER A 1 328 ? -2.652 4.499 6.924 1.00 93.81 328 SER A O 1
ATOM 2571 N N . PRO A 1 329 ? -4.398 4.827 5.563 1.00 93.19 329 PRO A N 1
ATOM 2572 C CA . PRO A 1 329 ? -4.974 5.836 6.439 1.00 93.19 329 PRO A CA 1
ATOM 2573 C C . PRO A 1 329 ? -5.353 5.225 7.786 1.00 93.19 329 PRO A C 1
ATOM 2575 O O . PRO A 1 329 ? -5.884 4.116 7.854 1.00 93.19 329 PRO A O 1
ATOM 2578 N N . ALA A 1 330 ? -5.040 5.925 8.869 1.00 92.81 330 ALA A N 1
ATOM 2579 C CA . ALA A 1 330 ? -5.273 5.458 10.224 1.00 92.81 330 ALA A CA 1
ATOM 2580 C C . ALA A 1 330 ? -6.755 5.590 10.570 1.00 92.81 330 ALA A C 1
ATOM 2582 O O . ALA A 1 330 ? -7.263 6.696 10.772 1.00 92.81 330 ALA A O 1
ATOM 2583 N N . GLU A 1 331 ? -7.452 4.462 10.660 1.00 91.19 331 GLU A N 1
ATOM 2584 C CA . GLU A 1 331 ? -8.863 4.449 11.005 1.00 91.19 331 GLU A CA 1
ATOM 2585 C C . GLU A 1 331 ? -9.241 3.200 11.796 1.00 91.19 331 GLU A C 1
ATOM 2587 O O . GLU A 1 331 ? -8.730 2.099 11.576 1.00 91.19 331 GLU A O 1
ATOM 2592 N N . ILE A 1 332 ? -10.157 3.413 12.736 1.00 92.62 332 ILE A N 1
ATOM 2593 C CA . ILE A 1 332 ? -10.946 2.373 13.373 1.00 92.62 332 ILE A CA 1
ATOM 2594 C C . ILE A 1 332 ? -12.402 2.823 13.345 1.00 92.62 332 ILE A C 1
ATOM 2596 O O . ILE A 1 332 ? -12.708 4.000 13.568 1.00 92.62 332 ILE A O 1
ATOM 2600 N N . PHE A 1 333 ? -13.286 1.900 13.004 1.00 88.81 333 PHE A N 1
ATOM 2601 C CA . PHE A 1 333 ? -14.722 2.132 12.980 1.00 88.81 333 PHE A CA 1
ATOM 2602 C C . PHE A 1 333 ? -15.464 0.813 13.128 1.00 88.81 333 PHE A C 1
ATOM 2604 O O . PHE A 1 333 ? -14.868 -0.259 13.185 1.00 88.81 333 PHE A O 1
ATOM 2611 N N . ARG A 1 334 ? -16.790 0.884 13.141 1.00 85.88 334 ARG A N 1
ATOM 2612 C CA . ARG A 1 334 ? -17.653 -0.291 13.231 1.00 85.88 334 ARG A CA 1
ATOM 2613 C C . ARG A 1 334 ? -18.796 -0.247 12.230 1.00 85.88 334 ARG A C 1
ATOM 2615 O O . ARG A 1 334 ? -19.360 0.813 11.956 1.00 85.88 334 ARG A O 1
ATOM 2622 N N . ILE A 1 335 ? -19.200 -1.413 11.749 1.00 83.31 335 ILE A N 1
ATOM 2623 C CA . ILE A 1 335 ? -20.469 -1.603 11.044 1.00 83.31 335 ILE A CA 1
ATOM 2624 C C . ILE A 1 335 ? -21.169 -2.768 11.726 1.00 83.31 335 ILE A C 1
ATOM 2626 O O . ILE A 1 335 ? -20.616 -3.861 11.792 1.00 83.31 335 ILE A O 1
ATOM 2630 N N . GLU A 1 336 ? -22.378 -2.524 12.234 1.00 79.88 336 GLU A N 1
ATOM 2631 C CA . GLU A 1 336 ? -23.184 -3.529 12.939 1.00 79.88 336 GLU A CA 1
ATOM 2632 C C . GLU A 1 336 ? -22.451 -4.136 14.150 1.00 79.88 336 GLU A C 1
ATOM 2634 O O . GLU A 1 336 ? -22.314 -3.465 15.174 1.00 79.88 336 GLU A O 1
ATOM 2639 N N . ASP A 1 337 ? -22.018 -5.390 14.039 1.00 84.06 337 ASP A N 1
ATOM 2640 C CA . ASP A 1 337 ? -21.326 -6.191 15.050 1.00 84.06 337 ASP A CA 1
ATOM 2641 C C . ASP A 1 337 ? -19.832 -6.386 14.741 1.00 84.06 337 ASP A C 1
ATOM 2643 O O . ASP A 1 337 ? -19.159 -7.176 15.393 1.00 84.06 337 ASP A O 1
ATOM 2647 N N . THR A 1 338 ? -19.297 -5.688 13.739 1.00 88.00 338 THR A N 1
ATOM 2648 C CA . THR A 1 338 ? -17.912 -5.863 13.297 1.00 88.00 338 THR A CA 1
ATOM 2649 C C . THR A 1 338 ? -17.124 -4.573 13.441 1.00 88.00 338 THR A C 1
ATOM 2651 O O . THR A 1 338 ? -17.535 -3.516 12.954 1.00 88.00 338 THR A O 1
ATOM 2654 N N . VAL A 1 339 ? -15.973 -4.678 14.098 1.00 91.75 339 VAL A N 1
ATOM 2655 C CA . VAL A 1 339 ? -14.959 -3.631 14.202 1.00 91.75 339 VAL A CA 1
ATOM 2656 C C . VAL A 1 339 ? -14.004 -3.755 13.017 1.00 91.75 339 VAL A C 1
ATOM 2658 O O . VAL A 1 339 ? -13.537 -4.841 12.683 1.00 91.75 339 VAL A O 1
ATOM 2661 N N . PHE A 1 340 ? -13.711 -2.635 12.374 1.00 94.12 340 PHE A N 1
ATOM 2662 C CA . PHE A 1 340 ? -12.775 -2.528 11.268 1.00 94.12 340 PHE A CA 1
ATOM 2663 C C . PHE A 1 340 ? -11.566 -1.730 11.725 1.00 94.12 340 PHE A C 1
ATOM 2665 O O . PHE A 1 340 ? -11.712 -0.613 12.216 1.00 94.12 340 PHE A O 1
ATOM 2672 N N . VAL A 1 341 ? -10.379 -2.299 11.544 1.00 95.75 341 VAL A N 1
ATOM 2673 C CA . VAL A 1 341 ? -9.099 -1.678 11.907 1.00 95.75 341 VAL A CA 1
ATOM 2674 C C . VAL A 1 341 ? -8.245 -1.582 10.651 1.00 95.75 341 VAL A C 1
ATOM 2676 O O . VAL A 1 341 ? -8.113 -2.569 9.932 1.00 95.75 341 VAL A O 1
ATOM 2679 N N . SER A 1 342 ? -7.660 -0.426 10.348 1.00 95.81 342 SER A N 1
ATOM 2680 C CA . SER A 1 342 ? -6.775 -0.312 9.184 1.00 95.81 342 SER A CA 1
ATOM 2681 C C . SER A 1 342 ? -5.344 -0.760 9.459 1.00 95.81 342 SER A C 1
ATOM 2683 O O . SER A 1 342 ? -4.819 -0.590 10.561 1.00 95.81 342 SER A O 1
ATOM 2685 N N . ARG A 1 343 ? -4.671 -1.277 8.422 1.00 95.19 343 ARG A N 1
ATOM 2686 C CA . ARG A 1 343 ? -3.221 -1.528 8.420 1.00 95.19 343 ARG A CA 1
ATOM 2687 C C . ARG A 1 343 ? -2.443 -0.284 8.848 1.00 95.19 343 ARG A C 1
ATOM 2689 O O . ARG A 1 343 ? -1.480 -0.388 9.604 1.00 95.19 343 ARG A O 1
ATOM 2696 N N . GLY A 1 344 ? -2.886 0.888 8.398 1.00 93.56 344 GLY A N 1
ATOM 2697 C CA . GLY A 1 344 ? -2.385 2.185 8.839 1.00 93.56 344 GLY A CA 1
ATOM 2698 C C . GLY A 1 344 ? -2.371 2.359 10.350 1.00 93.56 344 GLY A C 1
ATOM 2699 O O . GLY A 1 344 ? -1.336 2.672 10.935 1.00 93.56 344 GLY A O 1
ATOM 2700 N N . LEU A 1 345 ? -3.515 2.109 10.991 1.00 95.00 345 LEU A N 1
ATOM 2701 C CA . LEU A 1 345 ? -3.637 2.213 12.439 1.00 95.00 345 LEU A CA 1
ATOM 2702 C C . LEU A 1 345 ? -2.766 1.172 13.153 1.00 95.00 345 LEU A C 1
ATOM 2704 O O . LEU A 1 345 ? -2.077 1.525 14.107 1.00 95.00 345 LEU A O 1
ATOM 2708 N N . LEU A 1 346 ? -2.723 -0.072 12.665 1.00 94.44 346 LEU A N 1
ATOM 2709 C CA . LEU A 1 346 ? -1.844 -1.113 13.219 1.00 94.44 346 LEU A CA 1
ATOM 2710 C C . LEU A 1 346 ? -0.361 -0.702 13.191 1.00 94.44 346 LEU A C 1
ATOM 2712 O O . LEU A 1 346 ? 0.371 -0.983 14.134 1.00 94.44 346 LEU A O 1
ATOM 2716 N N . ASN A 1 347 ? 0.070 0.014 12.148 1.00 92.25 347 ASN A N 1
ATOM 2717 C CA . ASN A 1 347 ? 1.435 0.533 12.015 1.00 92.25 347 ASN A CA 1
ATOM 2718 C C . ASN A 1 347 ? 1.725 1.803 12.833 1.00 92.25 347 ASN A C 1
ATOM 2720 O O . ASN A 1 347 ? 2.884 2.215 12.902 1.00 92.25 347 ASN A O 1
ATOM 2724 N N . LEU A 1 348 ? 0.708 2.435 13.422 1.00 91.62 348 LEU A N 1
ATOM 2725 C CA . LEU A 1 348 ? 0.840 3.662 14.217 1.00 91.62 348 LEU A CA 1
ATOM 2726 C C . LEU A 1 348 ? 0.654 3.435 15.712 1.00 91.62 348 LEU A C 1
ATOM 2728 O O . LEU A 1 348 ? 1.215 4.172 16.522 1.00 91.62 348 LEU A O 1
ATOM 2732 N N . VAL A 1 349 ? -0.162 2.452 16.087 1.00 92.56 349 VAL A N 1
ATOM 2733 C CA . VAL A 1 349 ? -0.437 2.158 17.487 1.00 92.56 349 VAL A CA 1
ATOM 2734 C C . VAL A 1 349 ? 0.858 1.693 18.180 1.00 92.56 349 VAL A C 1
ATOM 2736 O O . VAL A 1 349 ? 1.546 0.792 17.690 1.00 92.56 349 VAL A O 1
ATOM 2739 N N . PRO A 1 350 ? 1.225 2.288 19.332 1.00 91.19 350 PRO A N 1
ATOM 2740 C CA . PRO A 1 350 ? 2.516 2.022 19.966 1.00 91.19 350 PRO A CA 1
ATOM 2741 C C . PRO A 1 350 ? 2.603 0.626 20.595 1.00 91.19 350 PRO A C 1
ATOM 2743 O O . PRO A 1 350 ? 3.697 0.071 20.718 1.00 91.19 350 PRO A O 1
ATOM 2746 N N . ASN A 1 351 ? 1.475 0.048 21.012 1.00 90.81 351 ASN A N 1
ATOM 2747 C CA . ASN A 1 351 ? 1.434 -1.238 21.698 1.00 90.81 351 ASN A CA 1
ATOM 2748 C C . ASN A 1 351 ? 0.023 -1.854 21.702 1.00 90.81 351 ASN A C 1
ATOM 2750 O O . ASN A 1 351 ? -0.970 -1.227 21.333 1.00 90.81 351 ASN A O 1
ATOM 2754 N N . GLN A 1 352 ? -0.065 -3.099 22.167 1.00 92.00 352 GLN A N 1
ATOM 2755 C CA . GLN A 1 352 ? -1.321 -3.841 22.227 1.00 92.00 352 GLN A CA 1
ATOM 2756 C C . GLN A 1 352 ? -2.337 -3.247 23.219 1.00 92.00 352 GLN A C 1
ATOM 2758 O O . GLN A 1 352 ? -3.533 -3.352 22.969 1.00 92.00 352 GLN A O 1
ATOM 2763 N N . SER A 1 353 ? -1.898 -2.589 24.299 1.00 92.88 353 SER A N 1
ATOM 2764 C CA . SER A 1 353 ? -2.792 -1.949 25.279 1.00 92.88 353 SER A CA 1
ATOM 2765 C C . SER A 1 353 ? -3.615 -0.829 24.646 1.00 92.88 353 SER A C 1
ATOM 2767 O O . SER A 1 353 ? -4.839 -0.814 24.767 1.00 92.88 353 SER A O 1
ATOM 2769 N N . VAL A 1 354 ? -2.966 0.072 23.902 1.00 92.88 354 VAL A N 1
ATOM 2770 C CA . VAL A 1 354 ? -3.647 1.148 23.166 1.00 92.88 354 VAL A CA 1
ATOM 2771 C C . VAL A 1 354 ? -4.598 0.571 22.116 1.00 92.88 354 VAL A C 1
ATOM 2773 O O . VAL A 1 354 ? -5.721 1.057 21.977 1.00 92.88 354 VAL A O 1
ATOM 2776 N N . LEU A 1 355 ? -4.193 -0.497 21.419 1.00 94.56 355 LEU A N 1
ATOM 2777 C CA . LEU A 1 355 ? -5.058 -1.181 20.455 1.00 94.56 355 LEU A CA 1
ATOM 2778 C C . LEU A 1 355 ? -6.311 -1.759 21.123 1.00 94.56 355 LEU A C 1
ATOM 2780 O O . LEU A 1 355 ? -7.420 -1.558 20.632 1.00 94.56 355 LEU A O 1
ATOM 2784 N N . ALA A 1 356 ? -6.144 -2.431 22.263 1.00 94.81 356 ALA A N 1
ATOM 2785 C CA . ALA A 1 356 ? -7.244 -2.997 23.028 1.00 94.81 356 ALA A CA 1
ATOM 2786 C C . ALA A 1 356 ? -8.207 -1.923 23.538 1.00 94.81 356 ALA A C 1
ATOM 2788 O O . ALA A 1 356 ? -9.418 -2.127 23.493 1.00 94.81 356 ALA A O 1
ATOM 2789 N N . ALA A 1 357 ? -7.701 -0.758 23.950 1.00 92.31 357 ALA A N 1
ATOM 2790 C CA . ALA A 1 357 ? -8.551 0.352 24.363 1.00 92.31 357 ALA A CA 1
ATOM 2791 C C . ALA A 1 357 ? -9.379 0.926 23.204 1.00 92.31 357 ALA A C 1
ATOM 2793 O O . ALA A 1 357 ? -10.579 1.152 23.362 1.00 92.31 357 ALA A O 1
ATOM 2794 N N . LEU A 1 358 ? -8.777 1.091 22.021 1.00 92.31 358 LEU A N 1
ATOM 2795 C CA . LEU A 1 358 ? -9.496 1.515 20.815 1.00 92.31 358 LEU A CA 1
ATOM 2796 C C . LEU A 1 358 ? -10.587 0.506 20.420 1.00 92.31 358 LEU A C 1
ATOM 2798 O O . LEU A 1 358 ? -11.722 0.902 20.163 1.00 92.31 358 LEU A O 1
ATOM 2802 N N . ILE A 1 359 ? -10.280 -0.794 20.439 1.00 93.12 359 ILE A N 1
ATOM 2803 C CA . ILE A 1 359 ? -11.255 -1.856 20.142 1.00 93.12 359 ILE A CA 1
ATOM 2804 C C . ILE A 1 359 ? -12.375 -1.883 21.189 1.00 93.12 359 ILE A C 1
ATOM 2806 O O . ILE A 1 359 ? -13.551 -1.903 20.830 1.00 93.12 359 ILE A O 1
ATOM 2810 N N . ALA A 1 360 ? -12.045 -1.835 22.483 1.00 90.69 360 ALA A N 1
ATOM 2811 C CA . ALA A 1 360 ? -13.033 -1.838 23.562 1.00 90.69 360 ALA A CA 1
ATOM 2812 C C . ALA A 1 360 ? -13.975 -0.631 23.491 1.00 90.69 360 ALA A C 1
ATOM 2814 O O . ALA A 1 360 ? -15.159 -0.746 23.808 1.00 90.69 360 ALA A O 1
ATOM 2815 N N . ARG A 1 361 ? -13.479 0.517 23.026 1.00 87.81 361 ARG A N 1
ATOM 2816 C CA . ARG A 1 361 ? -14.307 1.692 22.762 1.00 87.81 361 ARG A CA 1
ATOM 2817 C C . ARG A 1 361 ? -15.306 1.460 21.626 1.00 87.81 361 ARG A C 1
ATOM 2819 O O . ARG A 1 361 ? -16.468 1.841 21.765 1.00 87.81 361 ARG A O 1
ATOM 2826 N N . GLU A 1 362 ? -14.913 0.788 20.546 1.00 87.44 362 GLU A N 1
ATOM 2827 C CA . GLU A 1 362 ? -15.861 0.400 19.492 1.00 87.44 362 GLU A CA 1
ATOM 2828 C C . GLU A 1 362 ? -16.868 -0.654 19.977 1.00 87.44 362 GLU A C 1
ATOM 2830 O O . GLU A 1 362 ? -18.062 -0.531 19.696 1.00 87.44 362 GLU A O 1
ATOM 2835 N N . ILE A 1 363 ? -16.437 -1.630 20.787 1.00 87.00 363 ILE A N 1
ATOM 2836 C CA . ILE A 1 363 ? -17.333 -2.604 21.438 1.00 87.00 363 ILE A CA 1
ATOM 2837 C C . ILE A 1 363 ? -18.360 -1.889 22.322 1.00 87.00 363 ILE A C 1
ATOM 2839 O O . ILE A 1 363 ? -19.551 -2.207 22.266 1.00 87.00 363 ILE A O 1
ATOM 2843 N N . ALA A 1 364 ? -17.937 -0.885 23.097 1.00 82.56 364 ALA A N 1
ATOM 2844 C CA . ALA A 1 364 ? -18.831 -0.084 23.929 1.00 82.56 364 ALA A CA 1
ATOM 2845 C C . ALA A 1 364 ? -19.934 0.596 23.106 1.00 82.56 364 ALA A C 1
ATOM 2847 O O . ALA A 1 364 ? -21.040 0.802 23.599 1.00 82.56 364 ALA A O 1
ATOM 2848 N N . HIS A 1 365 ? -19.684 0.900 21.835 1.00 78.19 365 HIS A N 1
ATOM 2849 C CA . HIS A 1 365 ? -20.707 1.423 20.944 1.00 78.19 365 HIS A CA 1
ATOM 2850 C C . HIS A 1 365 ? -21.628 0.344 20.327 1.00 78.19 365 HIS A C 1
ATOM 2852 O O . HIS A 1 365 ? -22.726 0.681 19.872 1.00 78.19 365 HIS A O 1
ATOM 2858 N N . ILE A 1 366 ? -21.212 -0.927 20.281 1.00 77.31 366 ILE A N 1
ATOM 2859 C CA . ILE A 1 366 ? -21.998 -2.063 19.751 1.00 77.31 366 ILE A CA 1
ATOM 2860 C C . ILE A 1 366 ? -22.946 -2.624 20.812 1.00 77.31 366 ILE A C 1
ATOM 2862 O O . ILE A 1 366 ? -24.123 -2.880 20.538 1.00 77.31 366 ILE A O 1
ATOM 2866 N N . VAL A 1 367 ? -22.426 -2.844 22.015 1.00 74.50 367 VAL A N 1
ATOM 2867 C CA . VAL A 1 367 ? -23.161 -3.456 23.123 1.00 74.50 367 VAL A CA 1
ATOM 2868 C C . VAL A 1 367 ? -23.996 -2.365 23.807 1.00 74.50 367 VAL A C 1
ATOM 2870 O O . VAL A 1 367 ? -23.489 -1.259 23.974 1.00 74.50 367 VAL A O 1
ATOM 2873 N N . PRO A 1 368 ? -25.261 -2.585 24.193 1.00 64.88 368 PRO A N 1
ATOM 2874 C CA . PRO A 1 368 ? -26.011 -1.647 25.040 1.00 64.88 368 PRO A CA 1
ATOM 2875 C C . PRO A 1 368 ? -25.520 -1.681 26.500 1.00 64.88 368 PRO A C 1
ATOM 2877 O O . PRO A 1 368 ? -25.015 -2.707 26.945 1.00 64.88 368 PRO A O 1
ATOM 2880 N N . GLY A 1 369 ? -25.651 -0.586 27.257 1.00 58.53 369 GLY A N 1
ATOM 2881 C CA . GLY A 1 369 ? -25.400 -0.593 28.706 1.00 58.53 369 GLY A CA 1
ATOM 2882 C C . GLY A 1 369 ? -26.577 -1.166 29.514 1.00 58.53 369 GLY A C 1
ATOM 2883 O O . GLY A 1 369 ? -27.706 -1.201 29.030 1.00 58.53 369 GLY A O 1
ATOM 2884 N N . ASP A 1 370 ? -26.337 -1.549 30.774 1.00 48.44 370 ASP A N 1
ATOM 2885 C CA . ASP A 1 370 ? -27.346 -2.139 31.683 1.00 48.44 370 ASP A CA 1
ATOM 2886 C C . ASP A 1 370 ? -28.387 -1.137 32.233 1.00 48.44 370 ASP A C 1
ATOM 2888 O O . ASP A 1 370 ? -29.296 -1.510 32.978 1.00 48.44 370 ASP A O 1
ATOM 2892 N N . SER A 1 371 ? -28.284 0.156 31.905 1.00 44.31 371 SER A N 1
ATOM 2893 C CA . SER A 1 371 ? -29.186 1.176 32.454 1.00 44.31 371 SER A CA 1
ATOM 2894 C C . SER A 1 371 ? -30.552 1.215 31.744 1.00 44.31 371 SER A C 1
ATOM 2896 O O . SER A 1 371 ? -30.609 1.341 30.519 1.00 44.31 371 SER A O 1
ATOM 2898 N N . PRO A 1 372 ? -31.681 1.239 32.485 1.00 39.81 372 PRO A N 1
ATOM 2899 C CA . PRO A 1 372 ? -33.035 1.258 31.913 1.00 39.81 372 PRO A CA 1
ATOM 2900 C C . PRO A 1 372 ? -33.352 2.522 31.091 1.00 39.81 372 PRO A C 1
ATOM 2902 O O . PRO A 1 372 ? -34.258 2.501 30.263 1.00 39.81 372 PRO A O 1
ATOM 2905 N N . ALA A 1 373 ? -32.578 3.604 31.245 1.00 42.97 373 ALA A N 1
ATOM 2906 C CA . ALA A 1 373 ? -32.669 4.802 30.403 1.00 42.97 373 ALA A CA 1
ATOM 2907 C C . ALA A 1 373 ? -32.173 4.588 28.953 1.00 42.97 373 ALA A C 1
ATOM 2909 O O . ALA A 1 373 ? -32.404 5.440 28.101 1.00 42.97 373 ALA A O 1
ATOM 2910 N N . GLN A 1 374 ? -31.501 3.465 28.667 1.00 45.50 374 GLN A N 1
ATOM 2911 C CA . GLN A 1 374 ? -30.859 3.177 27.378 1.00 45.50 374 GLN A CA 1
ATOM 2912 C C . GLN A 1 374 ? -31.526 2.029 26.597 1.00 45.50 374 GLN A C 1
ATOM 2914 O O . GLN A 1 374 ? -31.206 1.821 25.430 1.00 45.50 374 GLN A O 1
ATOM 2919 N N . GLN A 1 375 ? -32.515 1.337 27.182 1.00 40.78 375 GLN A N 1
ATOM 2920 C CA . GLN A 1 375 ? -33.317 0.308 26.493 1.00 40.78 375 GLN A CA 1
ATOM 2921 C C . GLN A 1 375 ? -34.291 0.889 25.443 1.00 40.78 375 GLN A C 1
ATOM 2923 O O . GLN A 1 375 ? -34.890 0.137 24.678 1.00 40.78 375 GLN A O 1
ATOM 2928 N N . GLY A 1 376 ? -34.453 2.219 25.387 1.00 35.59 376 GLY A N 1
ATOM 2929 C CA . GLY A 1 376 ? -35.364 2.916 24.470 1.00 35.59 376 GLY A CA 1
ATOM 2930 C C . GLY A 1 376 ? -34.716 3.539 23.228 1.00 35.59 376 GLY A C 1
ATOM 2931 O O . GLY A 1 376 ? -35.438 4.023 22.357 1.00 35.59 376 GLY A O 1
ATOM 2932 N N . THR A 1 377 ? -33.385 3.547 23.108 1.00 35.94 377 THR A N 1
ATOM 2933 C CA . THR A 1 377 ? -32.715 4.159 21.952 1.00 35.94 377 THR A CA 1
ATOM 2934 C C . THR A 1 377 ? -32.607 3.121 20.841 1.00 35.94 377 THR A C 1
ATOM 2936 O O . THR A 1 377 ? -31.715 2.275 20.854 1.00 35.94 377 THR A O 1
ATOM 2939 N N . GLN A 1 378 ? -33.542 3.151 19.885 1.00 34.41 378 GLN A N 1
ATOM 2940 C CA . GLN A 1 378 ? -33.440 2.349 18.665 1.00 34.41 378 GLN A CA 1
ATOM 2941 C C . GLN A 1 378 ? -32.041 2.521 18.058 1.00 34.41 378 GLN A C 1
ATOM 2943 O O . GLN A 1 378 ? -31.638 3.640 17.732 1.00 34.41 378 GLN A O 1
ATOM 2948 N N . VAL A 1 379 ? -31.319 1.408 17.883 1.00 37.66 379 VAL A N 1
ATOM 2949 C CA . VAL A 1 379 ? -30.146 1.342 17.006 1.00 37.66 379 VAL A CA 1
ATOM 2950 C C . VAL A 1 379 ? -30.648 1.734 15.622 1.00 37.66 379 VAL A C 1
ATOM 2952 O O . VAL A 1 379 ? -31.280 0.939 14.929 1.00 37.66 379 VAL A O 1
ATOM 2955 N N . THR A 1 380 ? -30.472 3.002 15.263 1.00 35.25 380 THR A N 1
ATOM 2956 C CA . THR A 1 380 ? -30.875 3.490 13.949 1.00 35.25 380 THR A CA 1
ATOM 2957 C C . THR A 1 380 ? -29.986 2.770 12.937 1.00 35.25 380 THR A C 1
ATOM 2959 O O . THR A 1 380 ? -28.768 2.759 13.137 1.00 35.25 380 THR A O 1
ATOM 2962 N N . PRO A 1 381 ? -30.544 2.127 11.894 1.00 36.47 381 PRO A N 1
ATOM 2963 C CA . PRO A 1 381 ? -29.736 1.480 10.871 1.00 36.47 381 PRO A CA 1
ATOM 2964 C C . PRO A 1 381 ? -28.706 2.475 10.335 1.00 36.47 381 PRO A C 1
ATOM 2966 O O . PRO A 1 381 ? -29.069 3.571 9.902 1.00 36.47 381 PRO A O 1
ATOM 2969 N N . LEU A 1 382 ? -27.427 2.107 10.414 1.00 45.31 382 LEU A N 1
ATOM 2970 C CA . LEU A 1 382 ? -26.316 2.926 9.943 1.00 45.31 382 LEU A CA 1
ATOM 2971 C C . LEU A 1 382 ? -26.473 3.123 8.430 1.00 45.31 382 LEU A C 1
ATOM 2973 O O . LEU A 1 382 ? -26.214 2.212 7.649 1.00 45.31 382 LEU A O 1
ATOM 2977 N N . LYS A 1 383 ? -26.907 4.311 8.003 1.00 42.50 383 LYS A N 1
ATOM 2978 C CA . LYS A 1 383 ? -26.751 4.741 6.614 1.00 42.50 383 LYS A CA 1
ATOM 2979 C C . LYS A 1 383 ? -25.384 5.390 6.483 1.00 42.50 383 LYS A C 1
ATOM 2981 O O . LYS A 1 383 ? -25.148 6.460 7.038 1.00 42.50 383 LYS A O 1
ATOM 2986 N N . ALA A 1 384 ? -24.487 4.743 5.749 1.00 50.09 384 ALA A N 1
ATOM 2987 C CA . ALA A 1 384 ? -23.333 5.435 5.209 1.00 50.09 384 ALA A CA 1
ATOM 2988 C C . ALA A 1 384 ? -23.844 6.439 4.173 1.00 50.09 384 ALA A C 1
ATOM 2990 O O . ALA A 1 384 ? -24.415 6.055 3.149 1.00 50.09 384 ALA A O 1
ATOM 2991 N N . GLU A 1 385 ? -23.683 7.726 4.457 1.00 48.28 385 GLU A N 1
ATOM 2992 C CA . GLU A 1 385 ? -23.979 8.767 3.483 1.00 48.28 385 GLU A CA 1
ATOM 2993 C C . GLU A 1 385 ? -22.663 9.240 2.854 1.00 48.28 385 GLU A C 1
ATOM 2995 O O . GLU A 1 385 ? -21.671 9.448 3.567 1.00 48.28 385 GLU A O 1
ATOM 3000 N N . PRO A 1 386 ? -22.611 9.401 1.518 1.00 49.12 386 PRO A N 1
ATOM 3001 C CA . PRO A 1 386 ? -21.511 10.107 0.882 1.00 49.12 386 PRO A CA 1
ATOM 3002 C C . PRO A 1 386 ? -21.383 11.481 1.540 1.00 49.12 386 PRO A C 1
ATOM 3004 O O . PRO A 1 386 ? -22.370 12.210 1.654 1.00 49.12 386 PRO A O 1
ATOM 3007 N N . THR A 1 387 ? -20.185 11.846 1.994 1.00 47.56 387 THR A N 1
ATOM 3008 C CA . THR A 1 387 ? -19.976 13.204 2.507 1.00 47.56 387 THR A CA 1
ATOM 3009 C C . THR A 1 387 ? -20.171 14.220 1.381 1.00 47.56 387 THR A C 1
ATOM 3011 O O . THR A 1 387 ? -19.962 13.901 0.209 1.00 47.56 387 THR A O 1
ATOM 3014 N N . ALA A 1 388 ? -20.550 15.457 1.723 1.00 42.22 388 ALA A N 1
ATOM 3015 C CA . ALA A 1 388 ? -20.699 16.541 0.745 1.00 42.22 388 ALA A CA 1
ATOM 3016 C C . ALA A 1 388 ? -19.414 16.788 -0.079 1.00 42.22 388 ALA A C 1
ATOM 3018 O O . ALA A 1 388 ? -19.503 17.258 -1.209 1.00 42.22 388 ALA A O 1
ATOM 3019 N N . ASP A 1 389 ? -18.250 16.402 0.457 1.00 43.72 389 ASP A N 1
ATOM 3020 C CA . ASP A 1 389 ? -16.937 16.500 -0.195 1.00 43.72 389 ASP A CA 1
ATOM 3021 C C . ASP A 1 389 ? -16.585 15.265 -1.063 1.00 43.72 389 ASP A C 1
ATOM 3023 O O . ASP A 1 389 ? -15.593 15.222 -1.782 1.00 43.72 389 ASP A O 1
ATOM 3027 N N . SER A 1 390 ? -17.430 14.228 -1.065 1.00 47.62 390 SER A N 1
ATOM 3028 C CA . SER A 1 390 ? -17.331 12.973 -1.832 1.00 47.62 390 SER A CA 1
ATOM 3029 C C . SER A 1 390 ? -16.040 12.147 -1.700 1.00 47.62 390 SER A C 1
ATOM 3031 O O . SER A 1 390 ? -16.026 11.015 -2.179 1.00 47.62 390 SER A O 1
ATOM 3033 N N . SER A 1 391 ? -14.977 12.647 -1.057 1.00 51.81 391 SER A N 1
ATOM 3034 C CA . SER A 1 391 ? -13.677 11.966 -0.983 1.00 51.81 391 SER A CA 1
ATOM 3035 C C . SER A 1 391 ? -13.670 10.777 -0.029 1.00 51.81 391 SER A C 1
ATOM 3037 O O . SER A 1 391 ? -12.881 9.856 -0.222 1.00 51.81 391 SER A O 1
ATOM 3039 N N . ASN A 1 392 ? -14.559 10.806 0.967 1.00 58.25 392 ASN A N 1
ATOM 3040 C CA . ASN A 1 392 ? -14.662 9.821 2.035 1.00 58.25 392 ASN A CA 1
ATOM 3041 C C . ASN A 1 392 ? -16.128 9.412 2.191 1.00 58.25 392 ASN A C 1
ATOM 3043 O O . ASN A 1 392 ? -17.049 10.231 2.040 1.00 58.25 392 ASN A O 1
ATOM 3047 N N . VAL A 1 393 ? -16.345 8.158 2.560 1.00 57.88 393 VAL A N 1
ATOM 3048 C CA . VAL A 1 393 ? -17.636 7.693 3.060 1.00 57.88 393 VAL A CA 1
ATOM 3049 C C . VAL A 1 393 ? -17.644 7.984 4.549 1.00 57.88 393 VAL A C 1
ATOM 3051 O O . VAL A 1 393 ? -16.715 7.594 5.237 1.00 57.88 393 VAL A O 1
ATOM 3054 N N . ARG A 1 394 ? -18.649 8.695 5.068 1.00 63.34 394 ARG A N 1
ATOM 3055 C CA . ARG A 1 394 ? -18.769 8.875 6.518 1.00 63.34 394 ARG A CA 1
ATOM 3056 C C . ARG A 1 394 ? -19.783 7.880 7.030 1.00 63.34 394 ARG A C 1
ATOM 3058 O O . ARG A 1 394 ? -20.990 8.076 6.887 1.00 63.34 394 ARG A O 1
ATOM 3065 N N . ILE A 1 395 ? -19.288 6.830 7.665 1.00 61.41 395 ILE A N 1
ATOM 3066 C CA . ILE A 1 395 ? -20.127 5.975 8.490 1.00 61.41 395 ILE A CA 1
ATOM 3067 C C . ILE A 1 395 ? -20.381 6.766 9.777 1.00 61.41 395 ILE A C 1
ATOM 3069 O O . ILE A 1 395 ? -19.525 6.876 10.650 1.00 61.41 395 ILE A O 1
ATOM 3073 N N . GLN A 1 396 ? -21.529 7.447 9.854 1.00 52.31 396 GLN A N 1
ATOM 3074 C CA . GLN A 1 396 ? -21.876 8.246 11.028 1.00 52.31 396 GLN A CA 1
ATOM 3075 C C . GLN A 1 396 ? -22.140 7.325 12.220 1.00 52.31 396 GLN A C 1
ATOM 3077 O O . GLN A 1 396 ? -23.169 6.656 12.288 1.00 52.31 396 GLN A O 1
ATOM 3082 N N . HIS A 1 397 ? -21.235 7.327 13.193 1.00 55.47 397 HIS A N 1
ATOM 3083 C CA . HIS A 1 397 ? -21.461 6.661 14.468 1.00 55.47 397 HIS A CA 1
ATOM 3084 C C . HIS A 1 397 ? -22.213 7.613 15.402 1.00 55.47 397 HIS A C 1
ATOM 3086 O O . HIS A 1 397 ? -21.615 8.446 16.078 1.00 55.47 397 HIS A O 1
ATOM 3092 N N . SER A 1 398 ? -23.542 7.498 15.453 1.00 46.69 398 SER A N 1
ATOM 3093 C CA . SER A 1 398 ? -24.279 7.942 16.637 1.00 46.69 398 SER A CA 1
ATOM 3094 C C . SER A 1 398 ? -24.053 6.887 17.720 1.00 46.69 398 SER A C 1
ATOM 3096 O O . SER A 1 398 ? -24.470 5.734 17.611 1.00 46.69 398 SER A O 1
ATOM 3098 N N . GLY A 1 399 ? -23.268 7.250 18.725 1.00 47.62 399 GLY A N 1
ATOM 3099 C CA . GLY A 1 399 ? -22.982 6.420 19.886 1.00 47.62 399 GLY A CA 1
ATOM 3100 C C . GLY A 1 399 ? -23.347 7.183 21.153 1.00 47.62 399 GLY A C 1
ATOM 3101 O O . GLY A 1 399 ? -23.325 8.417 21.135 1.00 47.62 399 GLY A O 1
ATOM 3102 N N . PRO A 1 400 ? -23.714 6.492 22.240 1.00 49.56 400 PRO A N 1
ATOM 3103 C CA . PRO A 1 400 ? -24.014 7.171 23.489 1.00 49.56 400 PRO A CA 1
ATOM 3104 C C . PRO A 1 400 ? -22.765 7.930 23.975 1.00 49.56 400 PRO A C 1
ATOM 3106 O O . PRO A 1 400 ? -21.632 7.483 23.784 1.00 49.56 400 PRO A O 1
ATOM 3109 N N . ALA A 1 401 ? -22.974 9.117 24.554 1.00 59.16 401 ALA A N 1
ATOM 3110 C CA . ALA A 1 401 ? -21.905 10.023 24.995 1.00 59.16 401 ALA A CA 1
ATOM 3111 C C . ALA A 1 401 ? -20.999 9.424 26.097 1.00 59.16 401 ALA A C 1
ATOM 3113 O O . ALA A 1 401 ? -19.976 10.008 26.439 1.00 59.16 401 ALA A O 1
ATOM 3114 N N . ASP A 1 402 ? -21.365 8.255 26.626 1.00 66.44 402 ASP A N 1
ATOM 3115 C CA . ASP A 1 402 ? -20.708 7.516 27.703 1.00 66.44 402 ASP A CA 1
ATOM 3116 C C . ASP A 1 402 ? -19.715 6.442 27.209 1.00 66.44 402 ASP A C 1
ATOM 3118 O O . ASP A 1 402 ? -19.162 5.699 28.017 1.00 66.44 402 ASP A O 1
ATOM 3122 N N . ALA A 1 403 ? -19.455 6.332 25.900 1.00 69.69 403 ALA A N 1
ATOM 3123 C CA . ALA A 1 403 ? -18.650 5.240 25.339 1.00 69.69 403 ALA A CA 1
ATOM 3124 C C . ALA A 1 403 ? -17.251 5.095 25.963 1.00 69.69 403 ALA A C 1
ATOM 3126 O O . ALA A 1 403 ? -16.764 3.978 26.123 1.00 69.69 403 ALA A O 1
ATOM 3127 N N . ASN A 1 404 ? -16.629 6.199 26.383 1.00 75.31 404 ASN A N 1
ATOM 3128 C CA . ASN A 1 404 ? -15.346 6.161 27.085 1.00 75.31 404 ASN A CA 1
ATOM 3129 C C . ASN A 1 404 ? -15.471 5.599 28.508 1.00 75.31 404 ASN A C 1
ATOM 3131 O O . ASN A 1 404 ? -14.622 4.826 28.938 1.00 75.31 404 ASN A O 1
ATOM 3135 N N . GLU A 1 405 ? -16.527 5.953 29.243 1.00 79.19 405 GLU A N 1
ATOM 3136 C CA . GLU A 1 405 ? -16.782 5.389 30.577 1.00 79.19 405 GLU A CA 1
ATOM 3137 C C . GLU A 1 405 ? -17.028 3.884 30.469 1.00 79.19 405 GLU A C 1
ATOM 3139 O O . GLU A 1 405 ? -16.506 3.086 31.247 1.00 79.19 405 GLU A O 1
ATOM 3144 N N . ARG A 1 406 ? -17.759 3.481 29.431 1.00 81.50 406 ARG A N 1
ATOM 3145 C CA . ARG A 1 406 ? -18.042 2.079 29.135 1.00 81.50 406 ARG A CA 1
ATOM 3146 C C . ARG A 1 406 ? -16.803 1.311 28.683 1.00 81.50 406 ARG A C 1
ATOM 3148 O O . ARG A 1 406 ? -16.629 0.176 29.109 1.00 81.50 406 ARG A O 1
ATOM 3155 N N . MET A 1 407 ? -15.916 1.926 27.903 1.00 87.50 407 MET A N 1
ATOM 3156 C CA . MET A 1 407 ? -14.597 1.369 27.596 1.00 87.50 407 MET A CA 1
ATOM 3157 C C . MET A 1 407 ? -13.825 1.066 28.889 1.00 87.50 407 MET A C 1
ATOM 3159 O O . MET A 1 407 ? -13.333 -0.045 29.050 1.00 87.50 407 MET A O 1
ATOM 3163 N N . LEU A 1 408 ? -13.765 2.003 29.843 1.00 87.50 408 LEU A N 1
ATOM 3164 C CA . LEU A 1 408 ? -13.081 1.775 31.125 1.00 87.50 408 LEU A CA 1
ATOM 3165 C C . LEU A 1 408 ? -13.696 0.610 31.914 1.00 87.50 408 LEU A C 1
ATOM 3167 O O . LEU A 1 408 ? -12.965 -0.186 32.501 1.00 87.50 408 LEU A O 1
ATOM 3171 N N . LEU A 1 409 ? -15.028 0.483 31.908 1.00 87.00 409 LEU A N 1
ATOM 3172 C CA . LEU A 1 409 ? -15.716 -0.652 32.528 1.00 87.00 409 LEU A CA 1
ATOM 3173 C C . LEU A 1 409 ? -15.344 -1.979 31.856 1.00 87.00 409 LEU A C 1
ATOM 3175 O O . LEU A 1 409 ? -15.013 -2.928 32.563 1.00 87.00 409 LEU A O 1
ATOM 3179 N N . LEU A 1 410 ? -15.331 -2.020 30.518 1.00 88.06 410 LEU A N 1
ATOM 3180 C CA . LEU A 1 410 ? -14.968 -3.210 29.743 1.00 88.06 410 LEU A CA 1
ATOM 3181 C C . LEU A 1 410 ? -13.520 -3.655 29.999 1.00 88.06 410 LEU A C 1
ATOM 3183 O O . LEU A 1 410 ? -13.242 -4.850 30.059 1.00 88.06 410 LEU A O 1
ATOM 3187 N N . LEU A 1 411 ? -12.593 -2.714 30.178 1.00 91.19 411 LEU A N 1
ATOM 3188 C CA . LEU A 1 411 ? -11.175 -3.023 30.393 1.00 91.19 411 LEU A CA 1
ATOM 3189 C C . LEU A 1 411 ? -10.824 -3.342 31.853 1.00 91.19 411 LEU A C 1
ATOM 3191 O O . LEU A 1 411 ? -9.744 -3.855 32.128 1.00 91.19 411 LEU A O 1
ATOM 3195 N N . LYS A 1 412 ? -11.717 -3.060 32.808 1.00 90.75 412 LYS A N 1
ATOM 3196 C CA . LYS A 1 412 ? -11.424 -3.155 34.247 1.00 90.75 412 LYS A CA 1
ATOM 3197 C C . LYS A 1 412 ? -10.941 -4.541 34.693 1.00 90.75 412 LYS A C 1
ATOM 3199 O O . LYS A 1 412 ? -10.117 -4.633 35.600 1.00 90.75 412 LYS A O 1
ATOM 3204 N N . ASN A 1 413 ? -11.478 -5.596 34.082 1.00 89.88 413 ASN A N 1
ATOM 3205 C CA . ASN A 1 413 ? -11.201 -6.991 34.434 1.00 89.88 413 ASN A CA 1
ATOM 3206 C C . ASN A 1 413 ? -10.281 -7.699 33.420 1.00 89.88 413 ASN A C 1
ATOM 3208 O O . ASN A 1 413 ? -10.160 -8.922 33.468 1.00 89.88 413 ASN A O 1
ATOM 3212 N N . THR A 1 414 ? -9.665 -6.960 32.493 1.00 92.12 414 THR A N 1
ATOM 3213 C CA . THR A 1 414 ? -8.726 -7.498 31.496 1.00 92.12 414 THR A CA 1
ATOM 3214 C C . THR A 1 414 ? -7.288 -7.143 31.866 1.00 92.12 414 THR A C 1
ATOM 3216 O O . THR A 1 414 ? -7.038 -6.369 32.795 1.00 92.12 414 THR A O 1
ATOM 3219 N N . GLN A 1 415 ? -6.314 -7.666 31.119 1.00 92.88 415 GLN A N 1
ATOM 3220 C CA . GLN A 1 415 ? -4.915 -7.252 31.283 1.00 92.88 415 GLN A CA 1
ATOM 3221 C C . GLN A 1 415 ? -4.656 -5.789 30.866 1.00 92.88 415 GLN A C 1
ATOM 3223 O O . GLN A 1 415 ? -3.592 -5.244 31.150 1.00 92.88 415 GLN A O 1
ATOM 3228 N N . TYR A 1 416 ? -5.629 -5.137 30.224 1.00 92.75 416 TYR A N 1
ATOM 3229 C CA . TYR A 1 416 ? -5.527 -3.785 29.669 1.00 92.75 416 TYR A CA 1
ATOM 3230 C C . TYR A 1 416 ? -6.115 -2.702 30.587 1.00 92.75 416 TYR A C 1
ATOM 3232 O O . TYR A 1 416 ? -6.435 -1.606 30.130 1.00 92.75 416 TYR A O 1
ATOM 3240 N N . VAL A 1 417 ? -6.259 -2.975 31.886 1.00 87.44 417 VAL A N 1
ATOM 3241 C CA . VAL A 1 417 ? -6.840 -2.040 32.868 1.00 87.44 417 VAL A CA 1
ATOM 3242 C C . VAL A 1 417 ? -6.138 -0.671 32.913 1.00 87.44 417 VAL A C 1
ATOM 3244 O O . VAL A 1 417 ? -6.776 0.338 33.206 1.00 87.44 417 VAL A O 1
ATOM 3247 N N . SER A 1 418 ? -4.843 -0.610 32.584 1.00 84.75 418 SER A N 1
ATOM 3248 C CA . SER A 1 418 ? -4.045 0.626 32.537 1.00 84.75 418 SER A CA 1
ATOM 3249 C C . SER A 1 418 ? -4.021 1.310 31.165 1.00 84.75 418 SER A C 1
ATOM 3251 O O . SER A 1 418 ? -3.369 2.340 31.009 1.00 84.75 418 SER A O 1
ATOM 3253 N N . ALA A 1 419 ? -4.715 0.772 30.158 1.00 88.12 419 ALA A N 1
ATOM 3254 C CA . ALA A 1 419 ? -4.597 1.246 28.779 1.00 88.12 419 ALA A CA 1
ATOM 3255 C C . ALA A 1 419 ? -5.147 2.666 28.553 1.00 88.12 419 ALA A C 1
ATOM 3257 O O . ALA A 1 419 ? -4.832 3.287 27.541 1.00 88.12 419 ALA A O 1
ATOM 3258 N N . ALA A 1 420 ? -5.944 3.197 29.483 1.00 83.00 420 ALA A N 1
ATOM 3259 C CA . ALA A 1 420 ? -6.510 4.540 29.388 1.00 83.00 420 ALA A CA 1
ATOM 3260 C C . ALA A 1 420 ? -5.432 5.639 29.353 1.00 83.00 420 ALA A C 1
ATOM 3262 O O . ALA A 1 420 ? -5.476 6.505 28.481 1.00 83.00 420 ALA A O 1
ATOM 3263 N N . ASP A 1 421 ? -4.434 5.572 30.240 1.00 83.12 421 ASP A N 1
ATOM 3264 C CA . ASP A 1 421 ? -3.348 6.563 30.299 1.00 83.12 421 ASP A CA 1
ATOM 3265 C C . ASP A 1 421 ? -2.470 6.528 29.036 1.00 83.12 421 ASP A C 1
ATOM 3267 O O . ASP A 1 421 ? -2.015 7.560 28.524 1.00 83.12 421 ASP A O 1
ATOM 3271 N N . GLU A 1 422 ? -2.246 5.325 28.505 1.00 87.75 422 GLU A N 1
ATOM 3272 C CA . GLU A 1 422 ? -1.502 5.114 27.265 1.00 87.75 422 GLU A CA 1
ATOM 3273 C C . GLU A 1 422 ? -2.288 5.627 26.051 1.00 87.75 422 GLU A C 1
ATOM 3275 O O . GLU A 1 422 ? -1.713 6.259 25.164 1.00 87.75 422 GLU A O 1
ATOM 3280 N N . LEU A 1 423 ? -3.609 5.419 26.036 1.00 87.62 423 LEU A N 1
ATOM 3281 C CA . LEU A 1 423 ? -4.502 5.915 24.992 1.00 87.62 423 LEU A CA 1
ATOM 3282 C C . LEU A 1 423 ? -4.550 7.450 24.966 1.00 87.62 423 LEU A C 1
ATOM 3284 O O . LEU A 1 423 ? -4.489 8.045 23.891 1.00 87.62 423 LEU A O 1
ATOM 3288 N N . GLU A 1 424 ? -4.605 8.106 26.128 1.00 83.31 424 GLU A N 1
ATOM 3289 C CA . GLU A 1 424 ? -4.508 9.570 26.214 1.00 83.31 424 GLU A CA 1
ATOM 3290 C C . GLU A 1 424 ? -3.187 10.086 25.634 1.00 83.31 424 GLU A C 1
ATOM 3292 O O . GLU A 1 424 ? -3.174 11.038 24.850 1.00 83.31 424 GLU A O 1
ATOM 3297 N N . SER A 1 425 ? -2.076 9.433 25.986 1.00 86.69 425 SER A N 1
ATOM 3298 C CA . SER A 1 425 ? -0.746 9.783 25.475 1.00 86.69 425 SER A CA 1
ATOM 3299 C C . SER A 1 425 ? -0.674 9.604 23.954 1.00 86.69 425 SER A C 1
ATOM 3301 O O . SER A 1 425 ? -0.162 10.471 23.246 1.00 86.69 425 SER A O 1
ATOM 3303 N N . PHE A 1 426 ? -1.261 8.521 23.435 1.00 89.94 426 PHE A N 1
ATOM 3304 C CA . PHE A 1 426 ? -1.369 8.263 22.002 1.00 89.94 426 PHE A CA 1
ATOM 3305 C C . PHE A 1 426 ? -2.190 9.337 21.276 1.00 89.94 426 PHE A C 1
ATOM 3307 O O . PHE A 1 426 ? -1.754 9.853 20.245 1.00 89.94 426 PHE A O 1
ATOM 3314 N N . PHE A 1 427 ? -3.341 9.740 21.819 1.00 87.31 427 PHE A N 1
ATOM 3315 C CA . PHE A 1 427 ? -4.147 10.816 21.242 1.00 87.31 427 PHE A CA 1
ATOM 3316 C C . PHE A 1 427 ? -3.425 12.168 21.249 1.00 87.31 427 PHE A C 1
ATOM 3318 O O . PHE A 1 427 ? -3.463 12.881 20.242 1.00 87.31 427 PHE A O 1
ATOM 3325 N N . ALA A 1 428 ? -2.714 12.500 22.330 1.00 84.44 428 ALA A N 1
ATOM 3326 C CA . ALA A 1 428 ? -1.867 13.689 22.397 1.00 84.44 428 ALA A CA 1
ATOM 3327 C C . ALA A 1 428 ? -0.802 13.682 21.286 1.00 84.44 428 ALA A C 1
ATOM 3329 O O . ALA A 1 428 ? -0.598 14.689 20.600 1.00 84.44 428 ALA A O 1
ATOM 3330 N N . SER A 1 429 ? -0.173 12.531 21.044 1.00 87.88 429 SER A N 1
ATOM 3331 C CA . SER A 1 429 ? 0.769 12.361 19.941 1.00 87.88 429 SER A CA 1
ATOM 3332 C C . SER A 1 429 ? 0.124 12.474 18.560 1.00 87.88 429 SER A C 1
ATOM 3334 O O . SER A 1 429 ? 0.696 13.116 17.675 1.00 87.88 429 SER A O 1
ATOM 3336 N N . LEU A 1 430 ? -1.067 11.899 18.357 1.00 87.25 430 LEU A N 1
ATOM 3337 C CA . LEU A 1 430 ? -1.786 11.967 17.080 1.00 87.25 430 LEU A CA 1
ATOM 3338 C C . LEU A 1 430 ? -2.105 13.412 16.685 1.00 87.25 430 LEU A C 1
ATOM 3340 O O . LEU A 1 430 ? -2.003 13.768 15.511 1.00 87.25 430 LEU A O 1
ATOM 3344 N N . VAL A 1 431 ? -2.424 14.282 17.648 1.00 84.62 431 VAL A N 1
ATOM 3345 C CA . VAL A 1 431 ? -2.648 15.715 17.388 1.00 84.62 431 VAL A CA 1
ATOM 3346 C C . VAL A 1 431 ? -1.411 16.378 16.784 1.00 84.62 431 VAL A C 1
ATOM 3348 O O . VAL A 1 431 ? -1.543 17.177 15.858 1.00 84.62 431 VAL A O 1
ATOM 3351 N N . LEU A 1 432 ? -0.212 16.053 17.270 1.00 83.56 432 LEU A N 1
ATOM 3352 C CA . LEU A 1 432 ? 1.035 16.596 16.725 1.00 83.56 432 LEU A CA 1
ATOM 3353 C C . LEU A 1 432 ? 1.398 15.956 15.381 1.00 83.56 432 LEU A C 1
ATOM 3355 O O . LEU A 1 432 ? 1.837 16.649 14.462 1.00 83.56 432 LEU A O 1
ATOM 3359 N N . TYR A 1 433 ? 1.194 14.645 15.255 1.00 86.44 433 TYR A N 1
ATOM 3360 C CA . TYR A 1 433 ? 1.493 13.893 14.039 1.00 86.44 433 TYR A CA 1
ATOM 3361 C C . TYR A 1 433 ? 0.600 14.318 12.864 1.00 86.44 433 TYR A C 1
ATOM 3363 O O . TYR A 1 433 ? 1.090 14.591 11.770 1.00 86.44 433 TYR A O 1
ATOM 3371 N N . SER A 1 434 ? -0.699 14.493 13.114 1.00 86.88 434 SER A N 1
ATOM 3372 C CA . SER A 1 434 ? -1.702 14.833 12.097 1.00 86.88 434 SER A CA 1
ATOM 3373 C C . SER A 1 434 ? -1.478 16.145 11.362 1.00 86.88 434 SER A C 1
ATOM 3375 O O . SER A 1 434 ? -1.897 16.283 10.219 1.00 86.88 434 SER A O 1
ATOM 3377 N N . ARG A 1 435 ? -0.794 17.110 11.984 1.00 85.06 435 ARG A N 1
ATOM 3378 C CA . ARG A 1 435 ? -0.462 18.385 11.331 1.00 85.06 435 ARG A CA 1
ATOM 3379 C C . ARG A 1 435 ? 0.522 18.213 10.177 1.00 85.06 435 ARG A C 1
ATOM 3381 O O . ARG A 1 435 ? 0.612 19.100 9.339 1.00 85.06 435 ARG A O 1
ATOM 3388 N N . ARG A 1 436 ? 1.279 17.115 10.187 1.00 85.75 436 ARG A N 1
ATOM 3389 C CA . ARG A 1 436 ? 2.364 16.816 9.242 1.00 85.75 436 ARG A CA 1
ATOM 3390 C C . ARG A 1 436 ? 2.022 15.661 8.307 1.00 85.75 436 ARG A C 1
ATOM 3392 O O . ARG A 1 436 ? 2.592 15.581 7.231 1.00 85.75 436 ARG A O 1
ATOM 3399 N N . ALA A 1 437 ? 1.103 14.794 8.729 1.00 89.88 437 ALA A N 1
ATOM 3400 C CA . ALA A 1 437 ? 0.549 13.701 7.936 1.00 89.88 437 ALA A CA 1
ATOM 3401 C C . ALA A 1 437 ? -0.987 13.824 7.805 1.00 89.88 437 ALA A C 1
ATOM 3403 O O . ALA A 1 437 ? -1.721 12.966 8.313 1.00 89.88 437 ALA A O 1
ATOM 3404 N N . PRO A 1 438 ? -1.512 14.932 7.245 1.00 89.19 438 PRO A N 1
ATOM 3405 C CA . PRO A 1 438 ? -2.952 15.160 7.182 1.00 89.19 438 PRO A CA 1
ATOM 3406 C C . PRO A 1 438 ? -3.711 14.083 6.395 1.00 89.19 438 PRO A C 1
ATOM 3408 O O . PRO A 1 438 ? -4.833 13.748 6.780 1.00 89.19 438 PRO A O 1
ATOM 3411 N N . HIS A 1 439 ? -3.130 13.512 5.336 1.00 90.50 439 HIS A N 1
ATOM 3412 C CA . HIS A 1 439 ? -3.805 12.517 4.499 1.00 90.50 439 HIS A CA 1
ATOM 3413 C C . HIS A 1 439 ? -3.763 11.120 5.113 1.00 90.50 439 HIS A C 1
ATOM 3415 O O . HIS A 1 439 ? -4.754 10.398 5.033 1.00 90.50 439 HIS A O 1
ATOM 3421 N N . LEU A 1 440 ? -2.686 10.753 5.812 1.00 90.56 440 LEU A N 1
ATOM 3422 C CA . LEU A 1 440 ? -2.662 9.519 6.595 1.00 90.56 440 LEU A CA 1
ATOM 3423 C C . LEU A 1 440 ? -3.713 9.546 7.716 1.00 90.56 440 LEU A C 1
ATOM 3425 O O . LEU A 1 440 ? -4.253 8.509 8.085 1.00 90.56 440 LEU A O 1
ATOM 3429 N N . MET A 1 441 ? -4.025 10.724 8.262 1.00 89.88 441 MET A N 1
ATOM 3430 C CA . MET A 1 441 ? -5.046 10.899 9.305 1.00 89.88 441 MET A CA 1
ATOM 3431 C C . MET A 1 441 ? -6.460 11.138 8.761 1.00 89.88 441 MET A C 1
ATOM 3433 O O . MET A 1 441 ? -7.395 11.342 9.547 1.00 89.88 441 MET A O 1
ATOM 3437 N N . LYS A 1 442 ? -6.633 11.136 7.436 1.00 88.25 442 LYS A N 1
ATOM 3438 C CA . LYS A 1 442 ? -7.924 11.310 6.773 1.00 88.25 442 LYS A CA 1
ATOM 3439 C C . LYS A 1 442 ? -8.546 9.924 6.519 1.00 88.25 442 LYS A C 1
ATOM 3441 O O . LYS A 1 442 ? -8.130 9.248 5.584 1.00 88.25 442 LYS A O 1
ATOM 3446 N N . PRO A 1 443 ? -9.533 9.485 7.324 1.00 88.00 443 PRO A N 1
ATOM 3447 C CA . PRO A 1 443 ? -10.115 8.146 7.195 1.00 88.00 443 PRO A CA 1
ATOM 3448 C C . PRO A 1 443 ? -10.903 8.001 5.888 1.00 88.00 443 PRO A C 1
ATOM 3450 O O . PRO A 1 443 ? -11.511 8.971 5.431 1.00 88.00 443 PRO A O 1
ATOM 3453 N N . LEU A 1 444 ? -10.960 6.796 5.316 1.00 87.44 444 LEU A N 1
ATOM 3454 C CA . LEU A 1 444 ? -11.752 6.524 4.112 1.00 87.44 444 LEU A CA 1
ATOM 3455 C C . LEU A 1 444 ? -13.228 6.247 4.423 1.00 87.44 444 LEU A C 1
ATOM 3457 O O . LEU A 1 444 ? -14.090 6.640 3.629 1.00 87.44 444 LEU A O 1
ATOM 3461 N N . PHE A 1 445 ? -13.514 5.606 5.563 1.00 83.56 445 PHE A N 1
ATOM 3462 C CA . PHE A 1 445 ? -14.863 5.177 5.966 1.00 83.56 445 PHE A CA 1
ATOM 3463 C C . PHE A 1 445 ? -15.288 5.707 7.340 1.00 83.56 445 PHE A C 1
ATOM 3465 O O . PHE A 1 445 ? -16.439 6.104 7.555 1.00 83.56 445 PHE A O 1
ATOM 3472 N N . GLY A 1 446 ? -14.368 5.650 8.304 1.00 74.00 446 GLY A N 1
ATOM 3473 C CA . GLY A 1 446 ? -14.641 5.994 9.696 1.00 74.00 446 GLY A CA 1
ATOM 3474 C C . GLY A 1 446 ? -14.704 7.497 9.980 1.00 74.00 446 GLY A C 1
ATOM 3475 O O . GLY A 1 446 ? -14.415 8.350 9.139 1.00 74.00 446 GLY A O 1
ATOM 3476 N N . GLY A 1 447 ? -15.049 7.833 11.226 1.00 74.75 447 GLY A N 1
ATOM 3477 C CA . GLY A 1 447 ? -14.791 9.167 11.775 1.00 74.75 447 GLY A CA 1
ATOM 3478 C C . GLY A 1 447 ? -13.297 9.382 12.028 1.00 74.75 447 GLY A C 1
ATOM 3479 O O . GLY A 1 447 ? -12.570 8.427 12.293 1.00 74.75 447 GLY A O 1
ATOM 3480 N N . SER A 1 448 ? -12.828 10.632 11.978 1.00 78.19 448 SER A N 1
ATOM 3481 C CA . SER A 1 448 ? -11.410 10.929 12.224 1.00 78.19 448 SER A CA 1
ATOM 3482 C C . SER A 1 448 ? -11.005 10.509 13.637 1.00 78.19 448 SER A C 1
ATOM 3484 O O . SER A 1 448 ? -11.677 10.871 14.604 1.00 78.19 448 SER A O 1
ATOM 3486 N N . LEU A 1 449 ? -9.857 9.837 13.775 1.00 80.88 449 LEU A N 1
ATOM 3487 C CA . LEU A 1 449 ? -9.271 9.526 15.084 1.00 80.88 449 LEU A CA 1
ATOM 3488 C C . LEU A 1 449 ? -9.062 10.780 15.938 1.00 80.88 449 LEU A C 1
ATOM 3490 O O . LEU A 1 449 ? -9.133 10.696 17.156 1.00 80.88 449 LEU A O 1
ATOM 3494 N N . LEU A 1 450 ? -8.860 11.951 15.325 1.00 77.75 450 LEU A N 1
ATOM 3495 C CA . LEU A 1 450 ? -8.757 13.222 16.046 1.00 77.75 450 LEU A CA 1
ATOM 3496 C C . LEU A 1 450 ? -10.108 13.714 16.566 1.00 77.75 450 LEU A C 1
ATOM 3498 O O . LEU A 1 450 ? -10.177 14.253 17.665 1.00 77.75 450 LEU A O 1
ATOM 3502 N N . GLU A 1 451 ? -11.187 13.553 15.796 1.00 74.31 451 GLU A N 1
ATOM 3503 C CA . GLU A 1 451 ? -12.543 13.846 16.285 1.00 74.31 451 GLU A CA 1
ATOM 3504 C C . GLU A 1 451 ? -12.896 12.905 17.438 1.00 74.31 451 GLU A C 1
ATOM 3506 O O . GLU A 1 451 ? -13.419 13.331 18.468 1.00 74.31 451 GLU A O 1
ATOM 3511 N N . GLN A 1 452 ? -12.532 11.633 17.292 1.00 69.44 452 GLN A N 1
ATOM 3512 C CA . GLN A 1 452 ? -12.681 10.630 18.330 1.00 69.44 452 GLN A CA 1
ATOM 3513 C C . GLN A 1 452 ? -11.834 10.955 19.572 1.00 69.44 452 GLN A C 1
ATOM 3515 O O . GLN A 1 452 ? -12.335 10.809 20.682 1.00 69.44 452 GLN A O 1
ATOM 3520 N N . ALA A 1 453 ? -10.585 11.397 19.402 1.00 65.81 453 ALA A N 1
ATOM 3521 C CA . ALA A 1 453 ? -9.672 11.807 20.473 1.00 65.81 453 ALA A CA 1
ATOM 3522 C C . ALA A 1 453 ? -10.175 13.027 21.232 1.00 65.81 453 ALA A C 1
ATOM 3524 O O . ALA A 1 453 ? -9.882 13.194 22.414 1.00 65.81 453 ALA A O 1
ATOM 3525 N N . ARG A 1 454 ? -10.912 13.897 20.531 1.00 63.50 454 ARG A N 1
ATOM 3526 C CA . ARG A 1 454 ? -11.565 15.018 21.171 1.00 63.50 454 ARG A CA 1
ATOM 3527 C C . ARG A 1 454 ? -12.543 14.450 22.195 1.00 63.50 454 ARG A C 1
ATOM 3529 O O . ARG A 1 454 ? -12.321 14.696 23.355 1.00 63.50 454 ARG A O 1
ATOM 3536 N N . MET A 1 455 ? -13.545 13.647 21.856 1.00 56.53 455 MET A N 1
ATOM 3537 C CA . MET A 1 455 ? -14.543 13.150 22.834 1.00 56.53 455 MET A CA 1
ATOM 3538 C C . MET A 1 455 ? -13.897 12.574 24.127 1.00 56.53 455 MET A C 1
ATOM 3540 O O . MET A 1 455 ? -13.413 11.446 24.112 1.00 56.53 455 MET A O 1
ATOM 3544 N N . GLN A 1 456 ? -13.856 13.344 25.229 1.00 48.69 456 GLN A N 1
ATOM 3545 C CA . GLN A 1 456 ? -13.229 12.971 26.511 1.00 48.69 456 GLN A CA 1
ATOM 3546 C C . GLN A 1 456 ? -14.244 12.305 27.462 1.00 48.69 456 GLN A C 1
ATOM 3548 O O . GLN A 1 456 ? -15.444 12.559 27.339 1.00 48.69 456 GLN A O 1
ATOM 3553 N N . PRO A 1 457 ? -13.796 11.460 28.416 1.00 40.47 457 PRO A N 1
ATOM 3554 C CA . PRO A 1 457 ? -14.672 10.866 29.431 1.00 40.47 457 PRO A CA 1
ATOM 3555 C C . PRO A 1 457 ? -15.393 11.950 30.254 1.00 40.47 457 PRO A C 1
ATOM 3557 O O . PRO A 1 457 ? -14.757 12.895 30.717 1.00 40.47 457 PRO A O 1
ATOM 3560 N N . GLY A 1 458 ? -16.709 11.818 30.453 1.00 42.44 458 GLY A N 1
ATOM 3561 C CA . GLY A 1 458 ? -17.482 12.658 31.378 1.00 42.44 458 GLY A CA 1
ATOM 3562 C C . GLY A 1 458 ? -17.810 14.091 30.929 1.00 42.44 458 GLY A C 1
ATOM 3563 O O . GLY A 1 458 ? -18.328 14.864 31.736 1.00 42.44 458 GLY A O 1
ATOM 3564 N N . VAL A 1 459 ? -17.548 14.483 29.673 1.00 39.44 459 VAL A N 1
ATOM 3565 C CA . VAL A 1 459 ? -17.842 15.844 29.180 1.00 39.44 459 VAL A CA 1
ATOM 3566 C C . VAL A 1 459 ? -18.976 15.821 28.150 1.00 39.44 459 VAL A C 1
ATOM 3568 O O . VAL A 1 459 ? -18.778 15.512 26.980 1.00 39.44 459 VAL A O 1
ATOM 3571 N N . SER A 1 460 ? -20.178 16.228 28.569 1.00 35.03 460 SER A N 1
ATOM 3572 C CA . SER A 1 460 ? -21.369 16.399 27.710 1.00 35.03 460 SER A CA 1
ATOM 3573 C C . SER A 1 460 ? -21.305 17.623 26.775 1.00 35.03 460 SER A C 1
ATOM 3575 O O . SER A 1 460 ? -22.314 18.004 26.181 1.00 35.03 460 SER A O 1
ATOM 3577 N N . GLN A 1 461 ? -20.150 18.286 26.678 1.00 36.09 461 GLN A N 1
ATOM 3578 C CA . GLN A 1 461 ? -19.922 19.496 25.886 1.00 36.09 461 GLN A CA 1
ATOM 3579 C C . GLN A 1 461 ? -18.785 19.290 24.874 1.00 36.09 461 GLN A C 1
ATOM 3581 O O . GLN A 1 461 ? -17.862 18.518 25.134 1.00 36.09 461 GLN A O 1
ATOM 3586 N N . PRO A 1 462 ? -18.835 19.972 23.713 1.00 36.56 462 PRO A N 1
ATOM 3587 C CA . PRO A 1 462 ? -17.764 19.915 22.729 1.00 36.56 462 PRO A CA 1
ATOM 3588 C C . PRO A 1 462 ? -16.447 20.353 23.363 1.00 36.56 462 PRO A C 1
ATOM 3590 O O . PRO A 1 462 ? -16.404 21.239 24.217 1.00 36.56 462 PRO A O 1
ATOM 3593 N N . LEU A 1 463 ? -15.371 19.706 22.943 1.00 45.19 463 LEU A N 1
ATOM 3594 C CA . LEU A 1 463 ? -14.080 19.867 23.581 1.00 45.19 463 LEU A CA 1
ATOM 3595 C C . LEU A 1 463 ? -13.483 21.260 23.474 1.00 45.19 463 LEU A C 1
ATOM 3597 O O . LEU A 1 463 ? -13.802 21.993 22.534 1.00 45.19 463 LEU A O 1
ATOM 3601 N N . PRO A 1 464 ? -12.531 21.596 24.370 1.00 49.06 464 PRO A N 1
ATOM 3602 C CA . PRO A 1 464 ? -11.621 22.700 24.117 1.00 49.06 464 PRO A CA 1
ATOM 3603 C C . PRO A 1 464 ? -10.992 22.559 22.723 1.00 49.06 464 PRO A C 1
ATOM 3605 O O . PRO A 1 464 ? -10.576 21.478 22.305 1.00 49.06 464 PRO A O 1
ATOM 3608 N N . ALA A 1 465 ? -10.905 23.675 21.995 1.00 53.75 465 ALA A N 1
ATOM 3609 C CA . ALA A 1 465 ? -10.359 23.722 20.635 1.00 53.75 465 ALA A CA 1
ATOM 3610 C C . ALA A 1 465 ? -8.894 23.236 20.541 1.00 53.75 465 ALA A C 1
ATOM 3612 O O . ALA A 1 465 ? -8.419 22.907 19.452 1.00 53.75 465 ALA A O 1
ATOM 3613 N N . GLN A 1 466 ? -8.186 23.171 21.674 1.00 58.38 466 GLN A N 1
ATOM 3614 C CA . GLN A 1 466 ? -6.839 22.625 21.815 1.00 58.38 466 GLN A CA 1
ATOM 3615 C C . GLN A 1 466 ? -6.852 21.455 22.806 1.00 58.38 466 GLN A C 1
ATOM 3617 O O . GLN A 1 466 ? -7.197 21.625 23.972 1.00 58.38 466 GLN A O 1
ATOM 3622 N N . LEU A 1 467 ? -6.470 20.273 22.318 1.00 63.94 467 LEU A N 1
ATOM 3623 C CA . LEU A 1 467 ? -6.157 19.104 23.142 1.00 63.94 467 LEU A CA 1
ATOM 3624 C C . LEU A 1 467 ? -4.832 19.344 23.877 1.00 63.94 467 LEU A C 1
ATOM 3626 O O . LEU A 1 467 ? -3.909 19.916 23.292 1.00 63.94 467 LEU A O 1
ATOM 3630 N N . ASP A 1 468 ? -4.736 18.898 25.130 1.00 70.00 468 ASP A N 1
ATOM 3631 C CA . ASP A 1 468 ? -3.469 18.907 25.862 1.00 70.00 468 ASP A CA 1
ATOM 3632 C C . ASP A 1 468 ? -2.476 17.947 25.189 1.00 70.00 468 ASP A C 1
ATOM 3634 O O . ASP A 1 468 ? -2.745 16.757 25.033 1.00 70.00 468 ASP A O 1
ATOM 3638 N N . THR A 1 469 ? -1.327 18.476 24.768 1.00 77.44 469 THR A N 1
ATOM 3639 C CA . THR A 1 469 ? -0.249 17.706 24.135 1.00 77.44 469 THR A CA 1
ATOM 3640 C C . THR A 1 469 ? 0.924 17.449 25.084 1.00 77.44 469 THR A C 1
ATOM 3642 O O . THR A 1 469 ? 1.983 17.026 24.632 1.00 77.44 469 THR A O 1
ATOM 3645 N N . SER A 1 470 ? 0.773 17.712 26.387 1.00 81.19 470 SER A N 1
ATOM 3646 C CA . SER A 1 470 ? 1.837 17.564 27.393 1.00 81.19 470 SER A CA 1
ATOM 3647 C C . SER A 1 470 ? 2.364 16.128 27.524 1.00 81.19 470 SER A C 1
ATOM 3649 O O . SER A 1 470 ? 3.559 15.933 27.735 1.00 81.19 470 SER A O 1
ATOM 3651 N N . LYS A 1 471 ? 1.493 15.125 27.342 1.00 79.75 471 LYS A N 1
ATOM 3652 C CA . LYS A 1 471 ? 1.826 13.688 27.366 1.00 79.75 471 LYS A CA 1
ATOM 3653 C C . LYS A 1 471 ? 2.286 13.130 26.008 1.00 79.75 471 LYS A C 1
ATOM 3655 O O . LYS A 1 471 ? 2.512 11.927 25.892 1.00 79.75 471 LYS A O 1
ATOM 3660 N N . ALA A 1 472 ? 2.387 13.964 24.970 1.00 80.88 472 ALA A N 1
ATOM 3661 C CA . ALA A 1 472 ? 2.693 13.493 23.625 1.00 80.88 472 ALA A CA 1
ATOM 3662 C C . ALA A 1 472 ? 4.107 12.899 23.536 1.00 80.88 472 ALA A C 1
ATOM 3664 O O . ALA A 1 472 ? 5.101 13.522 23.904 1.00 80.88 472 ALA A O 1
ATOM 3665 N N . GLN A 1 473 ? 4.185 11.698 22.976 1.00 84.00 473 GLN A N 1
ATOM 3666 C CA . GLN A 1 473 ? 5.420 11.025 22.584 1.00 84.00 473 GLN A CA 1
ATOM 3667 C C . GLN A 1 473 ? 5.603 11.071 21.061 1.00 84.00 473 GLN A C 1
ATOM 3669 O O . GLN A 1 473 ? 4.653 11.321 20.312 1.00 84.00 473 GLN A O 1
ATOM 3674 N N . LYS A 1 474 ? 6.823 10.815 20.584 1.00 82.19 474 LYS A N 1
ATOM 3675 C CA . LYS A 1 474 ? 7.103 10.722 19.148 1.00 82.19 474 LYS A CA 1
ATOM 3676 C C . LYS A 1 474 ? 6.331 9.540 18.546 1.00 82.19 474 LYS A C 1
ATOM 3678 O O . LYS A 1 474 ? 6.478 8.418 19.020 1.00 82.19 474 LYS A O 1
ATOM 3683 N N . LEU A 1 475 ? 5.533 9.796 17.508 1.00 83.00 475 LEU A N 1
ATOM 3684 C CA . LEU A 1 475 ? 4.895 8.749 16.705 1.00 83.00 475 LEU A CA 1
ATOM 3685 C C . LEU A 1 475 ? 5.704 8.484 15.445 1.00 83.00 475 LEU A C 1
ATOM 3687 O O . LEU A 1 475 ? 6.117 9.415 14.753 1.00 83.00 475 LEU A O 1
ATOM 3691 N N . GLU A 1 476 ? 5.872 7.205 15.139 1.00 75.00 476 GLU A N 1
ATOM 3692 C CA . GLU A 1 476 ? 6.535 6.721 13.937 1.00 75.00 476 GLU A CA 1
ATOM 3693 C C . GLU A 1 476 ? 5.661 5.648 13.286 1.00 75.00 476 GLU A C 1
ATOM 3695 O O . GLU A 1 476 ? 5.045 4.834 13.973 1.00 75.00 476 GLU A O 1
ATOM 3700 N N . LEU A 1 477 ? 5.607 5.653 11.955 1.00 79.75 477 LEU A N 1
ATOM 3701 C CA . LEU A 1 477 ? 5.047 4.549 11.179 1.00 79.75 477 LEU A CA 1
ATOM 3702 C C . LEU A 1 477 ? 6.018 3.370 11.279 1.00 79.75 477 LEU A C 1
ATOM 3704 O O . LEU A 1 477 ? 7.111 3.428 10.722 1.00 79.75 477 LEU A O 1
ATOM 3708 N N . ARG A 1 478 ? 5.630 2.313 11.994 1.00 76.75 478 ARG A N 1
ATOM 3709 C CA . ARG A 1 478 ? 6.537 1.212 12.367 1.00 76.75 478 ARG A CA 1
ATOM 3710 C C . ARG A 1 478 ? 6.835 0.235 11.231 1.00 76.75 478 ARG A C 1
ATOM 3712 O O . ARG A 1 478 ? 7.761 -0.555 11.357 1.00 76.75 478 ARG A O 1
ATOM 3719 N N . GLY A 1 479 ? 6.043 0.261 10.155 1.00 77.38 479 GLY A N 1
ATOM 3720 C CA . GLY A 1 479 ? 6.188 -0.642 9.006 1.00 77.38 479 GLY A CA 1
ATOM 3721 C C . GLY A 1 479 ? 6.035 -2.132 9.339 1.00 77.38 479 GLY A C 1
ATOM 3722 O O . GLY A 1 479 ? 6.348 -2.961 8.498 1.00 77.38 479 GLY A O 1
ATOM 3723 N N . GLU A 1 480 ? 5.557 -2.462 10.541 1.00 83.88 480 GLU A N 1
ATOM 3724 C CA . GLU A 1 480 ? 5.456 -3.819 11.081 1.00 83.88 480 GLU A CA 1
ATOM 3725 C C . GLU A 1 480 ? 4.416 -4.674 10.346 1.00 83.88 480 GLU A C 1
ATOM 3727 O O . GLU A 1 480 ? 4.541 -5.894 10.280 1.00 83.88 480 GLU A O 1
ATOM 3732 N N . TYR A 1 481 ? 3.375 -4.044 9.804 1.00 88.50 481 TYR A N 1
ATOM 3733 C CA . TYR A 1 481 ? 2.271 -4.703 9.119 1.00 88.50 481 TYR A CA 1
ATOM 3734 C C . TYR A 1 481 ? 2.288 -4.369 7.631 1.00 88.50 481 TYR A C 1
ATOM 3736 O O . TYR A 1 481 ? 2.110 -3.217 7.218 1.00 88.50 481 TYR A O 1
ATOM 3744 N N . GLY A 1 482 ? 2.447 -5.408 6.822 1.00 87.94 482 GLY A N 1
ATOM 3745 C CA . GLY A 1 482 ? 2.456 -5.362 5.372 1.00 87.94 482 GLY A CA 1
ATOM 3746 C C . GLY A 1 482 ? 1.269 -6.041 4.719 1.00 87.94 482 GLY A C 1
ATOM 3747 O O . GLY A 1 482 ? 0.325 -6.449 5.391 1.00 87.94 4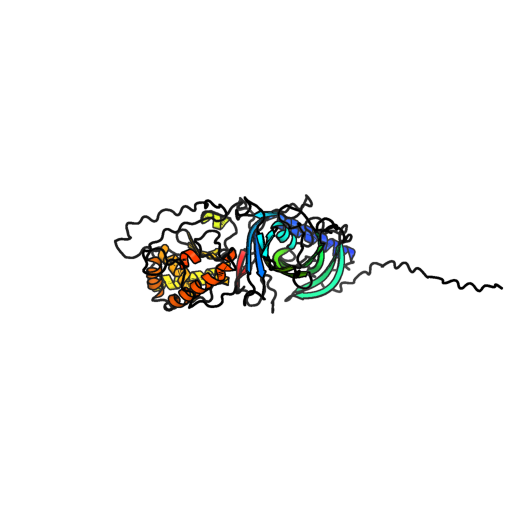82 GLY A O 1
ATOM 3748 N N . VAL A 1 483 ? 1.332 -6.168 3.395 1.00 88.06 483 VAL A N 1
ATOM 3749 C CA . VAL A 1 483 ? 0.292 -6.807 2.583 1.00 88.06 483 VAL A CA 1
ATOM 3750 C C . VAL A 1 483 ? 0.918 -7.938 1.779 1.00 88.06 483 VAL A C 1
ATOM 3752 O O . VAL A 1 483 ? 1.826 -7.692 0.992 1.00 88.06 483 VAL A O 1
ATOM 3755 N N . ASP A 1 484 ? 0.401 -9.155 1.941 1.00 88.50 484 ASP A N 1
ATOM 3756 C CA . ASP A 1 484 ? 0.569 -10.204 0.938 1.00 88.50 484 ASP A CA 1
ATOM 3757 C C . ASP A 1 484 ? -0.331 -9.853 -0.248 1.00 88.50 484 ASP A C 1
ATOM 3759 O O . ASP A 1 484 ? -1.563 -9.939 -0.179 1.00 88.50 484 ASP A O 1
ATOM 3763 N N . SER A 1 485 ? 0.292 -9.400 -1.330 1.00 87.38 485 SER A N 1
ATOM 3764 C CA . SER A 1 485 ? -0.392 -8.876 -2.508 1.00 87.38 485 SER A CA 1
ATOM 3765 C C . SER A 1 485 ? -1.286 -9.909 -3.188 1.00 87.38 485 SER A C 1
ATOM 3767 O O . SER A 1 485 ? -2.335 -9.555 -3.741 1.00 87.38 485 SER A O 1
ATOM 3769 N N . TRP A 1 486 ? -0.884 -11.182 -3.162 1.00 86.88 486 TRP A N 1
ATOM 3770 C CA . TRP A 1 486 ? -1.624 -12.264 -3.797 1.00 86.88 486 TRP A CA 1
ATOM 3771 C C . TRP A 1 486 ? -2.721 -12.820 -2.906 1.00 86.88 486 TRP A C 1
ATOM 3773 O O . TRP A 1 486 ? -3.875 -12.844 -3.328 1.00 86.88 486 TRP A O 1
ATOM 3783 N N . ALA A 1 487 ? -2.377 -13.242 -1.687 1.00 86.44 487 ALA A N 1
ATOM 3784 C CA . ALA A 1 487 ? -3.331 -13.788 -0.727 1.00 86.44 487 ALA A CA 1
ATOM 3785 C C . ALA A 1 487 ? -4.271 -12.716 -0.169 1.00 86.44 487 ALA A C 1
ATOM 3787 O O . ALA A 1 487 ? -5.270 -13.049 0.463 1.00 86.44 487 ALA A O 1
ATOM 3788 N N . THR A 1 488 ? -3.982 -11.431 -0.406 1.00 88.25 488 THR A N 1
ATOM 3789 C CA . THR A 1 488 ? -4.715 -10.280 0.139 1.00 88.25 488 THR A CA 1
ATOM 3790 C C . THR A 1 488 ? -4.759 -10.298 1.663 1.00 88.25 488 THR A C 1
ATOM 3792 O O . THR A 1 488 ? -5.767 -9.950 2.259 1.00 88.25 488 THR A O 1
ATOM 3795 N N . GLN A 1 489 ? -3.686 -10.738 2.317 1.00 89.31 489 GLN A N 1
ATOM 3796 C CA . GLN A 1 489 ? -3.613 -10.862 3.776 1.00 89.31 489 GLN A CA 1
ATOM 3797 C C . GLN A 1 489 ? -2.714 -9.784 4.375 1.00 89.31 489 GLN A C 1
ATOM 3799 O O . GLN A 1 489 ? -1.776 -9.319 3.731 1.00 89.31 489 GLN A O 1
ATOM 3804 N N . ILE A 1 490 ? -2.964 -9.423 5.635 1.00 90.50 490 ILE A N 1
ATOM 3805 C CA . ILE A 1 490 ? -1.982 -8.671 6.419 1.00 90.50 490 ILE A CA 1
ATOM 3806 C C . ILE A 1 490 ? -0.970 -9.644 7.006 1.00 90.50 490 ILE A C 1
ATOM 3808 O O . ILE A 1 490 ? -1.334 -10.608 7.684 1.00 90.50 490 ILE A O 1
ATOM 3812 N N . VAL A 1 491 ? 0.303 -9.347 6.775 1.00 87.75 491 VAL A N 1
ATOM 3813 C CA . VAL A 1 491 ? 1.441 -10.112 7.289 1.00 87.75 491 VAL A CA 1
ATOM 3814 C C . VAL A 1 491 ? 2.294 -9.217 8.177 1.00 87.75 491 VAL A C 1
ATOM 3816 O O . VAL A 1 491 ? 2.395 -8.015 7.929 1.00 87.75 491 VAL A O 1
ATOM 3819 N N . ARG A 1 492 ? 2.894 -9.784 9.227 1.00 83.19 492 ARG A N 1
ATOM 3820 C CA . ARG A 1 492 ? 3.883 -9.063 10.035 1.00 83.19 492 ARG A CA 1
ATOM 3821 C C . ARG A 1 492 ? 5.246 -9.191 9.371 1.00 83.19 492 ARG A C 1
ATOM 3823 O O . ARG A 1 492 ? 5.668 -10.296 9.045 1.00 83.19 492 ARG A O 1
ATOM 3830 N N . SER A 1 493 ? 5.931 -8.073 9.183 1.00 65.69 493 SER A N 1
ATOM 3831 C CA . SER A 1 493 ? 7.318 -8.054 8.742 1.00 65.69 493 SER A CA 1
ATOM 3832 C C . SER A 1 493 ? 8.202 -8.466 9.923 1.00 65.69 493 SER A C 1
ATOM 3834 O O . SER A 1 493 ? 8.565 -7.639 10.758 1.00 65.69 493 SER A O 1
ATOM 3836 N N . GLU A 1 494 ? 8.567 -9.743 10.030 1.00 51.12 494 GLU A N 1
ATOM 3837 C CA . GLU A 1 494 ? 9.561 -10.230 11.007 1.00 51.12 494 GLU A CA 1
ATOM 3838 C C . GLU A 1 494 ? 10.997 -9.811 10.607 1.00 51.12 494 GLU A C 1
ATOM 3840 O O . GLU A 1 494 ? 11.913 -10.625 10.546 1.00 51.12 494 GLU A O 1
ATOM 3845 N N . GLY A 1 495 ? 11.204 -8.542 10.234 1.00 42.53 495 GLY A N 1
ATOM 3846 C CA . GLY A 1 495 ? 12.452 -8.069 9.616 1.00 42.53 495 GLY A CA 1
ATOM 3847 C C . GLY A 1 495 ? 12.641 -8.497 8.150 1.00 42.53 495 GLY A C 1
ATOM 3848 O O . GLY A 1 495 ? 13.710 -8.290 7.574 1.00 42.53 495 GLY A O 1
ATOM 3849 N N . GLN A 1 496 ? 11.611 -9.080 7.530 1.00 38.66 496 GLN A N 1
ATOM 3850 C CA . GLN A 1 496 ? 11.522 -9.303 6.087 1.00 38.66 496 GLN A CA 1
ATOM 3851 C C . GLN A 1 496 ? 10.637 -8.217 5.467 1.00 38.66 496 GLN A C 1
ATOM 3853 O O . GLN A 1 496 ? 9.527 -7.989 5.943 1.00 38.66 496 GLN A O 1
ATOM 3858 N N . ASP A 1 497 ? 11.137 -7.523 4.441 1.00 42.94 497 ASP A N 1
ATOM 3859 C CA . ASP A 1 497 ? 10.326 -6.631 3.608 1.00 42.94 497 ASP A CA 1
ATOM 3860 C C . ASP A 1 497 ? 9.193 -7.433 2.952 1.00 42.94 497 ASP A C 1
ATOM 3862 O O . ASP A 1 497 ? 9.247 -8.657 2.840 1.00 42.94 497 ASP A O 1
ATOM 3866 N N . LEU A 1 498 ? 8.164 -6.724 2.507 1.00 42.91 498 LEU A N 1
ATOM 3867 C CA . LEU A 1 498 ? 6.852 -7.187 2.059 1.00 42.91 498 LEU A CA 1
ATOM 3868 C C . LEU A 1 498 ? 6.877 -8.171 0.879 1.00 42.91 498 LEU A C 1
ATOM 3870 O O . LEU A 1 498 ? 5.852 -8.752 0.543 1.00 42.91 498 LEU A O 1
ATOM 3874 N N . ALA A 1 499 ? 8.050 -8.391 0.285 1.00 36.78 499 ALA A N 1
ATOM 3875 C CA . ALA A 1 499 ? 8.328 -9.418 -0.715 1.00 36.78 499 ALA A CA 1
ATOM 3876 C C . ALA A 1 499 ? 8.976 -10.704 -0.140 1.00 36.78 499 ALA A C 1
ATOM 3878 O O . ALA A 1 499 ? 9.435 -11.544 -0.911 1.00 36.78 499 ALA A O 1
ATOM 3879 N N . GLY A 1 500 ? 9.071 -10.860 1.187 1.00 37.03 500 GLY A N 1
ATOM 3880 C CA . GLY A 1 500 ? 9.758 -11.982 1.848 1.00 37.03 500 GLY A CA 1
ATOM 3881 C C . GLY A 1 500 ? 11.291 -11.891 1.834 1.00 37.03 500 GLY A C 1
ATOM 3882 O O . GLY A 1 500 ? 11.972 -12.860 2.160 1.00 37.03 500 GLY A O 1
ATOM 3883 N N . ASN A 1 501 ? 11.864 -10.739 1.471 1.00 36.38 501 ASN A N 1
ATOM 3884 C CA . ASN A 1 501 ? 13.312 -10.527 1.472 1.00 36.38 501 ASN A CA 1
ATOM 3885 C C . ASN A 1 501 ? 13.717 -9.768 2.734 1.00 36.38 501 ASN A C 1
ATOM 3887 O O . ASN A 1 501 ? 13.190 -8.691 2.989 1.00 36.38 501 ASN A O 1
ATOM 3891 N N . SER A 1 502 ? 14.660 -10.297 3.524 1.00 27.06 502 SER A N 1
ATOM 3892 C CA . SER A 1 502 ? 15.214 -9.569 4.673 1.00 27.06 502 SER A CA 1
ATOM 3893 C C . SER A 1 502 ? 15.703 -8.192 4.225 1.00 27.06 502 SER A C 1
ATOM 3895 O O . SER A 1 502 ? 16.640 -8.111 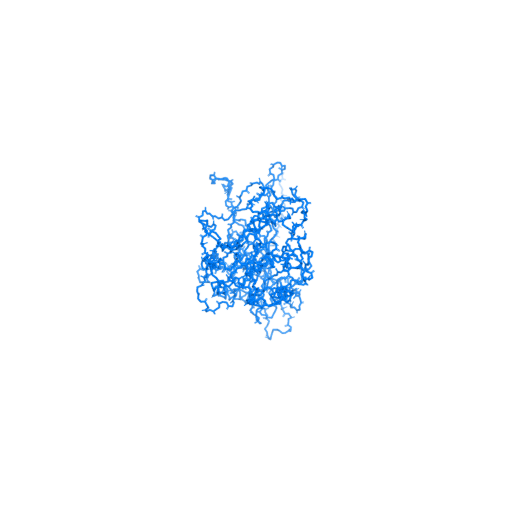3.427 1.00 27.06 502 SER A O 1
ATOM 3897 N N . VAL A 1 503 ? 15.119 -7.118 4.747 1.00 30.59 503 VAL A N 1
ATOM 3898 C CA . VAL A 1 503 ? 15.735 -5.797 4.642 1.00 30.59 503 VAL A CA 1
ATOM 3899 C C . VAL A 1 503 ? 16.200 -5.438 6.036 1.00 30.59 503 VAL A C 1
ATOM 3901 O O . VAL A 1 503 ? 15.496 -4.836 6.836 1.00 30.59 503 VAL A O 1
ATOM 3904 N N . ALA A 1 504 ? 17.446 -5.819 6.304 1.00 22.98 504 ALA A N 1
ATOM 3905 C CA . ALA A 1 504 ? 18.302 -4.943 7.069 1.00 22.98 504 ALA A CA 1
ATOM 3906 C C . ALA A 1 504 ? 18.462 -3.650 6.255 1.00 22.98 504 ALA A C 1
ATOM 3908 O O . ALA A 1 504 ? 19.218 -3.626 5.281 1.00 22.98 504 ALA A O 1
ATOM 3909 N N . ARG A 1 505 ? 17.737 -2.605 6.650 1.00 26.89 505 ARG A N 1
ATOM 3910 C CA . ARG A 1 505 ? 18.215 -1.222 6.632 1.00 26.89 505 ARG A CA 1
ATOM 3911 C C . ARG A 1 505 ? 17.653 -0.479 7.826 1.00 26.89 505 ARG A C 1
ATOM 3913 O O . ARG A 1 505 ? 16.416 -0.483 7.976 1.00 26.89 505 ARG A O 1
#

Mean predicted aligned error: 11.75 Å

Solvent-accessible surface area (backbone atoms only — not comparable to full-atom values): 28382 Å² total; per-residue (Å²): 137,89,82,90,85,86,83,83,81,84,78,81,80,78,79,78,76,79,71,85,68,72,51,78,71,88,54,92,80,52,86,92,62,86,47,37,61,65,59,51,44,53,46,40,30,54,39,50,54,50,41,51,44,56,46,34,76,34,37,27,42,38,39,39,41,37,38,20,39,35,70,88,81,34,100,81,14,60,62,22,34,38,67,50,42,22,33,40,48,49,51,79,84,74,50,43,74,41,38,54,52,54,33,47,40,71,57,84,84,47,66,56,59,36,50,40,68,72,73,50,73,45,75,48,61,69,32,60,64,55,42,52,64,46,72,40,80,50,60,54,40,79,92,40,35,46,74,42,85,70,51,74,48,72,61,85,97,44,56,24,36,34,29,37,40,38,43,72,55,70,76,50,52,71,36,39,38,38,40,34,30,22,34,67,78,62,43,33,65,38,33,40,38,34,34,40,30,53,62,79,72,56,95,71,54,81,64,74,48,103,80,70,64,54,87,71,64,76,60,56,51,36,41,21,38,30,36,74,80,47,96,76,41,47,42,63,30,39,31,41,34,72,39,73,50,78,46,71,69,77,101,57,57,48,38,41,30,42,36,36,44,33,44,28,31,32,59,70,62,75,80,74,78,64,83,60,78,44,71,59,65,46,71,70,43,36,72,64,53,59,49,46,35,42,89,41,71,57,43,52,54,51,36,50,50,48,52,48,40,39,66,53,69,45,89,63,96,61,83,69,44,55,47,41,31,69,46,62,34,30,29,58,40,73,58,87,55,33,39,39,39,18,37,22,31,66,20,49,52,92,47,70,40,40,49,46,45,56,50,38,32,54,47,35,58,59,51,82,73,95,50,82,90,57,79,74,65,74,83,68,80,80,64,46,43,74,38,98,75,51,42,31,33,38,46,66,80,88,55,68,88,53,26,56,56,43,20,54,61,48,26,60,65,39,98,42,56,68,16,64,66,52,37,53,23,49,42,20,18,47,63,63,48,35,75,26,31,51,42,45,45,46,27,60,43,30,56,38,57,65,64,55,55,47,69,53,72,91,55,99,58,86,63,71,96,66,76,75,50,87,63,40,53,94,79,58,81,64,67,40,54,39,56,38,24,61,74,30,23,54,42,73,39,86,57,28,41,73,69,75,43,71,52,91,123

Sequence (505 aa):
MNRKILSILITLLVASCVQAQDILITGSDIEGTRWTSEKLAERIFNGEQMTIAQVSKRGPMVETYVQSLDPEKTPEGLIDDAYFLGRTTLDPDSRQRGRLQLLTAEMKEGAPQILVNTGDRWPLYPDGYVEMLFADVADFDSDHYSLRYAGTESLGEKMFLRVEVRPLDPKKSGRFLGDIWVDSTSLRIARIAGTFSPKRLGFASKYLNASGISQLGLYFHFESWRQEVSPGIWMPSYTYFDEQRSAGSGNLATGFHLRGHVWVWGYQTTEVGRAATKLPTSRAELEESGMLASPGQVELGLNGIIEEVEKANGTISRSVGCRVLLTSPAEIFRIEDTVFVSRGLLNLVPNQSVLAALIAREIAHIVPGDSPAQQGTQVTPLKAEPTADSSNVRIQHSGPADANERMLLLLKNTQYVSAADELESFFASLVLYSRRAPHLMKPLFGGSLLEQARMQPGVSQPLPAQLDTSKAQKLELRGEYGVDSWATQIVRSEGQDLAGNSVAR

Foldseek 3Di:
DDDDDDDDDPDPPPPPPPDQPQDAPPDPAPPPDRDGQVNLLQLALVQQLVQLVLLQVQQWKKKKKKFWADCPPDVVRFFAIDIWIFTWHADSPPLDQIDGLTQFPPPPPHADWIQFPVRDTDGDDPSLVVCQQGQGSRDSHPVFKRKAFDAWDDFPNFIWTKIFIDTPDLQDWFHWGDIFTAGPNLSYTFKDWGKTRWHPDDPPQCDDDPRRDRPGPDIFTKMWGWADPDVNRTHTAKMWTWDWDWDDDDPPTDIITMTMMMGIARSPLPPLDDQNSYDDFAPVCCVNNLQWFDDDDVQVVLLVLVVLLCVLVDHQVARAGEIEGQDQAADWADAARYIYGYPNVVLWQPDVLLVSLSVLLRVLQNGFDPDPVGVPDPPDHFGQDQPPSNRATERDRPGPLQSNVSSCVSCCRGPSNVSVLVNLQSLLQCVVVCSSYVPSQDDRYYDGVNCVSQSDHPDPDGHDPDRDNVSHDHTDRNQQWHAPRYSSHIDGPPCAPNNRGRDPD

Radius of gyration: 27.48 Å; Cα contacts (8 Å, |Δi|>4): 979; chains: 1; bounding box: 99×60×83 Å